Protein 6IU5 (pdb70)

Solvent-accessible surface area: 31204 Å² total; per-residue (Å²): 49,107,37,44,153,75,83,56,45,54,39,14,52,131,84,0,68,59,20,13,120,165,63,42,98,65,0,9,57,32,0,16,103,6,1,47,139,18,25,4,93,84,149,26,34,27,52,0,18,69,4,1,85,138,99,76,144,18,10,9,37,0,0,2,74,6,46,33,62,55,135,189,24,119,60,119,58,54,89,39,43,40,97,12,54,57,81,0,82,91,9,12,123,162,43,42,101,57,0,10,60,30,0,23,119,5,0,49,153,16,24,4,83,80,142,24,24,28,51,0,20,75,7,1,88,160,90,90,121,19,9,8,17,0,0,1,15,6,52,43,65,41,109,132,93,200,28,115,57,117,56,58,88,47,44,51,51,12,47,69,66,0,48,42,15,16,38,98,49,26,101,54,0,8,58,28,1,19,91,11,1,42,161,29,32,4,91,78,145,23,41,23,60,0,14,80,9,1,85,164,92,80,109,15,7,6,20,0,1,1,26,18,49,42,64,39,161,127,141,37,98,45,48,156,74,64,39,38,47,97,8,31,117,89,0,59,71,16,18,140,151,49,45,101,68,0,4,57,34,0,19,62,6,1,47,163,16,27,4,85,84,138,28,35,19,63,0,12,75,10,3,90,153,110,81,115,13,11,1,37,0,0,2,50,10,50,33,54,64,100,187,38,108,35,49,120,61,84,53,29,56,73,17,49,159,72,0,78,81,11,14,136,150,45,41,98,62,0,8,56,28,1,18,87,4,0,49,138,17,22,5,90,80,147,31,31,28,49,0,20,74,6,0,86,145,93,77,116,16,9,3,22,0,0,1,41,2,47,32,65,57,111,115,46,199,35,110,46,44,128,52,98,44,31,53,89,18,31,89,98,0,11,50,25,11,63,172,55,42,98,61,0,8,58,30,1,20,93,6,0,46,138,19,29,5,91,96,133,22,28,25,54,0,20,85,9,1,83,158,93,40,95,16,10,12,24,0,0,1,66,5,48,36,58,53,115,129,67,198,39,109,31,61,124,56,72,49,26,57,60,11,56,161,81,0,65,46,9,9,130,152,48,40,105,58,0,8,40,25,1,21,114,6,2,48,164,16,21,5,85,85,145,22,36,29,59,0,26,76,6,1,92,143,99,78,115,14,11,2,23,0,0,1,15,4,45,32,49,58,102,144,102,39,105,46,42,104,66,93,40,29,51,86,23,40,133,75,0,80,87,12,12,144,145,53,51,101,60,0,7,61,30,0,22,93,4,0,49,123,19,28,5,77,82,154,33,34,23,59,1,15,84,6,1,92,161,79,99,115,15,10,8,53,2,0,2,66,5,48,34,56,55,100,83,114

InterPro domains:
  IPR008217 Ccc1 family [PF01988] (34-244)
  IPR008217 Ccc1 family [PTHR31851] (24-247)

B-factor: mean 58.45, std 16.31, range [24.39, 129.18]

GO terms:
  GO:0005774 vacuolar membrane (C, IDA)
  GO:0042803 protein homodimerization activity (F, IDA)
  GO:0006879 intracellular iron ion homeostasis (P, IDA)

Foldseek 3Di:
DDDDPVNVLVVVLVVLLVCCVPPVVVLLVLQVVLVVVVVQDCVRCVVVSVVCNVPVVVSSVCCCCRVVVHDD/DDDDPQDPLRVLLVVLLVCCVPPVVVLLVQVVVLVVVVVDDCVRCVVVSVVLNVPSVSVSQCCCCRVVNDHDDD/DDDPDDDPLSVVLVVLLCCCVVVVVVLLVLQVVLVVVVVQDCVRCVVVSVVLNVVVVSSSQCCCCRVVNHHDD/DDDDLVNVLVVVLVVLLVCCVPVVVVLLVLQVVLVVVVVQDCVRCVVVSVVLNVPSVSSSVCCVCSVVNRDD/DDDDLQNVLVVVLVVLLVCCVVPVVVLLVQQVVLVVVVVADCVRCVVVSVVCNVVVVSSSQCCCCSVVVRDNDD/DDDDPQVVLVVVLVVLLVCCVPPVVVLLVLQVVLVVVVVQDCVRCVVVSVVCNVVVVSSSQCCVCRVVNDDHDD/DDDDLQNVLVVVLVVLLVCCVVPVVVLLVLQVVLVVVVVQDCVRCVVVSVVCNVPVVVSSQCCVCSPVVRDND/DDDDPLVVLVVVLVVLLVCCVPVVVVLLVLQVVLVVVPVQDCVRCVVVSVVLNVPSVSSSVCCSCRVVNHDND

Radius of gyration: 33.68 Å; Cα contacts (8 Å, |Δi|>4): 543; chains: 8; bounding box: 94×73×70 Å

Secondary structure (DSSP, 8-state):
----HHHHHHHHHHHHHHHHHHSHHHHHHHHHHHHHTTT--HHHHHHHHHHHHTSHHHHHHHIIIIIT----/----SPPHHHHHHHHHHHHHHH-HHHHHHHHHHHHHTTT--HHHHHHHHHHHHT-HHHHHHHHHHHHH------/----SPPHHHHHHHHHHHHHHH-HHHHHHHHHHHHHTTT--HHHHHHHHHHHHT-HHHHHHHHHHHHH-----/----HHHHHHHHHHHHHHHHHH-HHHHHHHHHHHHHTTT--HHHHHHHHHHHHT-HHHHHHHHHHHTT----/----HHHHHHHHHHHHHHHHHH-HHHHHHHHHHHHHTTT--HHHHHHHHHHHHT-HHHHHHHHHHHTT--PPP-/----HHHHHHHHHHHHHHHHHH-HHHHHHHHHHHHHTTT--HHHHHHHHHHHHHSHHHHHHHIIIIIT------/----HHHHHHHHHHHHHHHHHH-HHHHHHHHHHHHHHTT--HHHHHHHHHHHHT-HHHHHHHHHHHTT-----/----HHHHHHHHHHHHHHHHHH-HHHHHHHHHHHHHTTT--HHHHHHHHHHHTT-HHHHHHHHHHHTT-----

Organism: Eucalyptus grandis (NCBI:txid71139)

Nearest PDB structures (foldseek):
  6iu9-assembly4_H  TM=1.004E+00  e=4.974E-10  Eucalyptus grandis
  6iu5-assembly3_F  TM=9.892E-01  e=1.796E-09  Eucalyptus grandis
  6iu9-assembly4_I  TM=9.810E-01  e=6.482E-09  Eucalyptus grandis
  6iu6-assembly1_B  TM=9.227E-01  e=8.186E-09  Eucalyptus grandis
  6iu4-assembly1_A  TM=8.837E-01  e=6.901E-07  Eucalyptus grandis

Sequence (585 aa):
GSHSEADNYARELKREQEEIIRVPDTEAAEVAEILARYGIEPHEYGPVVNALRKKPQAWLDFMMKFELGLEKGSHSEADNYARELKREQEEIIRVPDTEAAEVAEILARYGIEPHEYGPVVNALRKKPQAWLDFMMKFELGLEKPDGSHSEADNYARELKREQEEIIRVPDTEAAEVAEILARYGIEPHEYGPVVNALRKKPQAWLDFMMKFELGLEKPGSHSEADNYARELKREQEEIIRVPDTEAAEVAEILARYGIEPHEYGPVVNALRKKPQAWLDFMMKFELGLEKGSHSEADNYARELKREQEEIIRVPDTEAAEVAEILARYGIEPHEYGPVVNALRKKPQAWLDFMMKFELGLEKPDGSHSEADNYARELKREQEEIIRVPDTEAAEVAEILARYGIEPHEYGPVVNALRKKPQAWLDFMMKFELGLEKPDGSHSEADNYARELKREQEEIIRVPDTEAAEVAEILARYGIEPHEYGPVVNALRKKPQAWLDFMMKFELGLEKPGSHSEADNYARELKREQEEIIRVPDTEAAEVAEILARYGIEPHEYGPVVNALRKKPQAWLDFMMKFELGLEKP

Structure (mmCIF, N/CA/C/O backbone):
data_6IU5
#
_entry.id   6IU5
#
_cell.length_a   84.942
_cell.length_b   84.942
_cell.length_c   98.190
_cell.angle_alpha   90.00
_cell.angle_beta   90.00
_cell.angle_gamma   120.00
#
_symmetry.space_group_name_H-M   'P 31'
#
loop_
_entity.id
_entity.type
_entity.pdbx_description
1 polymer VIT1
2 non-polymer 'ZINC ION'
3 non-polymer 'CHLORIDE ION'
4 water water
#
loop_
_atom_site.group_PDB
_atom_site.id
_atom_site.type_symbol
_atom_site.label_atom_id
_atom_site.label_alt_id
_atom_site.label_comp_id
_atom_site.label_asym_id
_atom_site.label_entity_id
_atom_site.label_seq_id
_atom_site.pdbx_PDB_ins_code
_atom_site.Cartn_x
_atom_site.Cartn_y
_atom_site.Cartn_z
_atom_site.occupancy
_atom_site.B_iso_or_equiv
_atom_site.auth_seq_id
_atom_site.auth_comp_id
_atom_site.auth_asym_id
_atom_site.auth_atom_id
_atom_site.pdbx_PDB_model_num
ATOM 1 N N . GLY A 1 1 ? 41.672 -13.179 -23.018 1.00 68.49 87 GLY A N 1
ATOM 2 C CA . GLY A 1 1 ? 41.031 -13.676 -21.766 1.00 73.34 87 GLY A CA 1
ATOM 3 C C . GLY A 1 1 ? 41.741 -13.138 -20.540 1.00 78.94 87 GLY A C 1
ATOM 4 O O . GLY A 1 1 ? 42.443 -12.094 -20.693 1.00 64.41 87 GLY A O 1
ATOM 5 N N . SER A 1 2 ? 41.615 -13.842 -19.402 1.00 77.40 88 SER A N 1
ATOM 6 C CA . SER A 1 2 ? 42.008 -13.349 -18.053 1.00 76.42 88 SER A CA 1
ATOM 7 C C . SER A 1 2 ? 43.523 -13.431 -17.825 1.00 70.48 88 SER A C 1
ATOM 8 O O . SER A 1 2 ? 44.224 -14.158 -18.557 1.00 70.59 88 SER A O 1
ATOM 11 N N . HIS A 1 3 ? 43.996 -12.636 -16.868 1.00 69.74 89 HIS A N 1
ATOM 12 C CA . HIS A 1 3 ? 45.367 -12.665 -16.305 1.00 75.75 89 HIS A CA 1
ATOM 13 C C . HIS A 1 3 ? 45.228 -12.564 -14.786 1.00 75.49 89 HIS A C 1
ATOM 14 O O . HIS A 1 3 ? 45.264 -11.446 -14.243 1.00 72.54 89 HIS A O 1
ATOM 21 N N . SER A 1 4 ? 45.040 -13.707 -14.134 1.00 89.66 90 SER A N 1
ATOM 22 C CA . SER A 1 4 ? 44.937 -13.810 -12.659 1.00 90.45 90 SER A CA 1
ATOM 23 C C . SER A 1 4 ? 46.267 -13.391 -12.010 1.00 94.33 90 SER A C 1
ATOM 24 O O . SER A 1 4 ? 47.376 -13.763 -12.524 1.00 80.82 90 SER A O 1
ATOM 27 N N . GLU A 1 5 ? 46.167 -12.641 -10.911 1.00 93.53 91 GLU A N 1
ATOM 28 C CA . GLU A 1 5 ? 47.323 -12.340 -10.032 1.00 87.39 91 GLU A CA 1
ATOM 29 C C . GLU A 1 5 ? 47.882 -13.678 -9.522 1.00 78.01 91 GLU A C 1
ATOM 30 O O . GLU A 1 5 ? 49.110 -13.788 -9.389 1.00 70.05 91 GLU A O 1
ATOM 36 N N . ALA A 1 6 ? 47.003 -14.650 -9.261 1.00 75.31 92 ALA A N 1
ATOM 37 C CA . ALA A 1 6 ? 47.339 -16.063 -8.966 1.00 75.54 92 ALA A CA 1
ATOM 38 C C . ALA A 1 6 ? 48.185 -16.656 -10.102 1.00 69.62 92 ALA A C 1
ATOM 39 O O . ALA A 1 6 ? 49.228 -17.242 -9.795 1.00 76.15 92 ALA A O 1
ATOM 41 N N . ASP A 1 7 ? 47.765 -16.488 -11.359 1.00 76.42 93 ASP A N 1
ATOM 42 C CA . ASP A 1 7 ? 48.374 -17.155 -12.547 1.00 82.05 93 ASP A CA 1
ATOM 43 C C . ASP A 1 7 ? 49.794 -16.651 -12.814 1.00 69.56 93 ASP A C 1
ATOM 44 O O . ASP A 1 7 ? 50.643 -17.510 -13.139 1.00 66.09 93 ASP A O 1
ATOM 49 N N . ASN A 1 8 ? 50.005 -15.326 -12.760 1.00 65.80 94 ASN A N 1
ATOM 50 C CA . ASN A 1 8 ? 51.322 -14.654 -12.971 1.00 72.11 94 ASN A CA 1
ATOM 51 C C . ASN A 1 8 ? 52.343 -15.224 -11.977 1.00 65.60 94 ASN A C 1
ATOM 52 O O . ASN A 1 8 ? 53.447 -15.585 -12.418 1.00 55.79 94 ASN A O 1
ATOM 57 N N . TYR A 1 9 ? 51.955 -15.333 -10.698 1.00 66.69 95 TYR A N 1
ATOM 58 C CA . TYR A 1 9 ? 52.797 -15.860 -9.588 1.00 65.71 95 TYR A CA 1
ATOM 59 C C . TYR A 1 9 ? 53.043 -17.352 -9.800 1.00 55.73 95 TYR A C 1
ATOM 60 O O . TYR A 1 9 ? 54.177 -17.748 -9.600 1.00 60.15 95 TYR A O 1
ATOM 69 N N . ALA A 1 10 ? 52.039 -18.136 -10.193 1.00 51.22 96 ALA A N 1
ATOM 70 C CA . ALA A 1 10 ? 52.225 -19.576 -10.483 1.00 56.60 96 ALA A CA 1
ATOM 71 C C . ALA A 1 10 ? 53.150 -19.755 -11.700 1.00 55.15 96 ALA A C 1
ATOM 72 O O . ALA A 1 10 ? 53.936 -20.724 -11.695 1.00 55.43 96 ALA A O 1
ATOM 74 N N . ARG A 1 11 ? 53.059 -18.874 -12.707 1.00 52.16 97 ARG A N 1
ATOM 75 C CA . ARG A 1 11 ? 53.950 -18.877 -13.903 1.00 52.15 97 ARG A CA 1
ATOM 76 C C . ARG A 1 11 ? 55.392 -18.638 -13.438 1.00 53.88 97 ARG A C 1
ATOM 77 O O . ARG A 1 11 ? 56.278 -19.393 -13.844 1.00 55.83 97 ARG A O 1
ATOM 79 N N . GLU A 1 12 ? 55.596 -17.629 -12.592 1.00 54.14 98 GLU A N 1
ATOM 80 C CA . GLU A 1 12 ? 56.925 -17.192 -12.092 1.00 58.59 98 GLU A CA 1
ATOM 81 C C . GLU A 1 12 ? 57.447 -18.242 -11.095 1.00 56.23 98 GLU A C 1
ATOM 82 O O . GLU A 1 12 ? 58.651 -18.592 -11.194 1.00 47.12 98 GLU A O 1
ATOM 88 N N . LEU A 1 13 ? 56.556 -18.781 -10.240 1.00 49.68 99 LEU A N 1
ATOM 89 C CA . LEU A 1 13 ? 56.853 -19.873 -9.269 1.00 49.75 99 LEU A CA 1
ATOM 90 C C . LEU A 1 13 ? 57.374 -21.101 -10.013 1.00 53.38 99 LEU A C 1
ATOM 91 O O . LEU A 1 13 ? 58.432 -21.643 -9.598 1.00 48.60 99 LEU A O 1
ATOM 96 N N . LYS A 1 14 ? 56.669 -21.506 -11.070 1.00 54.91 100 LYS A N 1
ATOM 97 C CA . LYS A 1 14 ? 57.009 -22.719 -11.863 1.00 60.82 100 LYS A CA 1
ATOM 98 C C . LYS A 1 14 ? 58.420 -22.546 -12.436 1.00 52.38 100 LYS A C 1
ATOM 99 O O . LYS A 1 14 ? 59.261 -23.427 -12.202 1.00 49.44 100 LYS A O 1
ATOM 105 N N . ARG A 1 15 ? 58.659 -21.448 -13.154 1.00 48.75 101 ARG A N 1
ATOM 106 C CA . ARG A 1 15 ? 59.955 -21.191 -13.829 1.00 51.68 101 ARG A CA 1
ATOM 107 C C . ARG A 1 15 ? 61.092 -21.288 -12.807 1.00 47.35 101 ARG A C 1
ATOM 108 O O . ARG A 1 15 ? 62.073 -22.006 -13.073 1.00 43.78 101 ARG A O 1
ATOM 116 N N . GLU A 1 16 ? 60.949 -20.595 -11.674 1.00 49.66 102 GLU A N 1
ATOM 117 C CA . GLU A 1 16 ? 61.976 -20.585 -10.591 1.00 53.42 102 GLU A CA 1
ATOM 118 C C . GLU A 1 16 ? 62.169 -21.993 -10.004 1.00 50.18 102 GLU A C 1
ATOM 119 O O . GLU A 1 16 ? 63.339 -22.342 -9.781 1.00 49.27 102 GLU A O 1
ATOM 125 N N . GLN A 1 17 ? 61.094 -22.757 -9.756 1.00 46.42 103 GLN A N 1
ATOM 126 C CA . GLN A 1 17 ? 61.190 -24.139 -9.197 1.00 53.19 103 GLN A CA 1
ATOM 127 C C . GLN A 1 17 ? 62.029 -25.018 -10.143 1.00 49.00 103 GLN A C 1
ATOM 128 O O . GLN A 1 17 ? 62.861 -25.848 -9.647 1.00 42.44 103 GLN A O 1
ATOM 134 N N . GLU A 1 18 ? 61.793 -24.872 -11.452 1.00 45.05 104 GLU A N 1
ATOM 135 C CA . GLU A 1 18 ? 62.427 -25.720 -12.499 1.00 54.89 104 GLU A CA 1
ATOM 136 C C . GLU A 1 18 ? 63.927 -25.390 -12.573 1.00 46.08 104 GLU A C 1
ATOM 137 O O . GLU A 1 18 ? 64.729 -26.320 -12.760 1.00 47.38 104 GLU A O 1
ATOM 143 N N . GLU A 1 19 ? 64.301 -24.125 -12.399 1.00 50.70 105 GLU A N 1
ATOM 144 C CA . GLU A 1 19 ? 65.725 -23.710 -12.281 1.00 47.65 105 GLU A CA 1
ATOM 145 C C . GLU A 1 19 ? 66.374 -24.351 -11.049 1.00 42.18 105 GLU A C 1
ATOM 146 O O . GLU A 1 19 ? 67.529 -24.809 -11.185 1.00 42.65 105 GLU A O 1
ATOM 152 N N . ILE A 1 20 ? 65.686 -24.393 -9.903 1.00 39.94 106 ILE A N 1
ATOM 153 C CA . ILE A 1 20 ? 66.228 -24.992 -8.638 1.00 40.97 106 ILE A CA 1
ATOM 154 C C . ILE A 1 20 ? 66.493 -26.472 -8.866 1.00 45.58 106 ILE A C 1
ATOM 155 O O . ILE A 1 20 ? 67.577 -26.934 -8.442 1.00 42.34 106 ILE A O 1
ATOM 160 N N . ILE A 1 21 ? 65.580 -27.146 -9.581 1.00 47.24 107 ILE A N 1
ATOM 161 C CA . ILE A 1 21 ? 65.711 -28.592 -9.944 1.00 46.76 107 ILE A CA 1
ATOM 162 C C . ILE A 1 21 ? 66.808 -28.816 -10.997 1.00 43.05 107 ILE A C 1
ATOM 163 O O . ILE A 1 21 ? 67.551 -29.794 -10.829 1.00 42.14 107 ILE A O 1
ATOM 168 N N . ARG A 1 22 ? 66.896 -27.985 -12.039 1.00 39.12 108 ARG A N 1
ATOM 169 C CA . ARG A 1 22 ? 67.795 -28.248 -13.200 1.00 49.77 108 ARG A CA 1
ATOM 170 C C . ARG A 1 22 ? 69.200 -27.699 -12.946 1.00 46.98 108 ARG A C 1
ATOM 171 O O . ARG A 1 22 ? 70.154 -28.383 -13.351 1.00 50.61 108 ARG A O 1
ATOM 179 N N . VAL A 1 23 ? 69.323 -26.521 -12.325 1.00 53.16 109 VAL A N 1
ATOM 180 C CA . VAL A 1 23 ? 70.632 -25.834 -12.076 1.00 49.70 109 VAL A CA 1
ATOM 181 C C . VAL A 1 23 ? 70.740 -25.409 -10.607 1.00 41.23 109 VAL A C 1
ATOM 182 O O . VAL A 1 23 ? 71.007 -24.251 -10.310 1.00 46.27 109 VAL A O 1
ATOM 186 N N . PRO A 1 24 ? 70.600 -26.314 -9.617 1.00 39.60 110 PRO A N 1
ATOM 187 C CA . PRO A 1 24 ? 70.572 -25.897 -8.216 1.00 38.33 110 PRO A CA 1
ATOM 188 C C . PRO A 1 24 ? 71.807 -25.098 -7.767 1.00 42.12 110 PRO A C 1
ATOM 189 O O . PRO A 1 24 ? 71.657 -24.154 -6.997 1.00 47.51 110 PRO A O 1
ATOM 193 N N . ASP A 1 25 ? 73.015 -25.488 -8.187 1.00 44.06 111 ASP A N 1
ATOM 194 C CA . ASP A 1 25 ? 74.253 -24.811 -7.700 1.00 42.24 111 ASP A CA 1
ATOM 195 C C . ASP A 1 25 ? 74.278 -23.381 -8.231 1.00 43.39 111 ASP A C 1
ATOM 196 O O . ASP A 1 25 ? 74.792 -22.499 -7.524 1.00 43.05 111 ASP A O 1
ATOM 201 N N . THR A 1 26 ? 73.759 -23.163 -9.439 1.00 44.95 112 THR A N 1
ATOM 202 C CA . THR A 1 26 ? 73.601 -21.812 -10.034 1.00 47.84 112 THR A CA 1
ATOM 203 C C . THR A 1 26 ? 72.636 -20.974 -9.173 1.00 53.45 112 THR A C 1
ATOM 204 O O . THR A 1 26 ? 72.871 -19.738 -9.024 1.00 54.51 112 THR A O 1
ATOM 208 N N . GLU A 1 27 ? 71.563 -21.593 -8.672 1.00 48.36 113 GLU A N 1
ATOM 209 C CA . GLU A 1 27 ? 70.550 -20.895 -7.850 1.00 49.00 113 GLU A CA 1
ATOM 210 C C . GLU A 1 27 ? 71.220 -20.562 -6.512 1.00 44.87 113 GLU A C 1
ATOM 211 O O . GLU A 1 27 ? 70.948 -19.475 -5.975 1.00 46.65 113 GLU A O 1
ATOM 217 N N . ALA A 1 28 ? 72.075 -21.440 -5.996 1.00 46.72 114 ALA A N 1
ATOM 218 C CA . ALA A 1 28 ? 72.776 -21.221 -4.698 1.00 45.50 114 ALA A CA 1
ATOM 219 C C . ALA A 1 28 ? 73.699 -20.016 -4.841 1.00 41.46 114 ALA A C 1
ATOM 220 O O . ALA A 1 28 ? 73.766 -19.230 -3.918 1.00 41.86 114 ALA A O 1
ATOM 222 N N . ALA A 1 29 ? 74.341 -19.880 -6.002 1.00 47.55 115 ALA A N 1
ATOM 223 C CA . ALA A 1 29 ? 75.241 -18.754 -6.352 1.00 47.39 115 ALA A CA 1
ATOM 224 C C . ALA A 1 29 ? 74.447 -17.455 -6.433 1.00 45.52 115 ALA A C 1
ATOM 225 O O . ALA A 1 29 ? 75.019 -16.395 -6.179 1.00 46.00 115 ALA A O 1
ATOM 227 N N . GLU A 1 30 ? 73.174 -17.528 -6.801 1.00 49.97 116 GLU A N 1
ATOM 228 C CA . GLU A 1 30 ? 72.303 -16.334 -6.832 1.00 45.30 116 GLU A CA 1
ATOM 229 C C . GLU A 1 30 ? 72.099 -15.827 -5.400 1.00 41.96 116 GLU A C 1
ATOM 230 O O . GLU A 1 30 ? 72.171 -14.609 -5.207 1.00 38.15 116 GLU A O 1
ATOM 236 N N . VAL A 1 31 ? 71.925 -16.729 -4.429 1.00 41.29 117 VAL A N 1
ATOM 237 C CA . VAL A 1 31 ? 71.775 -16.337 -2.992 1.00 40.62 117 VAL A CA 1
ATOM 238 C C . VAL A 1 31 ? 73.092 -15.692 -2.533 1.00 42.71 117 VAL A C 1
ATOM 239 O O . VAL A 1 31 ? 73.071 -14.546 -2.024 1.00 48.22 117 VAL A O 1
ATOM 243 N N . ALA A 1 32 ? 74.212 -16.367 -2.756 1.00 42.64 118 ALA A N 1
ATOM 244 C CA . ALA A 1 32 ? 75.536 -15.929 -2.269 1.00 46.69 118 ALA A CA 1
ATOM 245 C C . ALA A 1 32 ? 75.788 -14.497 -2.751 1.00 47.18 118 ALA A C 1
ATOM 246 O O . ALA A 1 32 ? 76.245 -13.673 -1.941 1.00 48.55 118 ALA A O 1
ATOM 248 N N . GLU A 1 33 ? 75.455 -14.214 -4.012 1.00 50.82 119 GLU A N 1
ATOM 249 C CA . GLU A 1 33 ? 75.744 -12.932 -4.704 1.00 53.62 119 GLU A CA 1
ATOM 250 C C . GLU A 1 33 ? 74.838 -11.829 -4.147 1.00 53.80 119 GLU A C 1
ATOM 251 O O . GLU A 1 33 ? 75.271 -10.649 -4.107 1.00 51.17 119 GLU A O 1
ATOM 257 N N . ILE A 1 34 ? 73.611 -12.180 -3.772 1.00 45.84 120 ILE A N 1
ATOM 258 C CA . ILE A 1 34 ? 72.680 -11.204 -3.162 1.00 47.51 120 ILE A CA 1
ATOM 259 C C . ILE A 1 34 ? 73.240 -10.814 -1.790 1.00 45.87 120 ILE A C 1
ATOM 260 O O . ILE A 1 34 ? 73.336 -9.620 -1.498 1.00 50.68 120 ILE A O 1
ATOM 265 N N . LEU A 1 35 ? 73.641 -11.791 -0.997 1.00 45.09 121 LEU A N 1
ATOM 266 C CA . LEU A 1 35 ? 74.158 -11.536 0.363 1.00 44.03 121 LEU A CA 1
ATOM 267 C C . LEU A 1 35 ? 75.518 -10.818 0.279 1.00 52.19 121 LEU A C 1
ATOM 268 O O . LEU A 1 35 ? 75.715 -9.858 1.044 1.00 57.86 121 LEU A O 1
ATOM 273 N N . ALA A 1 36 ? 76.397 -11.207 -0.652 1.00 47.82 122 ALA A N 1
ATOM 274 C CA . ALA A 1 36 ? 77.722 -10.574 -0.849 1.00 52.77 122 ALA A CA 1
ATOM 275 C C . ALA A 1 36 ? 77.561 -9.105 -1.226 1.00 48.98 122 ALA A C 1
ATOM 276 O O . ALA A 1 36 ? 78.448 -8.346 -0.898 1.00 62.20 122 ALA A O 1
ATOM 278 N N . ARG A 1 37 ? 76.475 -8.715 -1.878 1.00 52.04 123 ARG A N 1
ATOM 279 C CA . ARG A 1 37 ? 76.180 -7.288 -2.151 1.00 55.69 123 ARG A CA 1
ATOM 280 C C . ARG A 1 37 ? 76.327 -6.455 -0.872 1.00 58.12 123 ARG A C 1
ATOM 281 O O . ARG A 1 37 ? 76.646 -5.275 -0.999 1.00 61.32 123 ARG A O 1
ATOM 289 N N . TYR A 1 38 ? 76.046 -7.023 0.301 1.00 58.80 124 TYR A N 1
ATOM 290 C CA . TYR A 1 38 ? 76.044 -6.299 1.605 1.00 54.83 124 TYR A CA 1
ATOM 291 C C . TYR A 1 38 ? 77.314 -6.588 2.405 1.00 53.12 124 TYR A C 1
ATOM 292 O O . TYR A 1 38 ? 77.275 -6.438 3.611 1.00 57.52 124 TYR A O 1
ATOM 301 N N . GLY A 1 39 ? 78.408 -6.942 1.735 1.00 57.31 125 GLY A N 1
ATOM 302 C CA . GLY A 1 39 ? 79.743 -7.064 2.346 1.00 54.52 125 GLY A CA 1
ATOM 303 C C . GLY A 1 39 ? 79.765 -8.186 3.353 1.00 54.75 125 GLY A C 1
ATOM 304 O O . GLY A 1 39 ? 80.609 -8.198 4.265 1.00 62.19 125 GLY A O 1
ATOM 305 N N . ILE A 1 40 ? 78.847 -9.116 3.206 1.00 52.01 126 ILE A N 1
ATOM 306 C CA . ILE A 1 40 ? 78.898 -10.378 3.984 1.00 48.36 126 ILE A CA 1
ATOM 307 C C . ILE A 1 40 ? 79.847 -11.301 3.226 1.00 51.28 126 ILE A C 1
ATOM 308 O O . ILE A 1 40 ? 79.667 -11.452 2.010 1.00 50.97 126 ILE A O 1
ATOM 313 N N . GLU A 1 41 ? 80.818 -11.863 3.934 1.00 54.86 127 GLU A N 1
ATOM 314 C CA . GLU A 1 41 ? 81.877 -12.721 3.363 1.00 56.18 127 GLU A CA 1
ATOM 315 C C . GLU A 1 41 ? 81.383 -14.163 3.326 1.00 61.35 127 GLU A C 1
ATOM 316 O O . GLU A 1 41 ? 80.519 -14.571 4.125 1.00 50.63 127 GLU A O 1
ATOM 322 N N . PRO A 1 42 ? 81.958 -14.974 2.408 1.00 60.33 128 PRO A N 1
ATOM 323 C CA . PRO A 1 42 ? 81.569 -16.368 2.226 1.00 53.02 128 PRO A CA 1
ATOM 324 C C . PRO A 1 42 ? 81.485 -17.168 3.522 1.00 52.96 128 PRO A C 1
ATOM 325 O O . PRO A 1 42 ? 80.570 -17.976 3.598 1.00 46.18 128 PRO A O 1
ATOM 329 N N . HIS A 1 43 ? 82.414 -16.959 4.467 1.00 54.78 129 HIS A N 1
ATOM 330 C CA . HIS A 1 43 ? 82.472 -17.756 5.721 1.00 53.27 129 HIS A CA 1
ATOM 331 C C . HIS A 1 43 ? 81.238 -17.385 6.550 1.00 50.36 129 HIS A C 1
ATOM 332 O O . HIS A 1 43 ? 80.743 -18.258 7.291 1.00 51.43 129 HIS A O 1
ATOM 339 N N . GLU A 1 44 ? 80.720 -16.169 6.361 1.00 51.49 130 GLU A N 1
ATOM 340 C CA . GLU A 1 44 ? 79.544 -15.625 7.095 1.00 51.45 130 GLU A CA 1
ATOM 341 C C . GLU A 1 44 ? 78.236 -16.041 6.402 1.00 52.77 130 GLU A C 1
ATOM 342 O O . GLU A 1 44 ? 77.346 -16.531 7.118 1.00 57.09 130 GLU A O 1
ATOM 348 N N . TYR A 1 45 ? 78.121 -15.907 5.072 1.00 50.54 131 TYR A N 1
ATOM 349 C CA . TYR A 1 45 ? 76.879 -16.225 4.303 1.00 49.02 131 TYR A CA 1
ATOM 350 C C . TYR A 1 45 ? 76.762 -17.728 4.026 1.00 53.78 131 TYR A C 1
ATOM 351 O O . TYR A 1 45 ? 75.614 -18.227 3.929 1.00 47.85 131 TYR A O 1
ATOM 360 N N . GLY A 1 46 ? 77.886 -18.445 3.957 1.00 47.50 132 GLY A N 1
ATOM 361 C CA . GLY A 1 46 ? 77.913 -19.893 3.681 1.00 46.19 132 GLY A CA 1
ATOM 362 C C . GLY A 1 46 ? 76.799 -20.689 4.362 1.00 41.45 132 GLY A C 1
ATOM 363 O O . GLY A 1 46 ? 76.037 -21.413 3.702 1.00 42.80 132 GLY A O 1
ATOM 364 N N . PRO A 1 47 ? 76.729 -20.693 5.711 1.00 39.96 133 PRO A N 1
ATOM 365 C CA . PRO A 1 47 ? 75.740 -21.521 6.412 1.00 41.55 133 PRO A CA 1
ATOM 366 C C . PRO A 1 47 ? 74.275 -21.172 6.066 1.00 46.02 133 PRO A C 1
ATOM 367 O O . PRO A 1 47 ? 73.423 -22.046 6.147 1.00 45.83 133 PRO A O 1
ATOM 371 N N . VAL A 1 48 ? 73.997 -19.902 5.724 1.00 40.93 134 VAL A N 1
ATOM 372 C CA . VAL A 1 48 ? 72.641 -19.458 5.308 1.00 39.98 134 VAL A CA 1
ATOM 373 C C . VAL A 1 48 ? 72.374 -20.116 3.954 1.00 42.38 134 VAL A C 1
ATOM 374 O O . VAL A 1 48 ? 71.284 -20.680 3.769 1.00 51.45 134 VAL A O 1
ATOM 378 N N . VAL A 1 49 ? 73.319 -20.023 3.022 1.00 42.53 135 VAL A N 1
ATOM 379 C CA . VAL A 1 49 ? 73.139 -20.645 1.687 1.00 42.06 135 VAL A CA 1
ATOM 380 C C . VAL A 1 49 ? 72.918 -22.144 1.914 1.00 45.13 135 VAL A C 1
ATOM 381 O O . VAL A 1 49 ? 71.973 -22.705 1.320 1.00 42.63 135 VAL A O 1
ATOM 385 N N . ASN A 1 50 ? 73.658 -22.758 2.826 1.00 46.30 136 ASN A N 1
ATOM 386 C CA . ASN A 1 50 ? 73.521 -24.216 3.052 1.00 48.91 136 ASN A CA 1
ATOM 387 C C . ASN A 1 50 ? 72.178 -24.514 3.736 1.00 51.61 136 ASN A C 1
ATOM 388 O O . ASN A 1 50 ? 71.524 -25.533 3.383 1.00 50.80 136 ASN A O 1
ATOM 393 N N . ALA A 1 51 ? 71.763 -23.677 4.685 1.00 49.24 137 ALA A N 1
ATOM 394 C CA . ALA A 1 51 ? 70.455 -23.808 5.368 1.00 44.53 137 ALA A CA 1
ATOM 395 C C . ALA A 1 51 ? 69.320 -23.786 4.339 1.00 44.87 137 ALA A C 1
ATOM 396 O O . ALA A 1 51 ? 68.414 -24.643 4.446 1.00 45.55 137 ALA A O 1
ATOM 398 N N . LEU A 1 52 ? 69.376 -22.905 3.339 1.00 41.26 138 LEU A N 1
ATOM 399 C CA . LEU A 1 52 ? 68.290 -22.826 2.324 1.00 46.26 138 LEU A CA 1
ATOM 400 C C . LEU A 1 52 ? 68.249 -24.099 1.447 1.00 52.25 138 LEU A C 1
ATOM 401 O O . LEU A 1 52 ? 67.121 -24.619 1.182 1.00 49.82 138 LEU A O 1
ATOM 406 N N . ARG A 1 53 ? 69.406 -24.544 0.947 1.00 44.37 139 ARG A N 1
ATOM 407 C CA . ARG A 1 53 ? 69.524 -25.725 0.054 1.00 46.48 139 ARG A CA 1
ATOM 408 C C . ARG A 1 53 ? 68.852 -26.921 0.717 1.00 43.13 139 ARG A C 1
ATOM 409 O O . ARG A 1 53 ? 68.352 -27.770 0.003 1.00 46.87 139 ARG A O 1
ATOM 417 N N . LYS A 1 54 ? 68.901 -27.002 2.042 1.00 45.86 140 LYS A N 1
ATOM 418 C CA . LYS A 1 54 ? 68.358 -28.157 2.792 1.00 43.65 140 LYS A CA 1
ATOM 419 C C . LYS A 1 54 ? 66.839 -28.032 2.942 1.00 44.84 140 LYS A C 1
ATOM 420 O O . LYS A 1 54 ? 66.254 -29.007 3.403 1.00 48.55 140 LYS A O 1
ATOM 426 N N . LYS A 1 55 ? 66.235 -26.890 2.601 1.00 40.11 141 LYS A N 1
ATOM 427 C CA . LYS A 1 55 ? 64.765 -26.671 2.730 1.00 45.73 141 LYS A CA 1
ATOM 428 C C . LYS A 1 55 ? 64.255 -26.127 1.410 1.00 48.22 141 LYS A C 1
ATOM 429 O O . LYS A 1 55 ? 64.012 -24.934 1.286 1.00 53.51 141 LYS A O 1
ATOM 435 N N . PRO A 1 56 ? 64.146 -26.981 0.372 1.00 50.41 142 PRO A N 1
ATOM 436 C CA . PRO A 1 56 ? 63.861 -26.523 -0.986 1.00 50.04 142 PRO A CA 1
ATOM 437 C C . PRO A 1 56 ? 62.652 -25.575 -1.152 1.00 51.79 142 PRO A C 1
ATOM 438 O O . PRO A 1 56 ? 62.742 -24.696 -1.984 1.00 48.24 142 PRO A O 1
ATOM 442 N N . GLN A 1 57 ? 61.573 -25.741 -0.379 1.00 49.16 143 GLN A N 1
ATOM 443 C CA . GLN A 1 57 ? 60.385 -24.858 -0.482 1.00 53.99 143 GLN A CA 1
ATOM 444 C C . GLN A 1 57 ? 60.744 -23.468 0.074 1.00 49.04 143 GLN A C 1
ATOM 445 O O . GLN A 1 57 ? 60.405 -22.471 -0.581 1.00 44.98 143 GLN A O 1
ATOM 451 N N . ALA A 1 58 ? 61.466 -23.391 1.193 1.00 46.73 144 ALA A N 1
ATOM 452 C CA . ALA A 1 58 ? 61.922 -22.114 1.791 1.00 44.75 144 ALA A CA 1
ATOM 453 C C . ALA A 1 58 ? 62.882 -21.447 0.802 1.00 43.72 144 ALA A C 1
ATOM 454 O O . ALA A 1 58 ? 62.759 -20.230 0.565 1.00 54.25 144 ALA A O 1
ATOM 456 N N . TRP A 1 59 ? 63.776 -22.228 0.208 1.00 36.83 145 TRP A N 1
ATOM 457 C CA . TRP A 1 59 ? 64.765 -21.748 -0.778 1.00 39.08 145 TRP A CA 1
ATOM 458 C C . TRP A 1 59 ? 63.997 -21.139 -1.953 1.00 39.29 145 TRP A C 1
ATOM 459 O O . TRP A 1 59 ? 64.370 -20.041 -2.407 1.00 40.28 145 TRP A O 1
ATOM 470 N N . LEU A 1 60 ? 62.960 -21.824 -2.422 1.00 36.52 146 LEU A N 1
ATOM 471 C CA . LEU A 1 60 ? 62.104 -21.313 -3.528 1.00 43.21 146 LEU A CA 1
ATOM 472 C C . LEU A 1 60 ? 61.417 -20.003 -3.080 1.00 42.04 146 LEU A C 1
ATOM 473 O O . LEU A 1 60 ? 61.425 -19.054 -3.892 1.00 36.59 146 LEU A O 1
ATOM 478 N N . ASP A 1 61 ? 60.928 -19.931 -1.836 1.00 38.90 147 ASP A N 1
ATOM 479 C CA . ASP A 1 61 ? 60.262 -18.724 -1.275 1.00 43.89 147 ASP A CA 1
ATOM 480 C C . ASP A 1 61 ? 61.290 -17.591 -1.247 1.00 46.69 147 ASP A C 1
ATOM 481 O O . ASP A 1 61 ? 60.980 -16.457 -1.696 1.00 41.75 147 ASP A O 1
ATOM 486 N N . PHE A 1 62 ? 62.483 -17.901 -0.763 1.00 41.21 148 PHE A N 1
ATOM 487 C CA . PHE A 1 62 ? 63.558 -16.900 -0.622 1.00 39.32 148 PHE A CA 1
ATOM 488 C C . PHE A 1 62 ? 63.858 -16.317 -2.009 1.00 41.46 148 PHE A C 1
ATOM 489 O O . PHE A 1 62 ? 63.986 -15.090 -2.122 1.00 43.13 148 PHE A O 1
ATOM 497 N N . MET A 1 63 ? 63.955 -17.137 -3.053 1.00 43.42 149 MET A N 1
ATOM 498 C CA . MET A 1 63 ? 64.282 -16.611 -4.409 1.00 46.85 149 MET A CA 1
ATOM 499 C C . MET A 1 63 ? 63.114 -15.710 -4.848 1.00 47.38 149 MET A C 1
ATOM 500 O O . MET A 1 63 ? 63.367 -14.618 -5.390 1.00 47.95 149 MET A O 1
ATOM 505 N N . MET A 1 64 ? 61.880 -16.212 -4.726 1.00 47.85 150 MET A N 1
ATOM 506 C CA . MET A 1 64 ? 60.649 -15.493 -5.158 1.00 51.92 150 MET A CA 1
ATOM 507 C C . MET A 1 64 ? 60.682 -14.102 -4.509 1.00 45.40 150 MET A C 1
ATOM 508 O O . MET A 1 64 ? 60.548 -13.145 -5.247 1.00 44.95 150 MET A O 1
ATOM 513 N N . LYS A 1 65 ? 60.924 -13.996 -3.198 1.00 46.71 151 LYS A N 1
ATOM 514 C CA . LYS A 1 65 ? 60.906 -12.690 -2.489 1.00 52.77 151 LYS A CA 1
ATOM 515 C C . LYS A 1 65 ? 62.157 -11.862 -2.841 1.00 52.74 151 LYS A C 1
ATOM 516 O O . LYS A 1 65 ? 61.986 -10.749 -3.375 1.00 48.26 151 LYS A O 1
ATOM 522 N N . PHE A 1 66 ? 63.360 -12.400 -2.621 1.00 44.55 152 PHE A N 1
ATOM 523 C CA . PHE A 1 66 ? 64.622 -11.626 -2.590 1.00 45.00 152 PHE A CA 1
ATOM 524 C C . PHE A 1 66 ? 65.337 -11.611 -3.942 1.00 46.33 152 PHE A C 1
ATOM 525 O O . PHE A 1 66 ? 66.093 -10.647 -4.188 1.00 45.85 152 PHE A O 1
ATOM 533 N N . GLU A 1 67 ? 65.133 -12.595 -4.816 1.00 49.01 153 GLU A N 1
ATOM 534 C CA . GLU A 1 67 ? 65.702 -12.495 -6.186 1.00 44.98 153 GLU A CA 1
ATOM 535 C C . GLU A 1 67 ? 64.658 -11.854 -7.116 1.00 46.34 153 GLU A C 1
ATOM 536 O O . GLU A 1 67 ? 65.047 -11.011 -7.935 1.00 44.00 153 GLU A O 1
ATOM 542 N N . LEU A 1 68 ? 63.374 -12.201 -7.009 1.00 45.79 154 LEU A N 1
ATOM 543 C CA . LEU A 1 68 ? 62.379 -11.810 -8.045 1.00 52.84 154 LEU A CA 1
ATOM 544 C C . LEU A 1 68 ? 61.427 -10.713 -7.530 1.00 56.59 154 LEU A C 1
ATOM 545 O O . LEU A 1 68 ? 60.617 -10.219 -8.325 1.00 57.16 154 LEU A O 1
ATOM 550 N N . GLY A 1 69 ? 61.501 -10.338 -6.255 1.00 58.79 155 GLY A N 1
ATOM 551 C CA . GLY A 1 69 ? 60.666 -9.271 -5.662 1.00 58.03 155 GLY A CA 1
ATOM 552 C C . GLY A 1 69 ? 59.188 -9.628 -5.563 1.00 62.86 155 GLY A C 1
ATOM 553 O O . GLY A 1 69 ? 58.375 -8.697 -5.654 1.00 60.30 155 GLY A O 1
ATOM 554 N N . LEU A 1 70 ? 58.820 -10.898 -5.364 1.00 57.86 156 LEU A N 1
ATOM 555 C CA . LEU A 1 70 ? 57.400 -11.342 -5.479 1.00 60.68 156 LEU A CA 1
ATOM 556 C C . LEU A 1 70 ? 56.864 -11.800 -4.129 1.00 64.15 156 LEU A C 1
ATOM 557 O O . LEU A 1 70 ? 57.652 -12.330 -3.338 1.00 64.14 156 LEU A O 1
ATOM 562 N N . GLU A 1 71 ? 55.551 -11.658 -3.913 1.00 69.90 157 GLU A N 1
ATOM 563 C CA . GLU A 1 71 ? 54.884 -12.116 -2.663 1.00 83.02 157 GLU A CA 1
ATOM 564 C C . GLU A 1 71 ? 53.640 -12.959 -2.989 1.00 83.43 157 GLU A C 1
ATOM 565 O O . GLU A 1 71 ? 53.105 -12.855 -4.107 1.00 80.97 157 GLU A O 1
ATOM 571 N N . LYS A 1 72 ? 53.180 -13.729 -1.999 1.00 90.07 158 LYS A N 1
ATOM 572 C CA . LYS A 1 72 ? 52.154 -14.807 -2.097 1.00 90.53 158 LYS A CA 1
ATOM 573 C C . LYS A 1 72 ? 50.749 -14.200 -2.145 1.00 86.03 158 LYS A C 1
ATOM 574 O O . LYS A 1 72 ? 50.415 -13.612 -3.160 1.00 76.81 158 LYS A O 1
ATOM 580 N N . GLY B 1 1 ? 48.805 18.143 -8.441 1.00 74.43 87 GLY B N 1
ATOM 581 C CA . GLY B 1 1 ? 49.436 18.429 -9.748 1.00 67.85 87 GLY B CA 1
ATOM 582 C C . GLY B 1 1 ? 50.443 17.363 -10.102 1.00 64.51 87 GLY B C 1
ATOM 583 O O . GLY B 1 1 ? 50.145 16.158 -9.889 1.00 56.09 87 GLY B O 1
ATOM 584 N N . SER B 1 2 ? 51.574 17.784 -10.666 1.00 80.71 88 SER B N 1
ATOM 585 C CA . SER B 1 2 ? 52.754 16.911 -10.885 1.00 87.73 88 SER B CA 1
ATOM 586 C C . SER B 1 2 ? 53.463 16.763 -9.539 1.00 89.78 88 SER B C 1
ATOM 587 O O . SER B 1 2 ? 53.426 17.714 -8.726 1.00 91.78 88 SER B O 1
ATOM 590 N N . HIS B 1 3 ? 54.050 15.596 -9.302 1.00 75.45 89 HIS B N 1
ATOM 591 C CA . HIS B 1 3 ? 54.554 15.185 -7.973 1.00 77.84 89 HIS B CA 1
ATOM 592 C C . HIS B 1 3 ? 56.084 15.349 -7.941 1.00 77.97 89 HIS B C 1
ATOM 593 O O . HIS B 1 3 ? 56.742 14.917 -8.908 1.00 79.13 89 HIS B O 1
ATOM 600 N N . SER B 1 4 ? 56.636 15.964 -6.890 1.00 90.09 90 SER B N 1
ATOM 601 C CA . SER B 1 4 ? 58.110 16.071 -6.667 1.00 96.84 90 SER B CA 1
ATOM 602 C C . SER B 1 4 ? 58.531 15.704 -5.224 1.00 100.30 90 SER B C 1
ATOM 603 O O . SER B 1 4 ? 59.759 15.722 -4.965 1.00 98.82 90 SER B O 1
ATOM 606 N N . GLU B 1 5 ? 57.595 15.366 -4.316 1.00 105.55 91 GLU B N 1
ATOM 607 C CA . GLU B 1 5 ? 57.888 15.144 -2.864 1.00 100.12 91 GLU B CA 1
ATOM 608 C C . GLU B 1 5 ? 58.802 13.915 -2.720 1.00 90.96 91 GLU B C 1
ATOM 609 O O . GLU B 1 5 ? 58.711 12.997 -3.561 1.00 100.11 91 GLU B O 1
ATOM 615 N N . ALA B 1 6 ? 59.700 13.933 -1.731 1.00 92.13 92 ALA B N 1
ATOM 616 C CA . ALA B 1 6 ? 60.621 12.818 -1.413 1.00 88.77 92 ALA B CA 1
ATOM 617 C C . ALA B 1 6 ? 59.788 11.528 -1.378 1.00 77.85 92 ALA B C 1
ATOM 618 O O . ALA B 1 6 ? 58.801 11.463 -0.620 1.00 75.64 92 ALA B O 1
ATOM 620 N N . ASP B 1 7 ? 60.119 10.562 -2.227 1.00 70.34 93 ASP B N 1
ATOM 621 C CA . ASP B 1 7 ? 59.280 9.349 -2.425 1.00 76.86 93 ASP B CA 1
ATOM 622 C C . ASP B 1 7 ? 59.408 8.442 -1.195 1.00 78.28 93 ASP B C 1
ATOM 623 O O . ASP B 1 7 ? 60.234 8.744 -0.283 1.00 69.83 93 ASP B O 1
ATOM 628 N N . ASN B 1 8 ? 58.602 7.377 -1.183 1.00 76.22 94 ASN B N 1
ATOM 629 C CA . ASN B 1 8 ? 58.588 6.317 -0.139 1.00 75.90 94 ASN B CA 1
ATOM 630 C C . ASN B 1 8 ? 60.029 5.872 0.154 1.00 75.18 94 ASN B C 1
ATOM 631 O O . ASN B 1 8 ? 60.353 5.664 1.346 1.00 70.70 94 ASN B O 1
ATOM 636 N N . TYR B 1 9 ? 60.867 5.767 -0.885 1.00 70.76 95 TYR B N 1
ATOM 637 C CA . TYR B 1 9 ? 62.284 5.346 -0.761 1.00 66.96 95 TYR B CA 1
ATOM 638 C C . TYR B 1 9 ? 63.054 6.350 0.101 1.00 71.06 95 TYR B C 1
ATOM 639 O O . TYR B 1 9 ? 63.738 5.940 1.066 1.00 70.53 95 TYR B O 1
ATOM 648 N N . ALA B 1 10 ? 62.982 7.630 -0.263 1.00 74.94 96 ALA B N 1
ATOM 649 C CA . ALA B 1 10 ? 63.717 8.709 0.432 1.00 69.30 96 ALA B CA 1
ATOM 650 C C . ALA B 1 10 ? 63.296 8.726 1.899 1.00 63.88 96 ALA B C 1
ATOM 651 O O . ALA B 1 10 ? 64.191 8.799 2.752 1.00 69.26 96 ALA B O 1
ATOM 653 N N . ARG B 1 11 ? 61.991 8.642 2.171 1.00 62.97 97 ARG B N 1
ATOM 654 C CA . ARG B 1 11 ? 61.435 8.794 3.539 1.00 70.67 97 ARG B CA 1
ATOM 655 C C . ARG B 1 11 ? 61.845 7.580 4.377 1.00 74.52 97 ARG B C 1
ATOM 656 O O . ARG B 1 11 ? 62.378 7.784 5.487 1.00 81.99 97 ARG B O 1
ATOM 664 N N . GLU B 1 12 ? 61.642 6.368 3.852 1.00 73.30 98 GLU B N 1
ATOM 665 C CA . GLU B 1 12 ? 61.977 5.104 4.564 1.00 63.51 98 GLU B CA 1
ATOM 666 C C . GLU B 1 12 ? 63.491 5.031 4.782 1.00 57.27 98 GLU B C 1
ATOM 667 O O . GLU B 1 12 ? 63.875 4.524 5.840 1.00 62.01 98 GLU B O 1
ATOM 673 N N . LEU B 1 13 ? 64.303 5.552 3.854 1.00 54.42 99 LEU B N 1
ATOM 674 C CA . LEU B 1 13 ? 65.792 5.562 3.969 1.00 61.19 99 LEU B CA 1
ATOM 675 C C . LEU B 1 13 ? 66.206 6.429 5.165 1.00 66.99 99 LEU B C 1
ATOM 676 O O . LEU B 1 13 ? 67.117 6.002 5.918 1.00 68.67 99 LEU B O 1
ATOM 681 N N . LYS B 1 14 ? 65.557 7.592 5.321 1.00 63.56 100 LYS B N 1
ATOM 682 C CA . LYS B 1 14 ? 65.747 8.497 6.483 1.00 59.70 100 LYS B CA 1
ATOM 683 C C . LYS B 1 14 ? 65.360 7.726 7.739 1.00 55.98 100 LYS B C 1
ATOM 684 O O . LYS B 1 14 ? 66.215 7.582 8.629 1.00 57.72 100 LYS B O 1
ATOM 686 N N . ARG B 1 15 ? 64.118 7.241 7.800 1.00 59.37 101 ARG B N 1
ATOM 687 C CA . ARG B 1 15 ? 63.579 6.538 8.997 1.00 63.12 101 ARG B CA 1
ATOM 688 C C . ARG B 1 15 ? 64.489 5.366 9.375 1.00 63.44 101 ARG B C 1
ATOM 689 O O . ARG B 1 15 ? 64.760 5.181 10.577 1.00 61.69 101 ARG B O 1
ATOM 697 N N . GLU B 1 16 ? 64.932 4.591 8.386 1.00 58.15 102 GLU B N 1
ATOM 698 C CA . GLU B 1 16 ? 65.634 3.308 8.635 1.00 62.14 102 GLU B CA 1
ATOM 699 C C . GLU B 1 16 ? 67.035 3.588 9.212 1.00 63.32 102 GLU B C 1
ATOM 700 O O . GLU B 1 16 ? 67.456 2.849 10.145 1.00 61.78 102 GLU B O 1
ATOM 706 N N . GLN B 1 17 ? 67.732 4.631 8.759 1.00 62.43 103 GLN B N 1
ATOM 707 C CA . GLN B 1 17 ? 69.067 4.952 9.339 1.00 67.31 103 GLN B CA 1
ATOM 708 C C . GLN B 1 17 ? 68.942 5.319 10.833 1.00 65.17 103 GLN B C 1
ATOM 709 O O . GLN B 1 17 ? 69.837 4.914 11.631 1.00 66.59 103 GLN B O 1
ATOM 715 N N . GLU B 1 18 ? 67.880 6.035 11.212 1.00 64.58 104 GLU B N 1
ATOM 716 C CA . GLU B 1 18 ? 67.707 6.598 12.586 1.00 70.22 104 GLU B CA 1
ATOM 717 C C . GLU B 1 18 ? 67.488 5.435 13.538 1.00 67.45 104 GLU B C 1
ATOM 718 O O . GLU B 1 18 ? 68.127 5.419 14.612 1.00 67.84 104 GLU B O 1
ATOM 724 N N . GLU B 1 19 ? 66.627 4.500 13.128 1.00 63.47 105 GLU B N 1
ATOM 725 C CA . GLU B 1 19 ? 66.408 3.217 13.835 1.00 57.87 105 GLU B CA 1
ATOM 726 C C . GLU B 1 19 ? 67.768 2.555 14.047 1.00 55.79 105 GLU B C 1
ATOM 727 O O . GLU B 1 19 ? 68.087 2.236 15.187 1.00 60.22 105 GLU B O 1
ATOM 733 N N . ILE B 1 20 ? 68.544 2.391 12.981 1.00 55.70 106 ILE B N 1
ATOM 734 C CA . ILE B 1 20 ? 69.842 1.656 13.025 1.00 61.30 106 ILE B CA 1
ATOM 735 C C . ILE B 1 20 ? 70.746 2.284 14.097 1.00 63.90 106 ILE B C 1
ATOM 736 O O . ILE B 1 20 ? 71.391 1.529 14.831 1.00 63.80 106 ILE B O 1
ATOM 741 N N . ILE B 1 21 ? 70.773 3.616 14.180 1.00 68.64 107 ILE B N 1
ATOM 742 C CA . ILE B 1 21 ? 71.586 4.390 15.166 1.00 65.64 107 ILE B CA 1
ATOM 743 C C . ILE B 1 21 ? 70.970 4.242 16.561 1.00 60.66 107 ILE B C 1
ATOM 744 O O . ILE B 1 21 ? 71.700 3.903 17.484 1.00 62.41 107 ILE B O 1
ATOM 749 N N . ARG B 1 22 ? 69.665 4.471 16.695 1.00 62.53 108 ARG B N 1
ATOM 750 C CA . ARG B 1 22 ? 68.969 4.588 18.003 1.00 63.48 108 ARG B CA 1
ATOM 751 C C . ARG B 1 22 ? 68.618 3.212 18.598 1.00 59.54 108 ARG B C 1
ATOM 752 O O . ARG B 1 22 ? 68.732 3.081 19.811 1.00 67.80 108 ARG B O 1
ATOM 760 N N . VAL B 1 23 ? 68.145 2.237 17.824 1.00 57.82 109 VAL B N 1
ATOM 761 C CA . VAL B 1 23 ? 67.760 0.897 18.370 1.00 50.28 109 VAL B CA 1
ATOM 762 C C . VAL B 1 23 ? 68.334 -0.198 17.473 1.00 55.70 109 VAL B C 1
ATOM 763 O O . VAL B 1 23 ? 67.607 -1.066 16.982 1.00 56.41 109 VAL B O 1
ATOM 767 N N . PRO B 1 24 ? 69.682 -0.239 17.332 1.00 53.14 110 PRO B N 1
ATOM 768 C CA . PRO B 1 24 ? 70.366 -1.261 16.539 1.00 57.06 110 PRO B CA 1
ATOM 769 C C . PRO B 1 24 ? 69.981 -2.695 16.938 1.00 55.06 110 PRO B C 1
ATOM 770 O O . PRO B 1 24 ? 69.818 -3.506 16.063 1.00 61.95 110 PRO B O 1
ATOM 774 N N . ASP B 1 25 ? 69.832 -2.968 18.235 1.00 53.02 111 ASP B N 1
ATOM 775 C CA . ASP B 1 25 ? 69.466 -4.311 18.746 1.00 52.10 111 ASP B CA 1
ATOM 776 C C . ASP B 1 25 ? 68.113 -4.696 18.153 1.00 56.48 111 ASP B C 1
ATOM 777 O O . ASP B 1 25 ? 67.924 -5.879 17.799 1.00 53.28 111 ASP B O 1
ATOM 782 N N . THR B 1 26 ? 67.206 -3.728 18.028 1.00 57.48 112 THR B N 1
ATOM 783 C CA . THR B 1 26 ? 65.834 -3.976 17.505 1.00 56.72 112 THR B CA 1
ATOM 784 C C . THR B 1 26 ? 65.928 -4.270 16.004 1.00 51.28 112 THR B C 1
ATOM 785 O O . THR B 1 26 ? 65.209 -5.177 15.534 1.00 55.17 112 THR B O 1
ATOM 789 N N . GLU B 1 27 ? 66.798 -3.567 15.286 1.00 45.54 113 GLU B N 1
ATOM 790 C CA . GLU B 1 27 ? 66.973 -3.798 13.833 1.00 51.44 113 GLU B CA 1
ATOM 791 C C . GLU B 1 27 ? 67.672 -5.158 13.613 1.00 48.71 113 GLU B C 1
ATOM 792 O O . GLU B 1 27 ? 67.249 -5.883 12.682 1.00 45.49 113 GLU B O 1
ATOM 798 N N . ALA B 1 28 ? 68.609 -5.555 14.483 1.00 44.58 114 ALA B N 1
ATOM 799 C CA . ALA B 1 28 ? 69.260 -6.892 14.426 1.00 46.07 114 ALA B CA 1
ATOM 800 C C . ALA B 1 28 ? 68.170 -7.966 14.558 1.00 49.07 114 ALA B C 1
ATOM 801 O O . ALA B 1 28 ? 68.197 -8.932 13.782 1.00 51.51 114 ALA B O 1
ATOM 803 N N . ALA B 1 29 ? 67.243 -7.785 15.511 1.00 49.82 115 ALA B N 1
ATOM 804 C CA . ALA B 1 29 ? 66.122 -8.710 15.806 1.00 43.80 115 ALA B CA 1
ATOM 805 C C . ALA B 1 29 ? 65.209 -8.824 14.587 1.00 43.65 115 ALA B C 1
ATOM 806 O O . ALA B 1 29 ? 64.635 -9.912 14.393 1.00 44.09 115 ALA B O 1
ATOM 808 N N . GLU B 1 30 ? 65.094 -7.757 13.789 1.00 44.06 116 GLU B N 1
ATOM 809 C CA . GLU B 1 30 ? 64.264 -7.755 12.556 1.00 46.38 116 GLU B CA 1
ATOM 810 C C . GLU B 1 30 ? 64.875 -8.699 11.509 1.00 45.52 116 GLU B C 1
ATOM 811 O O . GLU B 1 30 ? 64.118 -9.426 10.794 1.00 45.78 116 GLU B O 1
ATOM 817 N N . VAL B 1 31 ? 66.192 -8.663 11.370 1.00 46.37 117 VAL B N 1
ATOM 818 C CA . VAL B 1 31 ? 66.911 -9.551 10.416 1.00 47.11 117 VAL B CA 1
ATOM 819 C C . VAL B 1 31 ? 66.697 -10.988 10.851 1.00 45.07 117 VAL B C 1
ATOM 820 O O . VAL B 1 31 ? 66.367 -11.845 9.981 1.00 46.10 117 VAL B O 1
ATOM 824 N N . ALA B 1 32 ? 66.839 -11.244 12.153 1.00 39.82 118 ALA B N 1
ATOM 825 C CA . ALA B 1 32 ? 66.647 -12.622 12.657 1.00 42.16 118 ALA B CA 1
ATOM 826 C C . ALA B 1 32 ? 65.243 -13.103 12.284 1.00 42.41 118 ALA B C 1
ATOM 827 O O . ALA B 1 32 ? 65.112 -14.262 11.816 1.00 46.91 118 ALA B O 1
ATOM 829 N N . GLU B 1 33 ? 64.233 -12.250 12.471 1.00 43.51 119 GLU B N 1
ATOM 830 C CA . GLU B 1 33 ? 62.817 -12.607 12.213 1.00 49.54 119 GLU B CA 1
ATOM 831 C C . GLU B 1 33 ? 62.661 -12.902 10.712 1.00 48.50 119 GLU B C 1
ATOM 832 O O . GLU B 1 33 ? 62.023 -13.907 10.353 1.00 46.34 119 GLU B O 1
ATOM 838 N N . ILE B 1 34 ? 63.215 -12.040 9.859 1.00 40.52 120 ILE B N 1
ATOM 839 C CA . ILE B 1 34 ? 63.115 -12.213 8.384 1.00 46.90 120 ILE B CA 1
ATOM 840 C C . ILE B 1 34 ? 63.752 -13.562 7.978 1.00 46.80 120 ILE B C 1
ATOM 841 O O . ILE B 1 34 ? 63.058 -14.366 7.372 1.00 50.51 120 ILE B O 1
ATOM 846 N N . LEU B 1 35 ? 65.000 -13.830 8.349 1.00 41.13 121 LEU B N 1
ATOM 847 C CA . LEU B 1 35 ? 65.723 -15.051 7.912 1.00 41.61 121 LEU B CA 1
ATOM 848 C C . LEU B 1 35 ? 65.104 -16.287 8.566 1.00 39.56 121 LEU B C 1
ATOM 849 O O . LEU B 1 35 ? 65.023 -17.288 7.895 1.00 45.08 121 LEU B O 1
ATOM 854 N N . ALA B 1 36 ? 64.583 -16.190 9.784 1.00 42.12 122 ALA B N 1
ATOM 855 C CA . ALA B 1 36 ? 63.884 -17.294 10.477 1.00 41.77 122 ALA B CA 1
ATOM 856 C C . ALA B 1 36 ? 62.619 -17.731 9.718 1.00 41.42 122 ALA B C 1
ATOM 857 O O . ALA B 1 36 ? 62.220 -18.895 9.859 1.00 43.88 122 ALA B O 1
ATOM 859 N N . ARG B 1 37 ? 61.960 -16.846 8.981 1.00 42.60 123 ARG B N 1
ATOM 860 C CA . ARG B 1 37 ? 60.786 -17.229 8.159 1.00 45.33 123 ARG B CA 1
ATOM 861 C C . ARG B 1 37 ? 61.206 -18.306 7.156 1.00 46.91 123 ARG B C 1
ATOM 862 O O . ARG B 1 37 ? 60.314 -19.107 6.802 1.00 42.50 123 ARG B O 1
ATOM 870 N N . TYR B 1 38 ? 62.466 -18.288 6.680 1.00 46.08 124 TYR B N 1
ATOM 871 C CA . TYR B 1 38 ? 63.002 -19.234 5.661 1.00 46.81 124 TYR B CA 1
ATOM 872 C C . TYR B 1 38 ? 63.728 -20.401 6.334 1.00 52.66 124 TYR B C 1
ATOM 873 O O . TYR B 1 38 ? 64.615 -20.981 5.693 1.00 48.41 124 TYR B O 1
ATOM 882 N N . GLY B 1 39 ? 63.350 -20.714 7.577 1.00 46.09 125 GLY B N 1
ATOM 883 C CA . GLY B 1 39 ? 63.808 -21.895 8.316 1.00 44.06 125 GLY B CA 1
ATOM 884 C C . GLY B 1 39 ? 65.241 -21.763 8.781 1.00 47.23 125 GLY B C 1
ATOM 885 O O . GLY B 1 39 ? 65.746 -22.746 9.367 1.00 48.25 125 GLY B O 1
ATOM 886 N N . ILE B 1 40 ? 65.873 -20.597 8.622 1.00 46.27 126 ILE B N 1
ATOM 887 C CA . ILE B 1 40 ? 67.285 -20.419 9.086 1.00 41.52 126 ILE B CA 1
ATOM 888 C C . ILE B 1 40 ? 67.321 -20.278 10.600 1.00 42.54 126 ILE B C 1
ATOM 889 O O . ILE B 1 40 ? 66.441 -19.602 11.165 1.00 51.97 126 ILE B O 1
ATOM 894 N N . GLU B 1 41 ? 68.340 -20.880 11.209 1.00 46.34 127 GLU B N 1
ATOM 895 C CA . GLU B 1 41 ? 68.562 -20.958 12.679 1.00 44.90 127 GLU B CA 1
ATOM 896 C C . GLU B 1 41 ? 69.518 -19.865 13.098 1.00 42.33 127 GLU B C 1
ATOM 897 O O . GLU B 1 41 ? 70.307 -19.402 12.285 1.00 48.62 127 GLU B O 1
ATOM 903 N N . PRO B 1 42 ? 69.453 -19.430 14.378 1.00 42.78 128 PRO B N 1
ATOM 904 C CA . PRO B 1 42 ? 70.351 -18.407 14.910 1.00 44.20 128 PRO B CA 1
ATOM 905 C C . PRO B 1 42 ? 71.842 -18.660 14.687 1.00 41.75 128 PRO B C 1
ATOM 906 O O . PRO B 1 42 ? 72.505 -17.732 14.345 1.00 46.66 128 PRO B O 1
ATOM 910 N N . HIS B 1 43 ? 72.338 -19.877 14.915 1.00 50.94 129 HIS B N 1
ATOM 911 C CA . HIS B 1 43 ? 73.782 -20.216 14.702 1.00 51.70 129 HIS B CA 1
ATOM 912 C C . HIS B 1 43 ? 74.140 -20.011 13.220 1.00 42.26 129 HIS B C 1
ATOM 913 O O . HIS B 1 43 ? 75.274 -19.686 12.943 1.00 53.79 129 HIS B O 1
ATOM 920 N N . GLU B 1 44 ? 73.179 -20.135 12.315 1.00 40.15 130 GLU B N 1
ATOM 921 C CA . GLU B 1 44 ? 73.372 -19.906 10.864 1.00 41.03 130 GLU B CA 1
ATOM 922 C C . GLU B 1 44 ? 73.320 -18.410 10.534 1.00 44.45 130 GLU B C 1
ATOM 923 O O . GLU B 1 44 ? 74.266 -17.939 9.896 1.00 52.55 130 GLU B O 1
ATOM 929 N N . TYR B 1 45 ? 72.300 -17.646 10.950 1.00 48.32 131 TYR B N 1
ATOM 930 C CA . TYR B 1 45 ? 72.217 -16.204 10.571 1.00 47.05 131 TYR B CA 1
ATOM 931 C C . TYR B 1 45 ? 72.980 -15.281 11.535 1.00 46.84 131 TYR B C 1
ATOM 932 O O . TYR B 1 45 ? 73.296 -14.138 11.128 1.00 46.20 131 TYR B O 1
ATOM 941 N N . GLY B 1 46 ? 73.300 -15.727 12.746 1.00 47.63 132 GLY B N 1
ATOM 942 C CA . GLY B 1 46 ? 74.063 -14.911 13.717 1.00 52.23 132 GLY B CA 1
ATOM 943 C C . GLY B 1 46 ? 75.267 -14.196 13.094 1.00 57.59 132 GLY B C 1
ATOM 944 O O . GLY B 1 46 ? 75.452 -12.989 13.281 1.00 60.24 132 GLY B O 1
ATOM 945 N N . PRO B 1 47 ? 76.198 -14.935 12.447 1.00 59.76 133 PRO B N 1
ATOM 946 C CA . PRO B 1 47 ? 77.334 -14.315 11.760 1.00 60.41 133 PRO B CA 1
ATOM 947 C C . PRO B 1 47 ? 76.964 -13.249 10.711 1.00 59.65 133 PRO B C 1
ATOM 948 O O . PRO B 1 47 ? 77.693 -12.279 10.600 1.00 64.50 133 PRO B O 1
ATOM 952 N N . VAL B 1 48 ? 75.869 -13.441 9.964 1.00 58.23 134 VAL B N 1
ATOM 953 C CA . VAL B 1 48 ? 75.350 -12.447 8.973 1.00 56.19 134 VAL B CA 1
ATOM 954 C C . VAL B 1 48 ? 74.954 -11.156 9.699 1.00 49.37 134 VAL B C 1
ATOM 955 O O . VAL B 1 48 ? 75.325 -10.088 9.233 1.00 50.17 134 VAL B O 1
ATOM 959 N N . VAL B 1 49 ? 74.179 -11.253 10.775 1.00 55.62 135 VAL B N 1
ATOM 960 C CA . VAL B 1 49 ? 73.787 -10.079 11.613 1.00 58.27 135 VAL B CA 1
ATOM 961 C C . VAL B 1 49 ? 75.060 -9.359 12.036 1.00 55.74 135 VAL B C 1
ATOM 962 O O . VAL B 1 49 ? 75.172 -8.146 11.765 1.00 61.32 135 VAL B O 1
ATOM 966 N N . ASN B 1 50 ? 75.966 -10.108 12.667 1.00 60.32 136 ASN B N 1
ATOM 967 C CA . ASN B 1 50 ? 77.232 -9.592 13.241 1.00 62.49 136 ASN B CA 1
ATOM 968 C C . ASN B 1 50 ? 77.959 -8.800 12.139 1.00 63.64 136 ASN B C 1
ATOM 969 O O . ASN B 1 50 ? 78.450 -7.700 12.449 1.00 70.83 136 ASN B O 1
ATOM 974 N N . ALA B 1 51 ? 78.003 -9.284 10.890 1.00 63.87 137 ALA B N 1
ATOM 975 C CA . ALA B 1 51 ? 78.715 -8.605 9.780 1.00 56.68 137 ALA B CA 1
ATOM 976 C C . ALA B 1 51 ? 77.964 -7.336 9.364 1.00 58.35 137 ALA B C 1
ATOM 977 O O . ALA B 1 51 ? 78.632 -6.309 9.147 1.00 51.61 137 ALA B O 1
ATOM 979 N N . LEU B 1 52 ? 76.631 -7.401 9.249 1.00 55.93 138 LEU B N 1
ATOM 980 C CA . LEU B 1 52 ? 75.776 -6.219 8.937 1.00 57.20 138 LEU B CA 1
ATOM 981 C C . LEU B 1 52 ? 76.013 -5.123 9.987 1.00 52.05 138 LEU B C 1
ATOM 982 O O . LEU B 1 52 ? 76.160 -3.958 9.574 1.00 47.37 138 LEU B O 1
ATOM 987 N N . ARG B 1 53 ? 76.099 -5.459 11.278 1.00 51.53 139 ARG B N 1
ATOM 988 C CA . ARG B 1 53 ? 76.265 -4.423 12.343 1.00 57.33 139 ARG B CA 1
ATOM 989 C C . ARG B 1 53 ? 77.571 -3.638 12.113 1.00 65.13 139 ARG B C 1
ATOM 990 O O . ARG B 1 53 ? 77.560 -2.383 12.253 1.00 63.25 139 ARG B O 1
ATOM 998 N N . LYS B 1 54 ? 78.654 -4.327 11.738 1.00 61.46 140 LYS B N 1
ATOM 999 C CA . LYS B 1 54 ? 79.986 -3.695 11.574 1.00 64.80 140 LYS B CA 1
ATOM 1000 C C . LYS B 1 54 ? 80.009 -2.798 10.328 1.00 69.96 140 LYS B C 1
ATOM 1001 O O . LYS B 1 54 ? 81.060 -2.160 10.112 1.00 65.98 140 LYS B O 1
ATOM 1007 N N . LYS B 1 55 ? 78.940 -2.768 9.511 1.00 66.51 141 LYS B N 1
ATOM 1008 C CA . LYS B 1 55 ? 78.927 -2.031 8.211 1.00 62.66 141 LYS B CA 1
ATOM 1009 C C . LYS B 1 55 ? 77.619 -1.261 8.074 1.00 67.28 141 LYS B C 1
ATOM 1010 O O . LYS B 1 55 ? 76.719 -1.670 7.342 1.00 66.46 141 LYS B O 1
ATOM 1016 N N . PRO B 1 56 ? 77.504 -0.096 8.758 1.00 76.31 142 PRO B N 1
ATOM 1017 C CA . PRO B 1 56 ? 76.246 0.648 8.842 1.00 69.62 142 PRO B CA 1
ATOM 1018 C C . PRO B 1 56 ? 75.575 0.922 7.494 1.00 62.85 142 PRO B C 1
ATOM 1019 O O . PRO B 1 56 ? 74.368 0.780 7.427 1.00 55.92 142 PRO B O 1
ATOM 1023 N N . GLN B 1 57 ? 76.358 1.296 6.477 1.00 61.12 143 GLN B N 1
ATOM 1024 C CA . GLN B 1 57 ? 75.832 1.616 5.123 1.00 69.85 143 GLN B CA 1
ATOM 1025 C C . GLN B 1 57 ? 75.257 0.341 4.472 1.00 63.10 143 GLN B C 1
ATOM 1026 O O . GLN B 1 57 ? 74.144 0.424 3.931 1.00 67.31 143 GLN B O 1
ATOM 1032 N N . ALA B 1 58 ? 75.955 -0.795 4.538 1.00 58.38 144 ALA B N 1
ATOM 1033 C CA . ALA B 1 58 ? 75.451 -2.109 4.054 1.00 59.63 144 ALA B CA 1
ATOM 1034 C C . ALA B 1 58 ? 74.145 -2.472 4.780 1.00 58.20 144 ALA B C 1
ATOM 1035 O O . ALA B 1 58 ? 73.154 -2.844 4.094 1.00 49.27 144 ALA B O 1
ATOM 1037 N N . TRP B 1 59 ? 74.144 -2.334 6.108 1.00 48.13 145 TRP B N 1
ATOM 1038 C CA . TRP B 1 59 ? 72.992 -2.662 6.986 1.00 47.58 145 TRP B CA 1
ATOM 1039 C C . TRP B 1 59 ? 71.738 -1.871 6.577 1.00 51.42 145 TRP B C 1
ATOM 1040 O O . TRP B 1 59 ? 70.622 -2.450 6.476 1.00 46.52 145 TRP B O 1
ATOM 1051 N N . LEU B 1 60 ? 71.898 -0.585 6.318 1.00 54.32 146 LEU B N 1
ATOM 1052 C CA . LEU B 1 60 ? 70.782 0.278 5.882 1.00 51.57 146 LEU B CA 1
ATOM 1053 C C . LEU B 1 60 ? 70.201 -0.288 4.596 1.00 48.11 146 LEU B C 1
ATOM 1054 O O . LEU B 1 60 ? 68.967 -0.379 4.520 1.00 50.78 146 LEU B O 1
ATOM 1059 N N . ASP B 1 61 ? 71.042 -0.628 3.613 1.00 51.37 147 ASP B N 1
ATOM 1060 C CA . ASP B 1 61 ? 70.557 -1.104 2.292 1.00 52.39 147 ASP B CA 1
ATOM 1061 C C . ASP B 1 61 ? 69.929 -2.502 2.456 1.00 55.28 147 ASP B C 1
ATOM 1062 O O . ASP B 1 61 ? 68.917 -2.755 1.776 1.00 51.23 147 ASP B O 1
ATOM 1067 N N . PHE B 1 62 ? 70.507 -3.369 3.306 1.00 45.34 148 PHE B N 1
ATOM 1068 C CA . PHE B 1 62 ? 69.934 -4.690 3.665 1.00 46.88 148 PHE B CA 1
ATOM 1069 C C . PHE B 1 62 ? 68.495 -4.490 4.148 1.00 47.57 148 PHE B C 1
ATOM 1070 O O . PHE B 1 62 ? 67.594 -5.135 3.578 1.00 49.82 148 PHE B O 1
ATOM 1078 N N . MET B 1 63 ? 68.271 -3.611 5.138 1.00 48.71 149 MET B N 1
ATOM 1079 C CA . MET B 1 63 ? 66.923 -3.429 5.744 1.00 46.37 149 MET B CA 1
ATOM 1080 C C . MET B 1 63 ? 66.019 -2.877 4.652 1.00 44.75 149 MET B C 1
ATOM 1081 O O . MET B 1 63 ? 64.876 -3.326 4.543 1.00 52.53 149 MET B O 1
ATOM 1086 N N . MET B 1 64 ? 66.497 -1.946 3.845 1.00 45.78 150 MET B N 1
ATOM 1087 C CA . MET B 1 64 ? 65.627 -1.387 2.786 1.00 49.59 150 MET B CA 1
ATOM 1088 C C . MET B 1 64 ? 65.126 -2.560 1.936 1.00 55.43 150 MET B C 1
ATOM 1089 O O . MET B 1 64 ? 63.889 -2.644 1.725 1.00 58.52 150 MET B O 1
ATOM 1094 N N . LYS B 1 65 ? 66.015 -3.476 1.551 1.00 54.81 151 LYS B N 1
ATOM 1095 C CA . LYS B 1 65 ? 65.653 -4.636 0.695 1.00 58.65 151 LYS B CA 1
ATOM 1096 C C . LYS B 1 65 ? 64.845 -5.693 1.457 1.00 51.30 151 LYS B C 1
ATOM 1097 O O . LYS B 1 65 ? 63.737 -5.985 1.050 1.00 53.37 151 LYS B O 1
ATOM 1103 N N . PHE B 1 66 ? 65.402 -6.296 2.496 1.00 54.34 152 PHE B N 1
ATOM 1104 C CA . PHE B 1 66 ? 64.836 -7.514 3.120 1.00 57.13 152 PHE B CA 1
ATOM 1105 C C . PHE B 1 66 ? 63.631 -7.206 4.015 1.00 61.84 152 PHE B C 1
ATOM 1106 O O . PHE B 1 66 ? 62.793 -8.108 4.158 1.00 61.97 152 PHE B O 1
ATOM 1114 N N . GLU B 1 67 ? 63.563 -6.015 4.624 1.00 59.51 153 GLU B N 1
ATOM 1115 C CA . GLU B 1 67 ? 62.452 -5.626 5.532 1.00 53.14 153 GLU B CA 1
ATOM 1116 C C . GLU B 1 67 ? 61.355 -4.949 4.708 1.00 54.69 153 GLU B C 1
ATOM 1117 O O . GLU B 1 67 ? 60.190 -5.358 4.849 1.00 53.22 153 GLU B O 1
ATOM 1123 N N . LEU B 1 68 ? 61.711 -3.975 3.865 1.00 55.83 154 LEU B N 1
ATOM 1124 C CA . LEU B 1 68 ? 60.755 -2.978 3.304 1.00 59.88 154 LEU B CA 1
ATOM 1125 C C . LEU B 1 68 ? 60.533 -3.213 1.803 1.00 64.99 154 LEU B C 1
ATOM 1126 O O . LEU B 1 68 ? 59.733 -2.460 1.232 1.00 69.56 154 LEU B O 1
ATOM 1131 N N . GLY B 1 69 ? 61.218 -4.182 1.178 1.00 61.88 155 GLY B N 1
ATOM 1132 C CA . GLY B 1 69 ? 61.007 -4.569 -0.235 1.00 62.01 155 GLY B CA 1
ATOM 1133 C C . GLY B 1 69 ? 61.421 -3.506 -1.244 1.00 69.21 155 GLY B C 1
ATOM 1134 O O . GLY B 1 69 ? 60.757 -3.441 -2.294 1.00 80.27 155 GLY B O 1
ATOM 1135 N N . LEU B 1 70 ? 62.500 -2.742 -0.986 1.00 69.28 156 LEU B N 1
ATOM 1136 C CA . LEU B 1 70 ? 62.944 -1.597 -1.838 1.00 66.53 156 LEU B CA 1
ATOM 1137 C C . LEU B 1 70 ? 64.406 -1.756 -2.278 1.00 74.31 156 LEU B C 1
ATOM 1138 O O . LEU B 1 70 ? 65.287 -1.885 -1.419 1.00 80.74 156 LEU B O 1
ATOM 1143 N N . GLU B 1 71 ? 64.667 -1.692 -3.585 1.00 81.42 157 GLU B N 1
ATOM 1144 C CA . GLU B 1 71 ? 66.038 -1.731 -4.169 1.00 82.51 157 GLU B CA 1
ATOM 1145 C C . GLU B 1 71 ? 66.692 -0.345 -4.084 1.00 84.73 157 GLU B C 1
ATOM 1146 O O . GLU B 1 71 ? 65.939 0.676 -4.155 1.00 74.10 157 GLU B O 1
ATOM 1152 N N . LYS B 1 72 ? 68.030 -0.312 -3.986 1.00 77.70 158 LYS B N 1
ATOM 1153 C CA . LYS B 1 72 ? 68.838 0.934 -4.080 1.00 86.88 158 LYS B C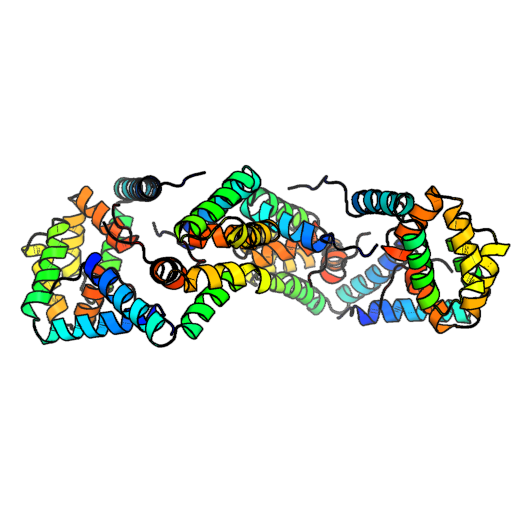A 1
ATOM 1154 C C . LYS B 1 72 ? 68.973 1.264 -5.565 1.00 98.06 158 LYS B C 1
ATOM 1155 O O . LYS B 1 72 ?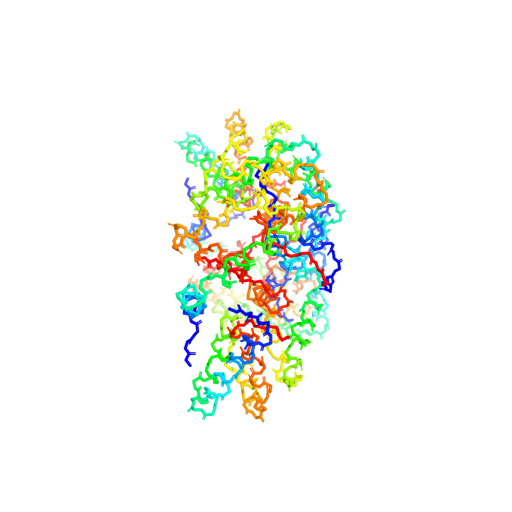 69.417 0.411 -6.327 1.00 105.98 158 LYS B O 1
ATOM 1161 N N . PRO B 1 73 ? 68.532 2.457 -6.037 1.00 107.62 159 PRO B N 1
ATOM 1162 C CA . PRO B 1 73 ? 68.555 2.787 -7.473 1.00 117.25 159 PRO B CA 1
ATOM 1163 C C . PRO B 1 73 ? 69.902 2.695 -8.224 1.00 107.71 159 PRO B C 1
ATOM 1164 O O . PRO B 1 73 ? 70.908 2.376 -7.603 1.00 90.42 159 PRO B O 1
ATOM 1168 N N . ASP B 1 74 ? 69.860 2.950 -9.544 1.00 113.07 160 ASP B N 1
ATOM 1169 C CA . ASP B 1 74 ? 70.982 2.855 -10.526 1.00 117.20 160 ASP B CA 1
ATOM 1170 C C . ASP B 1 74 ? 71.259 1.378 -10.823 1.00 114.90 160 ASP B C 1
ATOM 1171 O O . ASP B 1 74 ? 72.406 0.950 -10.829 1.00 102.42 160 ASP B O 1
ATOM 1176 N N . GLY C 1 1 ? 62.043 -0.281 14.884 1.00 61.20 87 GLY C N 1
ATOM 1177 C CA . GLY C 1 1 ? 60.785 -0.876 15.382 1.00 57.48 87 GLY C CA 1
ATOM 1178 C C . GLY C 1 1 ? 59.788 -1.165 14.269 1.00 57.00 87 GLY C C 1
ATOM 1179 O O . GLY C 1 1 ? 60.148 -1.079 13.067 1.00 54.92 87 GLY C O 1
ATOM 1180 N N . SER C 1 2 ? 58.566 -1.515 14.666 1.00 63.24 88 SER C N 1
ATOM 1181 C CA . SER C 1 2 ? 57.393 -1.684 13.773 1.00 74.77 88 SER C CA 1
ATOM 1182 C C . SER C 1 2 ? 57.126 -0.348 13.087 1.00 81.34 88 SER C C 1
ATOM 1183 O O . SER C 1 2 ? 57.283 0.710 13.741 1.00 91.92 88 SER C O 1
ATOM 1186 N N . HIS C 1 3 ? 56.740 -0.399 11.818 1.00 79.96 89 HIS C N 1
ATOM 1187 C CA . HIS C 1 3 ? 56.420 0.804 11.008 1.00 71.34 89 HIS C CA 1
ATOM 1188 C C . HIS C 1 3 ? 54.932 1.096 11.170 1.00 76.05 89 HIS C C 1
ATOM 1189 O O . HIS C 1 3 ? 54.110 0.327 10.625 1.00 89.18 89 HIS C O 1
ATOM 1196 N N . SER C 1 4 ? 54.611 2.156 11.910 1.00 77.17 90 SER C N 1
ATOM 1197 C CA . SER C 1 4 ? 53.220 2.613 12.158 1.00 81.83 90 SER C CA 1
ATOM 1198 C C . SER C 1 4 ? 52.790 3.708 11.157 1.00 84.10 90 SER C C 1
ATOM 1199 O O . SER C 1 4 ? 51.565 3.928 11.060 1.00 85.43 90 SER C O 1
ATOM 1202 N N . GLU C 1 5 ? 53.717 4.355 10.425 1.00 77.19 91 GLU C N 1
ATOM 1203 C CA . GLU C 1 5 ? 53.404 5.541 9.569 1.00 80.98 91 GLU C CA 1
ATOM 1204 C C . GLU C 1 5 ? 52.436 5.162 8.437 1.00 87.52 91 GLU C C 1
ATOM 1205 O O . GLU C 1 5 ? 52.371 3.966 8.046 1.00 77.57 91 GLU C O 1
ATOM 1211 N N . ALA C 1 6 ? 51.696 6.167 7.951 1.00 90.13 92 ALA C N 1
ATOM 1212 C CA . ALA C 1 6 ? 50.841 6.091 6.746 1.00 85.57 92 ALA C CA 1
ATOM 1213 C C . ALA C 1 6 ? 51.706 5.586 5.590 1.00 82.24 92 ALA C C 1
ATOM 1214 O O . ALA C 1 6 ? 52.774 6.228 5.319 1.00 74.34 92 ALA C O 1
ATOM 1216 N N . ASP C 1 7 ? 51.290 4.474 4.966 1.00 76.26 93 ASP C N 1
ATOM 1217 C CA . ASP C 1 7 ? 52.001 3.892 3.796 1.00 80.74 93 ASP C CA 1
ATOM 1218 C C . ASP C 1 7 ? 51.865 4.865 2.614 1.00 82.43 93 ASP C C 1
ATOM 1219 O O . ASP C 1 7 ? 51.069 5.824 2.698 1.00 84.89 93 ASP C O 1
ATOM 1224 N N . ASN C 1 8 ? 52.625 4.619 1.550 1.00 83.73 94 ASN C N 1
ATOM 1225 C CA . ASN C 1 8 ? 52.568 5.388 0.281 1.00 79.54 94 ASN C CA 1
ATOM 1226 C C . ASN C 1 8 ? 51.112 5.494 -0.219 1.00 75.83 94 ASN C C 1
ATOM 1227 O O . ASN C 1 8 ? 50.744 6.607 -0.671 1.00 64.52 94 ASN C O 1
ATOM 1232 N N . TYR C 1 9 ? 50.308 4.416 -0.140 1.00 62.26 95 TYR C N 1
ATOM 1233 C CA . TYR C 1 9 ? 48.910 4.405 -0.656 1.00 67.12 95 TYR C CA 1
ATOM 1234 C C . TYR C 1 9 ? 48.062 5.437 0.110 1.00 75.14 95 TYR C C 1
ATOM 1235 O O . TYR C 1 9 ? 47.473 6.323 -0.553 1.00 78.04 95 TYR C O 1
ATOM 1244 N N . ALA C 1 10 ? 47.989 5.339 1.445 1.00 70.77 96 ALA C N 1
ATOM 1245 C CA . ALA C 1 10 ? 47.118 6.191 2.286 1.00 64.59 96 ALA C CA 1
ATOM 1246 C C . ALA C 1 10 ? 47.601 7.646 2.198 1.00 67.80 96 ALA C C 1
ATOM 1247 O O . ALA C 1 10 ? 46.743 8.542 2.241 1.00 68.45 96 ALA C O 1
ATOM 1249 N N . ARG C 1 11 ? 48.912 7.871 2.069 1.00 65.09 97 ARG C N 1
ATOM 1250 C CA . ARG C 1 11 ? 49.513 9.213 1.825 1.00 67.01 97 ARG C CA 1
ATOM 1251 C C . ARG C 1 11 ? 48.946 9.791 0.518 1.00 65.84 97 ARG C C 1
ATOM 1252 O O . ARG C 1 11 ? 48.420 10.922 0.529 1.00 69.68 97 ARG C O 1
ATOM 1260 N N . GLU C 1 12 ? 49.061 9.051 -0.586 1.00 63.18 98 GLU C N 1
ATOM 1261 C CA . GLU C 1 12 ? 48.701 9.558 -1.931 1.00 58.69 98 GLU C CA 1
ATOM 1262 C C . GLU C 1 12 ? 47.180 9.657 -2.048 1.00 57.92 98 GLU C C 1
ATOM 1263 O O . GLU C 1 12 ? 46.738 10.551 -2.779 1.00 54.42 98 GLU C O 1
ATOM 1269 N N . LEU C 1 13 ? 46.406 8.820 -1.344 1.00 54.86 99 LEU C N 1
ATOM 1270 C CA . LEU C 1 13 ? 44.918 8.865 -1.434 1.00 56.54 99 LEU C CA 1
ATOM 1271 C C . LEU C 1 13 ? 44.455 10.218 -0.872 1.00 59.22 99 LEU C C 1
ATOM 1272 O O . LEU C 1 13 ? 43.677 10.901 -1.561 1.00 58.07 99 LEU C O 1
ATOM 1277 N N . LYS C 1 14 ? 44.951 10.617 0.301 1.00 60.94 100 LYS C N 1
ATOM 1278 C CA . LYS C 1 14 ? 44.753 11.978 0.882 1.00 62.78 100 LYS C CA 1
ATOM 1279 C C . LYS C 1 14 ? 45.260 13.002 -0.141 1.00 57.19 100 LYS C C 1
ATOM 1280 O O . LYS C 1 14 ? 44.509 13.961 -0.413 1.00 61.52 100 LYS C O 1
ATOM 1286 N N . ARG C 1 15 ? 46.460 12.835 -0.709 1.00 54.57 101 ARG C N 1
ATOM 1287 C CA . ARG C 1 15 ? 46.971 13.882 -1.632 1.00 58.69 101 ARG C CA 1
ATOM 1288 C C . ARG C 1 15 ? 46.033 13.996 -2.867 1.00 52.40 101 ARG C C 1
ATOM 1289 O O . ARG C 1 15 ? 45.672 15.124 -3.242 1.00 49.05 101 ARG C O 1
ATOM 1297 N N . GLU C 1 16 ? 45.638 12.895 -3.495 1.00 48.01 102 GLU C N 1
ATOM 1298 C CA . GLU C 1 16 ? 44.782 12.937 -4.726 1.00 57.00 102 GLU C CA 1
ATOM 1299 C C . GLU C 1 16 ? 43.394 13.521 -4.397 1.00 52.80 102 GLU C C 1
ATOM 1300 O O . GLU C 1 16 ? 42.878 14.311 -5.223 1.00 44.32 102 GLU C O 1
ATOM 1306 N N . GLN C 1 17 ? 42.810 13.132 -3.255 1.00 49.40 103 GLN C N 1
ATOM 1307 C CA . GLN C 1 17 ? 41.503 13.661 -2.778 1.00 58.91 103 GLN C CA 1
ATOM 1308 C C . GLN C 1 17 ? 41.599 15.184 -2.657 1.00 52.66 103 GLN C C 1
ATOM 1309 O O . GLN C 1 17 ? 40.668 15.843 -3.090 1.00 47.65 103 GLN C O 1
ATOM 1315 N N . GLU C 1 18 ? 42.689 15.695 -2.087 1.00 54.64 104 GLU C N 1
ATOM 1316 C CA . GLU C 1 18 ? 42.944 17.146 -1.848 1.00 63.26 104 GLU C CA 1
ATOM 1317 C C . GLU C 1 18 ? 42.981 17.870 -3.200 1.00 55.87 104 GLU C C 1
ATOM 1318 O O . GLU C 1 18 ? 42.273 18.926 -3.380 1.00 49.48 104 GLU C O 1
ATOM 1324 N N . GLU C 1 19 ? 43.783 17.340 -4.118 1.00 51.91 105 GLU C N 1
ATOM 1325 C CA . GLU C 1 19 ? 44.027 17.965 -5.440 1.00 53.91 105 GLU C CA 1
ATOM 1326 C C . GLU C 1 19 ? 42.739 17.971 -6.268 1.00 50.27 105 GLU C C 1
ATOM 1327 O O . GLU C 1 19 ? 42.468 19.001 -6.938 1.00 45.81 105 GLU C O 1
ATOM 1333 N N . ILE C 1 20 ? 41.977 16.873 -6.231 1.00 49.49 106 ILE C N 1
ATOM 1334 C CA . ILE C 1 20 ? 40.650 16.761 -6.919 1.00 46.98 106 ILE C CA 1
ATOM 1335 C C . ILE C 1 20 ? 39.728 17.902 -6.439 1.00 42.37 106 ILE C C 1
ATOM 1336 O O . ILE C 1 20 ? 39.024 18.472 -7.266 1.00 49.81 106 ILE C O 1
ATOM 1341 N N . ILE C 1 21 ? 39.719 18.224 -5.146 1.00 41.86 107 ILE C N 1
ATOM 1342 C CA . ILE C 1 21 ? 38.913 19.347 -4.567 1.00 43.18 107 ILE C CA 1
ATOM 1343 C C . ILE C 1 21 ? 39.559 20.701 -4.929 1.00 44.92 107 ILE C C 1
ATOM 1344 O O . ILE C 1 21 ? 38.811 21.565 -5.484 1.00 43.83 107 ILE C O 1
ATOM 1349 N N . ARG C 1 22 ? 40.885 20.854 -4.714 1.00 49.92 108 ARG C N 1
ATOM 1350 C CA . ARG C 1 22 ? 41.630 22.152 -4.768 1.00 45.51 108 ARG C CA 1
ATOM 1351 C C . ARG C 1 22 ? 41.871 22.601 -6.207 1.00 42.64 108 ARG C C 1
ATOM 1352 O O . ARG C 1 22 ? 41.643 23.785 -6.501 1.00 49.94 108 ARG C O 1
ATOM 1360 N N . VAL C 1 23 ? 42.416 21.721 -7.041 1.00 44.51 109 VAL C N 1
ATOM 1361 C CA . VAL C 1 23 ? 42.916 22.051 -8.422 1.00 40.29 109 VAL C CA 1
ATOM 1362 C C . VAL C 1 23 ? 42.273 21.051 -9.373 1.00 41.42 109 VAL C C 1
ATOM 1363 O O . VAL C 1 23 ? 42.942 20.245 -10.025 1.00 42.40 109 VAL C O 1
ATOM 1367 N N . PRO C 1 24 ? 40.925 21.015 -9.437 1.00 44.38 110 PRO C N 1
ATOM 1368 C CA . PRO C 1 24 ? 40.234 19.985 -10.212 1.00 47.94 110 PRO C CA 1
ATOM 1369 C C . PRO C 1 24 ? 40.667 20.044 -11.690 1.00 46.93 110 PRO C C 1
ATOM 1370 O O . PRO C 1 24 ? 40.718 19.013 -12.330 1.00 47.36 110 PRO C O 1
ATOM 1374 N N . ASP C 1 25 ? 41.006 21.231 -12.188 1.00 50.60 111 ASP C N 1
ATOM 1375 C CA . ASP C 1 25 ? 41.367 21.454 -13.618 1.00 54.07 111 ASP C CA 1
ATOM 1376 C C . ASP C 1 25 ? 42.698 20.760 -13.905 1.00 51.19 111 ASP C C 1
ATOM 1377 O O . ASP C 1 25 ? 42.829 20.217 -14.991 1.00 50.01 111 ASP C O 1
ATOM 1382 N N . THR C 1 26 ? 43.645 20.795 -12.969 1.00 48.49 112 THR C N 1
ATOM 1383 C CA . THR C 1 26 ? 44.968 20.126 -13.099 1.00 50.62 112 THR C CA 1
ATOM 1384 C C . THR C 1 26 ? 44.800 18.587 -13.133 1.00 47.39 112 THR C C 1
ATOM 1385 O O . THR C 1 26 ? 45.466 17.891 -13.925 1.00 45.41 112 THR C O 1
ATOM 1389 N N . GLU C 1 27 ? 43.969 18.067 -12.244 1.00 46.19 113 GLU C N 1
ATOM 1390 C CA . GLU C 1 27 ? 43.691 16.622 -12.124 1.00 51.62 113 GLU C CA 1
ATOM 1391 C C . GLU C 1 27 ? 43.031 16.140 -13.421 1.00 52.92 113 GLU C C 1
ATOM 1392 O O . GLU C 1 27 ? 43.296 14.992 -13.846 1.00 44.00 113 GLU C O 1
ATOM 1398 N N . ALA C 1 28 ? 42.196 16.985 -14.023 1.00 45.68 114 ALA C N 1
ATOM 1399 C CA . ALA C 1 28 ? 41.450 16.655 -15.249 1.00 44.33 114 ALA C CA 1
ATOM 1400 C C . ALA C 1 28 ? 42.440 16.619 -16.417 1.00 41.57 114 ALA C C 1
ATOM 1401 O O . ALA C 1 28 ? 42.395 15.670 -17.205 1.00 46.26 114 ALA C O 1
ATOM 1403 N N . ALA C 1 29 ? 43.341 17.593 -16.472 1.00 39.70 115 ALA C N 1
ATOM 1404 C CA . ALA C 1 29 ? 44.427 17.685 -17.473 1.00 38.35 115 ALA C CA 1
ATOM 1405 C C . ALA C 1 29 ? 45.287 16.425 -17.411 1.00 42.22 115 ALA C C 1
ATOM 1406 O O . ALA C 1 29 ? 45.745 15.961 -18.465 1.00 40.64 115 ALA C O 1
ATOM 1408 N N . GLU C 1 30 ? 45.506 15.889 -16.211 1.00 47.53 116 GLU C N 1
ATOM 1409 C CA . GLU C 1 30 ? 46.352 14.681 -16.025 1.00 45.76 116 GLU C CA 1
ATOM 1410 C C . GLU C 1 30 ? 45.644 13.484 -16.689 1.00 43.15 116 GLU C C 1
ATOM 1411 O O . GLU C 1 30 ? 46.331 12.647 -17.270 1.00 44.29 116 GLU C O 1
ATOM 1417 N N . VAL C 1 31 ? 44.315 13.403 -16.584 1.00 46.54 117 VAL C N 1
ATOM 1418 C CA . VAL C 1 31 ? 43.505 12.290 -17.161 1.00 45.39 117 VAL C CA 1
ATOM 1419 C C . VAL C 1 31 ? 43.605 12.404 -18.688 1.00 43.99 117 VAL C C 1
ATOM 1420 O O . VAL C 1 31 ? 43.925 11.374 -19.337 1.00 42.91 117 VAL C O 1
ATOM 1424 N N . ALA C 1 32 ? 43.414 13.620 -19.217 1.00 42.86 118 ALA C N 1
ATOM 1425 C CA . ALA C 1 32 ? 43.543 13.957 -20.655 1.00 43.74 118 ALA C CA 1
ATOM 1426 C C . ALA C 1 32 ? 44.937 13.566 -21.165 1.00 49.06 118 ALA C C 1
ATOM 1427 O O . ALA C 1 32 ? 45.016 12.920 -22.221 1.00 54.37 118 ALA C O 1
ATOM 1429 N N . GLU C 1 33 ? 46.000 13.938 -20.456 1.00 46.87 119 GLU C N 1
ATOM 1430 C CA . GLU C 1 33 ? 47.387 13.718 -20.927 1.00 50.51 119 GLU C CA 1
ATOM 1431 C C . GLU C 1 33 ? 47.675 12.217 -20.912 1.00 50.97 119 GLU C C 1
ATOM 1432 O O . GLU C 1 33 ? 48.443 11.740 -21.767 1.00 48.93 119 GLU C O 1
ATOM 1438 N N . ILE C 1 34 ? 47.103 11.479 -19.968 1.00 46.81 120 ILE C N 1
ATOM 1439 C CA . ILE C 1 34 ? 47.386 10.023 -19.896 1.00 46.51 120 ILE C CA 1
ATOM 1440 C C . ILE C 1 34 ? 46.716 9.316 -21.081 1.00 47.78 120 ILE C C 1
ATOM 1441 O O . ILE C 1 34 ? 47.355 8.430 -21.667 1.00 49.76 120 ILE C O 1
ATOM 1446 N N . LEU C 1 35 ? 45.487 9.687 -21.433 1.00 41.20 121 LEU C N 1
ATOM 1447 C CA . LEU C 1 35 ? 44.771 9.056 -22.563 1.00 44.45 121 LEU C CA 1
ATOM 1448 C C . LEU C 1 35 ? 45.428 9.473 -23.879 1.00 46.30 121 LEU C C 1
ATOM 1449 O O . LEU C 1 35 ? 45.612 8.599 -24.730 1.00 46.20 121 LEU C O 1
ATOM 1454 N N . ALA C 1 36 ? 45.865 10.725 -24.007 1.00 50.20 122 ALA C N 1
ATOM 1455 C CA . ALA C 1 36 ? 46.503 11.238 -25.243 1.00 54.30 122 ALA C CA 1
ATOM 1456 C C . ALA C 1 36 ? 47.787 10.454 -25.535 1.00 53.47 122 ALA C C 1
ATOM 1457 O O . ALA C 1 36 ? 48.108 10.305 -26.709 1.00 54.04 122 ALA C O 1
ATOM 1459 N N . ARG C 1 37 ? 48.467 9.917 -24.524 1.00 55.83 123 ARG C N 1
ATOM 1460 C CA . ARG C 1 37 ? 49.664 9.054 -24.733 1.00 68.91 123 ARG C CA 1
ATOM 1461 C C . ARG C 1 37 ? 49.350 7.865 -25.659 1.00 70.22 123 ARG C C 1
ATOM 1462 O O . ARG C 1 37 ? 50.306 7.343 -26.259 1.00 70.24 123 ARG C O 1
ATOM 1470 N N . TYR C 1 38 ? 48.091 7.427 -25.754 1.00 65.54 124 TYR C N 1
ATOM 1471 C CA . TYR C 1 38 ? 47.697 6.179 -26.463 1.00 60.81 124 TYR C CA 1
ATOM 1472 C C . TYR C 1 38 ? 46.938 6.515 -27.740 1.00 65.96 124 TYR C C 1
ATOM 1473 O O . TYR C 1 38 ? 45.980 5.812 -28.067 1.00 75.92 124 TYR C O 1
ATOM 1482 N N . GLY C 1 39 ? 47.369 7.566 -28.436 1.00 62.25 125 GLY C N 1
ATOM 1483 C CA . GLY C 1 39 ? 46.852 7.935 -29.760 1.00 58.71 125 GLY C CA 1
ATOM 1484 C C . GLY C 1 39 ? 45.388 8.324 -29.719 1.00 59.97 125 GLY C C 1
ATOM 1485 O O . GLY C 1 39 ? 44.884 8.731 -30.788 1.00 65.61 125 GLY C O 1
ATOM 1486 N N . ILE C 1 40 ? 44.732 8.269 -28.549 1.00 52.52 126 ILE C N 1
ATOM 1487 C CA . ILE C 1 40 ? 43.319 8.740 -28.403 1.00 51.83 126 ILE C CA 1
ATOM 1488 C C . ILE C 1 40 ? 43.322 10.244 -28.607 1.00 52.12 126 ILE C C 1
ATOM 1489 O O . ILE C 1 40 ? 44.210 10.905 -28.067 1.00 60.63 126 ILE C O 1
ATOM 1494 N N . GLU C 1 41 ? 42.363 10.754 -29.358 1.00 58.61 127 GLU C N 1
ATOM 1495 C CA . GLU C 1 41 ? 42.350 12.177 -29.753 1.00 60.32 127 GLU C CA 1
ATOM 1496 C C . GLU C 1 41 ? 41.418 12.932 -28.818 1.00 56.55 127 GLU C C 1
ATOM 1497 O O . GLU C 1 41 ? 40.486 12.373 -28.241 1.00 49.37 127 GLU C O 1
ATOM 1503 N N . PRO C 1 42 ? 41.714 14.234 -28.627 1.00 58.08 128 PRO C N 1
ATOM 1504 C CA . PRO C 1 42 ? 40.854 15.168 -27.917 1.00 53.97 128 PRO C CA 1
ATOM 1505 C C . PRO C 1 42 ? 39.356 14.914 -27.973 1.00 52.06 128 PRO C C 1
ATOM 1506 O O . PRO C 1 42 ? 38.747 14.933 -26.945 1.00 62.50 128 PRO C O 1
ATOM 1510 N N . HIS C 1 43 ? 38.783 14.741 -29.153 1.00 62.17 129 HIS C N 1
ATOM 1511 C CA . HIS C 1 43 ? 37.305 14.601 -29.279 1.00 60.04 129 HIS C CA 1
ATOM 1512 C C . HIS C 1 43 ? 36.888 13.237 -28.701 1.00 53.67 129 HIS C C 1
ATOM 1513 O O . HIS C 1 43 ? 35.746 13.135 -28.244 1.00 45.27 129 HIS C O 1
ATOM 1520 N N . GLU C 1 44 ? 37.792 12.248 -28.645 1.00 51.10 130 GLU C N 1
ATOM 1521 C CA . GLU C 1 44 ? 37.520 10.909 -28.024 1.00 49.56 130 GLU C CA 1
ATOM 1522 C C . GLU C 1 44 ? 37.768 10.941 -26.501 1.00 52.35 130 GLU C C 1
ATOM 1523 O O . GLU C 1 44 ? 36.862 10.527 -25.729 1.00 50.01 130 GLU C O 1
ATOM 1529 N N . TYR C 1 45 ? 38.885 11.506 -26.027 1.00 54.30 131 TYR C N 1
ATOM 1530 C CA . TYR C 1 45 ? 39.145 11.577 -24.561 1.00 47.71 131 TYR C CA 1
ATOM 1531 C C . TYR C 1 45 ? 38.255 12.624 -23.879 1.00 46.79 131 TYR C C 1
ATOM 1532 O O . TYR C 1 45 ? 37.826 12.370 -22.740 1.00 45.38 131 TYR C O 1
ATOM 1541 N N . GLY C 1 46 ? 37.943 13.740 -24.534 1.00 47.59 132 GLY C N 1
ATOM 1542 C CA . GLY C 1 46 ? 37.129 14.822 -23.948 1.00 42.10 132 GLY C CA 1
ATOM 1543 C C . GLY C 1 46 ? 35.960 14.315 -23.096 1.00 45.97 132 GLY C C 1
ATOM 1544 O O . GLY C 1 46 ? 35.840 14.661 -21.907 1.00 46.12 132 GLY C O 1
ATOM 1545 N N . PRO C 1 47 ? 34.972 13.590 -23.679 1.00 46.68 133 PRO C N 1
ATOM 1546 C CA . PRO C 1 47 ? 33.782 13.201 -22.907 1.00 48.41 133 PRO C CA 1
ATOM 1547 C C . PRO C 1 47 ? 34.111 12.242 -21.741 1.00 50.72 133 PRO C C 1
ATOM 1548 O O . PRO C 1 47 ? 33.394 12.197 -20.761 1.00 45.53 133 PRO C O 1
ATOM 1552 N N . VAL C 1 48 ? 35.208 11.492 -21.839 1.00 46.51 134 VAL C N 1
ATOM 1553 C CA . VAL C 1 48 ? 35.635 10.593 -20.727 1.00 53.74 134 VAL C CA 1
ATOM 1554 C C . VAL C 1 48 ? 36.173 11.423 -19.562 1.00 47.21 134 VAL C C 1
ATOM 1555 O O . VAL C 1 48 ? 35.792 11.128 -18.411 1.00 45.51 134 VAL C O 1
ATOM 1559 N N . VAL C 1 49 ? 37.008 12.424 -19.849 1.00 47.51 135 VAL C N 1
ATOM 1560 C CA . VAL C 1 49 ? 37.562 13.336 -18.802 1.00 48.86 135 VAL C CA 1
ATOM 1561 C C . VAL C 1 49 ? 36.380 13.982 -18.063 1.00 45.02 135 VAL C C 1
ATOM 1562 O O . VAL C 1 49 ? 36.347 13.889 -16.827 1.00 47.64 135 VAL C O 1
ATOM 1566 N N . ASN C 1 50 ? 35.410 14.530 -18.797 1.00 53.41 136 ASN C N 1
ATOM 1567 C CA . ASN C 1 50 ? 34.215 15.232 -18.241 1.00 50.61 136 ASN C CA 1
ATOM 1568 C C . ASN C 1 50 ? 33.388 14.285 -17.375 1.00 45.98 136 ASN C C 1
ATOM 1569 O O . ASN C 1 50 ? 32.912 14.728 -16.325 1.00 48.03 136 ASN C O 1
ATOM 1574 N N . ALA C 1 51 ? 33.204 13.046 -17.811 1.00 42.62 137 ALA C N 1
ATOM 1575 C CA . ALA C 1 51 ? 32.409 12.044 -17.075 1.00 49.53 137 ALA C CA 1
ATOM 1576 C C . ALA C 1 51 ? 33.114 11.715 -15.750 1.00 51.48 137 ALA C C 1
ATOM 1577 O O . ALA C 1 51 ? 32.408 11.619 -14.708 1.00 48.04 137 ALA C O 1
ATOM 1579 N N . LEU C 1 52 ? 34.444 11.548 -15.769 1.00 50.55 138 LEU C N 1
ATOM 1580 C CA . LEU C 1 52 ? 35.228 11.338 -14.512 1.00 53.79 138 LEU C CA 1
ATOM 1581 C C . LEU C 1 52 ? 35.039 12.518 -13.547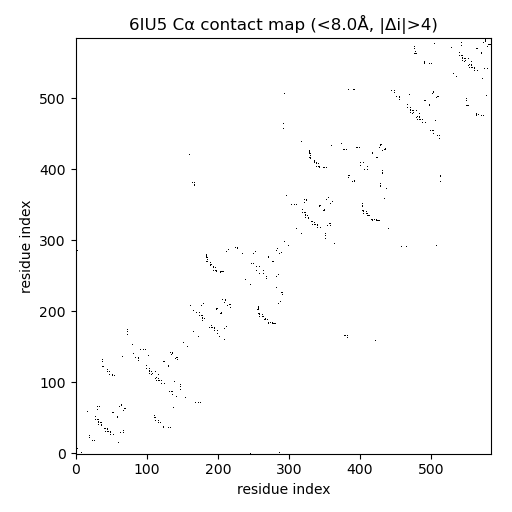 1.00 50.77 138 LEU C C 1
ATOM 1582 O O . LEU C 1 52 ? 34.933 12.257 -12.337 1.00 62.98 138 LEU C O 1
ATOM 1587 N N . ARG C 1 53 ? 35.063 13.764 -14.028 1.00 56.16 139 ARG C N 1
ATOM 1588 C CA . ARG C 1 53 ? 34.944 14.979 -13.169 1.00 55.11 139 ARG C CA 1
ATOM 1589 C C . ARG C 1 53 ? 33.669 14.912 -12.314 1.00 50.60 139 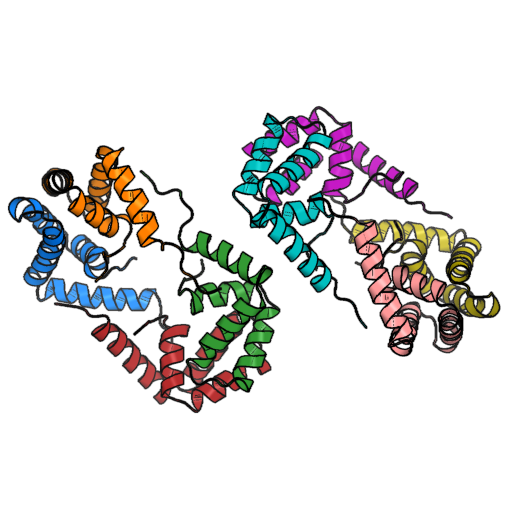ARG C C 1
ATOM 1590 O O . ARG C 1 53 ? 33.671 15.515 -11.239 1.00 54.27 139 ARG C O 1
ATOM 1598 N N . LYS C 1 54 ? 32.621 14.212 -12.757 1.00 56.03 140 LYS C N 1
ATOM 1599 C CA . LYS C 1 54 ? 31.296 14.188 -12.079 1.00 61.19 140 LYS C CA 1
ATOM 1600 C C . LYS C 1 54 ? 31.161 13.022 -11.075 1.00 65.11 140 LYS C C 1
ATOM 1601 O O . LYS C 1 54 ? 30.179 13.016 -10.321 1.00 62.22 140 LYS C O 1
ATOM 1607 N N . LYS C 1 55 ? 32.095 12.070 -11.056 1.00 59.93 141 LYS C N 1
ATOM 1608 C CA . LYS C 1 55 ? 32.083 10.903 -10.137 1.00 58.24 141 LYS C CA 1
ATOM 1609 C C . LYS C 1 55 ? 33.416 10.905 -9.393 1.00 59.26 141 LYS C C 1
ATOM 1610 O O . LYS C 1 55 ? 34.328 10.154 -9.729 1.00 50.54 141 LYS C O 1
ATOM 1616 N N . PRO C 1 56 ? 33.562 11.805 -8.388 1.00 63.13 142 PRO C N 1
ATOM 1617 C CA . PRO C 1 56 ? 34.836 12.024 -7.702 1.00 64.31 142 PRO C CA 1
ATOM 1618 C C . PRO C 1 56 ? 35.534 10.757 -7.195 1.00 60.03 142 PRO C C 1
ATOM 1619 O O . PRO C 1 56 ? 36.757 10.706 -7.313 1.00 51.72 142 PRO C O 1
ATOM 1623 N N . GLN C 1 57 ? 34.763 9.772 -6.714 1.00 56.46 143 GLN C N 1
ATOM 1624 C CA . GLN C 1 57 ? 35.302 8.479 -6.196 1.00 58.56 143 GLN C CA 1
ATOM 1625 C C . GLN C 1 57 ? 35.976 7.722 -7.347 1.00 56.09 143 GLN C C 1
ATOM 1626 O O . GLN C 1 57 ? 37.101 7.211 -7.150 1.00 53.38 143 GLN C O 1
ATOM 1632 N N . ALA C 1 58 ? 35.309 7.632 -8.503 1.00 54.11 144 ALA C N 1
ATOM 1633 C CA . ALA C 1 58 ? 35.854 6.970 -9.707 1.00 49.45 144 ALA C CA 1
ATOM 1634 C C . ALA C 1 58 ? 37.097 7.745 -10.124 1.00 46.75 144 ALA C C 1
ATOM 1635 O O . ALA C 1 58 ? 38.134 7.112 -10.421 1.00 49.00 144 ALA C O 1
ATOM 1637 N N . TRP C 1 59 ? 37.001 9.071 -10.084 1.00 42.94 145 TRP C N 1
ATOM 1638 C CA . TRP C 1 59 ? 38.073 10.004 -10.510 1.00 43.55 145 TRP C CA 1
ATOM 1639 C C . TRP C 1 59 ? 39.310 9.721 -9.681 1.00 44.08 145 TRP C C 1
ATOM 1640 O O . TRP C 1 59 ? 40.399 9.551 -10.276 1.00 42.20 145 TRP C O 1
ATOM 1651 N N . LEU C 1 60 ? 39.110 9.628 -8.359 1.00 52.03 146 LEU C N 1
ATOM 1652 C CA . LEU C 1 60 ? 40.171 9.368 -7.349 1.00 47.45 146 LEU C CA 1
ATOM 1653 C C . LEU C 1 60 ? 40.903 8.079 -7.716 1.00 43.43 146 LEU C C 1
ATOM 1654 O O . LEU C 1 60 ? 42.141 8.108 -7.739 1.00 44.46 146 LEU C O 1
ATOM 1659 N N . ASP C 1 61 ? 40.148 6.995 -7.932 1.00 44.10 147 ASP C N 1
ATOM 1660 C CA . ASP C 1 61 ? 40.666 5.606 -8.051 1.00 46.93 147 ASP C CA 1
ATOM 1661 C C . ASP C 1 61 ? 41.400 5.496 -9.379 1.00 49.12 147 ASP C C 1
ATOM 1662 O O . ASP C 1 61 ? 42.464 4.833 -9.423 1.00 54.80 147 ASP C O 1
ATOM 1667 N N . PHE C 1 62 ? 40.838 6.119 -10.417 1.00 54.56 148 PHE C N 1
ATOM 1668 C CA . PHE C 1 62 ? 41.428 6.194 -11.775 1.00 50.81 148 PHE C CA 1
ATOM 1669 C C . PHE C 1 62 ? 42.853 6.729 -11.673 1.00 45.41 148 PHE C C 1
ATOM 1670 O O . PHE C 1 62 ? 43.791 6.170 -12.227 1.00 51.73 148 PHE C O 1
ATOM 1678 N N . MET C 1 63 ? 43.023 7.822 -10.961 1.00 51.41 149 MET C N 1
ATOM 1679 C CA . MET C 1 63 ? 44.351 8.465 -10.850 1.00 52.32 149 MET C CA 1
ATOM 1680 C C . MET C 1 63 ? 45.288 7.671 -9.949 1.00 53.86 149 MET C C 1
ATOM 1681 O O . MET C 1 63 ? 46.483 7.662 -10.209 1.00 47.18 149 MET C O 1
ATOM 1686 N N . MET C 1 64 ? 44.765 7.091 -8.880 1.00 59.49 150 MET C N 1
ATOM 1687 C CA . MET C 1 64 ? 45.573 6.190 -8.038 1.00 63.38 150 MET C CA 1
ATOM 1688 C C . MET C 1 64 ? 46.174 5.118 -8.967 1.00 66.46 150 MET C C 1
ATOM 1689 O O . MET C 1 64 ? 47.417 5.031 -9.015 1.00 71.37 150 MET C O 1
ATOM 1694 N N . LYS C 1 65 ? 45.350 4.438 -9.779 1.00 66.73 151 LYS C N 1
ATOM 1695 C CA . LYS C 1 65 ? 45.790 3.340 -10.690 1.00 66.76 151 LYS C CA 1
ATOM 1696 C C . LYS C 1 65 ? 46.699 3.887 -11.807 1.00 66.00 151 LYS C C 1
ATOM 1697 O O . LYS C 1 65 ? 47.835 3.409 -11.927 1.00 60.57 151 LYS C O 1
ATOM 1699 N N . PHE C 1 66 ? 46.245 4.876 -12.578 1.00 59.63 152 PHE C N 1
ATOM 1700 C CA . PHE C 1 66 ? 46.774 5.166 -13.936 1.00 57.22 152 PHE C CA 1
ATOM 1701 C C . PHE C 1 66 ? 47.721 6.371 -13.972 1.00 63.75 152 PHE C C 1
ATOM 1702 O O . PHE C 1 66 ? 48.498 6.453 -14.943 1.00 61.38 152 PHE C O 1
ATOM 1710 N N . GLU C 1 67 ? 47.695 7.264 -12.971 1.00 63.48 153 GLU C N 1
ATOM 1711 C CA . GLU C 1 67 ? 48.724 8.331 -12.807 1.00 56.65 153 GLU C CA 1
ATOM 1712 C C . GLU C 1 67 ? 49.878 7.824 -11.940 1.00 56.18 153 GLU C C 1
ATOM 1713 O O . GLU C 1 67 ? 51.038 8.078 -12.321 1.00 51.90 153 GLU C O 1
ATOM 1719 N N . LEU C 1 68 ? 49.557 7.186 -10.804 1.00 56.68 154 LEU C N 1
ATOM 1720 C CA . LEU C 1 68 ? 50.512 6.848 -9.713 1.00 66.41 154 LEU C CA 1
ATOM 1721 C C . LEU C 1 68 ? 50.875 5.359 -9.726 1.00 71.58 154 LEU C C 1
ATOM 1722 O O . LEU C 1 68 ? 51.806 4.996 -8.978 1.00 66.85 154 LEU C O 1
ATOM 1727 N N . GLY C 1 69 ? 50.165 4.536 -10.501 1.00 62.04 155 GLY C N 1
ATOM 1728 C CA . GLY C 1 69 ? 50.460 3.098 -10.630 1.00 73.26 155 GLY C CA 1
ATOM 1729 C C . GLY C 1 69 ? 50.246 2.320 -9.337 1.00 74.48 155 GLY C C 1
ATOM 1730 O O . GLY C 1 69 ? 51.032 1.368 -9.103 1.00 69.18 155 GLY C O 1
ATOM 1731 N N . LEU C 1 70 ? 49.210 2.661 -8.555 1.00 66.54 156 LEU C N 1
ATOM 1732 C CA . LEU C 1 70 ? 48.959 2.064 -7.214 1.00 68.11 156 LEU C CA 1
ATOM 1733 C C . LEU C 1 70 ? 47.633 1.290 -7.222 1.00 77.58 156 LEU C C 1
ATOM 1734 O O . LEU C 1 70 ? 46.612 1.831 -7.703 1.00 63.21 156 LEU C O 1
ATOM 1739 N N . GLU C 1 71 ? 47.639 0.058 -6.703 1.00 95.80 157 GLU C N 1
ATOM 1740 C CA . GLU C 1 71 ? 46.436 -0.813 -6.702 1.00 102.62 157 GLU C CA 1
ATOM 1741 C C . GLU C 1 71 ? 45.629 -0.533 -5.431 1.00 100.76 157 GLU C C 1
ATOM 1742 O O . GLU C 1 71 ? 46.204 -0.549 -4.319 1.00 81.07 157 GLU C O 1
ATOM 1748 N N . LYS C 1 72 ? 44.346 -0.236 -5.650 1.00 104.40 158 LYS C N 1
ATOM 1749 C CA . LYS C 1 72 ? 43.275 -0.010 -4.641 1.00 105.83 158 LYS C CA 1
ATOM 1750 C C . LYS C 1 72 ? 43.031 -1.272 -3.800 1.00 113.16 158 LYS C C 1
ATOM 1751 O O . LYS C 1 72 ? 42.833 -2.353 -4.352 1.00 113.66 158 LYS C O 1
ATOM 1757 N N . PRO C 1 73 ? 43.060 -1.204 -2.443 1.00 114.59 159 PRO C N 1
ATOM 1758 C CA . PRO C 1 73 ? 42.385 -2.205 -1.604 1.00 113.11 159 PRO C CA 1
ATOM 1759 C C . PRO C 1 73 ? 40.852 -2.205 -1.758 1.00 107.76 159 PRO C C 1
ATOM 1760 O O . PRO C 1 73 ? 40.238 -2.986 -2.493 1.00 95.00 159 PRO C O 1
ATOM 1764 N N . GLY D 1 1 ? 68.982 -19.429 -13.804 1.00 66.74 87 GLY D N 1
ATOM 1765 C CA . GLY D 1 1 ? 69.572 -18.274 -14.553 1.00 65.79 87 GLY D CA 1
ATOM 1766 C C . GLY D 1 1 ? 68.896 -16.940 -14.235 1.00 66.94 87 GLY D C 1
ATOM 1767 O O . GLY D 1 1 ? 68.226 -16.824 -13.159 1.00 61.06 87 GLY D O 1
ATOM 1768 N N . SER D 1 2 ? 69.074 -15.958 -15.130 1.00 64.03 88 SER D N 1
ATOM 1769 C CA . SER D 1 2 ? 68.755 -14.520 -14.918 1.00 70.82 88 SER D CA 1
ATOM 1770 C C . SER D 1 2 ? 67.383 -14.187 -15.506 1.00 68.67 88 SER D C 1
ATOM 1771 O O . SER D 1 2 ? 66.948 -14.870 -16.453 1.00 75.30 88 SER D O 1
ATOM 1774 N N . HIS D 1 3 ? 66.743 -13.171 -14.934 1.00 60.98 89 HIS D N 1
ATOM 1775 C CA . HIS D 1 3 ? 65.434 -12.602 -15.338 1.00 70.73 89 HIS D CA 1
ATOM 1776 C C . HIS D 1 3 ? 65.664 -11.131 -15.700 1.00 82.68 89 HIS D C 1
ATOM 1777 O O . HIS D 1 3 ? 66.542 -10.524 -15.078 1.00 81.13 89 HIS D O 1
ATOM 1784 N N . SER D 1 4 ? 64.912 -10.566 -16.647 1.00 93.40 90 SER D N 1
ATOM 1785 C CA . SER D 1 4 ? 64.962 -9.113 -16.970 1.00 94.80 90 SER D CA 1
ATOM 1786 C C . SER D 1 4 ? 63.548 -8.518 -16.924 1.00 99.19 90 SER D C 1
ATOM 1787 O O . SER D 1 4 ? 62.597 -9.292 -17.055 1.00 110.75 90 SER D O 1
ATOM 1790 N N . GLU D 1 5 ? 63.406 -7.200 -16.723 1.00 108.76 91 GLU D N 1
ATOM 1791 C CA . GLU D 1 5 ? 62.186 -6.471 -17.160 1.00 105.87 91 GLU D CA 1
ATOM 1792 C C . GLU D 1 5 ? 61.994 -6.747 -18.650 1.00 101.47 91 GLU D C 1
ATOM 1793 O O . GLU D 1 5 ? 60.838 -6.956 -19.044 1.00 96.91 91 GLU D O 1
ATOM 1799 N N . ALA D 1 6 ? 63.099 -6.768 -19.409 1.00 102.89 92 ALA D N 1
ATOM 1800 C CA . ALA D 1 6 ? 63.174 -7.070 -20.861 1.00 115.68 92 ALA D CA 1
ATOM 1801 C C . ALA D 1 6 ? 62.429 -8.377 -21.189 1.00 118.63 92 ALA D C 1
ATOM 1802 O O . ALA D 1 6 ? 61.529 -8.318 -22.054 1.00 112.17 92 ALA D O 1
ATOM 1804 N N . ASP D 1 7 ? 62.804 -9.501 -20.553 1.00 112.91 93 ASP D N 1
ATOM 1805 C CA . ASP D 1 7 ? 62.197 -10.849 -20.749 1.00 99.39 93 ASP D CA 1
ATOM 1806 C C . ASP D 1 7 ? 60.685 -10.798 -20.501 1.00 88.96 93 ASP D C 1
ATOM 1807 O O . ASP D 1 7 ? 59.920 -11.176 -21.414 1.00 94.00 93 ASP D O 1
ATOM 1812 N N . ASN D 1 8 ? 60.287 -10.347 -19.311 1.00 78.99 94 ASN D N 1
ATOM 1813 C CA . ASN D 1 8 ? 58.906 -10.482 -18.785 1.00 90.04 94 ASN D CA 1
ATOM 1814 C C . ASN D 1 8 ? 57.966 -9.498 -19.494 1.00 87.97 94 ASN D C 1
ATOM 1815 O O . ASN D 1 8 ? 56.771 -9.846 -19.662 1.00 93.16 94 ASN D O 1
ATOM 1820 N N . TYR D 1 9 ? 58.454 -8.330 -19.920 1.00 82.06 95 TYR D N 1
ATOM 1821 C CA . TYR D 1 9 ? 57.620 -7.377 -20.698 1.00 70.87 95 TYR D CA 1
ATOM 1822 C C . TYR D 1 9 ? 57.466 -7.925 -22.118 1.00 68.64 95 TYR D C 1
ATOM 1823 O O . TYR D 1 9 ? 56.312 -7.943 -22.619 1.00 60.05 95 TYR D O 1
ATOM 1832 N N . ALA D 1 10 ? 58.566 -8.373 -22.723 1.00 57.07 96 ALA D N 1
ATOM 1833 C CA . ALA D 1 10 ? 58.563 -9.067 -24.037 1.00 69.53 96 ALA D CA 1
ATOM 1834 C C . ALA D 1 10 ? 57.608 -10.281 -24.014 1.00 71.82 96 ALA D C 1
ATOM 1835 O O . ALA D 1 10 ? 56.938 -10.490 -25.045 1.00 61.86 96 ALA D O 1
ATOM 1837 N N . ARG D 1 11 ? 57.533 -11.050 -22.910 1.00 72.33 97 ARG D N 1
ATOM 1838 C CA . ARG D 1 11 ? 56.675 -12.271 -22.810 1.00 78.74 97 ARG D CA 1
ATOM 1839 C C . ARG D 1 11 ? 55.193 -11.849 -22.820 1.00 78.64 97 ARG D C 1
ATOM 1840 O O . ARG D 1 11 ? 54.434 -12.359 -23.674 1.00 80.58 97 ARG D O 1
ATOM 1848 N N . GLU D 1 12 ? 54.796 -10.930 -21.936 1.00 67.52 98 GLU D N 1
ATOM 1849 C CA . GLU D 1 12 ? 53.384 -10.486 -21.812 1.00 69.13 98 GLU D CA 1
ATOM 1850 C C . GLU D 1 12 ? 52.914 -9.798 -23.113 1.00 65.85 98 GLU D C 1
ATOM 1851 O O . GLU D 1 12 ? 51.741 -10.014 -23.454 1.00 65.19 98 GLU D O 1
ATOM 1857 N N . LEU D 1 13 ? 53.791 -9.063 -23.826 1.00 61.36 99 LEU D N 1
ATOM 1858 C CA . LEU D 1 13 ? 53.526 -8.333 -25.106 1.00 55.02 99 LEU D CA 1
ATOM 1859 C C . LEU D 1 13 ? 53.075 -9.340 -26.178 1.00 66.01 99 LEU D C 1
ATOM 1860 O O . LEU D 1 13 ? 52.101 -9.025 -26.919 1.00 65.04 99 LEU D O 1
ATOM 1865 N N . LYS D 1 14 ? 53.809 -10.457 -26.343 1.00 67.71 100 LYS D N 1
ATOM 1866 C CA . LYS D 1 14 ? 53.553 -11.430 -27.447 1.00 71.88 100 LYS D CA 1
ATOM 1867 C C . LYS D 1 14 ? 52.200 -12.082 -27.158 1.00 61.59 100 LYS D C 1
ATOM 1868 O O . LYS D 1 14 ? 51.334 -12.101 -28.067 1.00 58.82 100 LYS D O 1
ATOM 1874 N N . ARG D 1 15 ? 52.028 -12.528 -25.909 1.00 59.45 101 ARG D N 1
ATOM 1875 C CA . ARG D 1 15 ? 50.760 -13.086 -25.367 1.00 66.09 101 ARG D CA 1
ATOM 1876 C C . ARG D 1 15 ? 49.596 -12.113 -25.647 1.00 71.14 101 ARG D C 1
ATOM 1877 O O . ARG D 1 15 ? 48.500 -12.593 -25.994 1.00 76.84 101 ARG D O 1
ATOM 1885 N N . GLU D 1 16 ? 49.796 -10.798 -25.518 1.00 64.53 102 GLU D N 1
ATOM 1886 C CA . GLU D 1 16 ? 48.685 -9.814 -25.627 1.00 57.38 102 GLU D CA 1
ATOM 1887 C C . GLU D 1 16 ? 48.409 -9.547 -27.110 1.00 56.62 102 GLU D C 1
ATOM 1888 O O . GLU D 1 16 ? 47.219 -9.470 -27.493 1.00 61.20 102 GLU D O 1
ATOM 1894 N N . GLN D 1 17 ? 49.458 -9.430 -27.925 1.00 58.80 103 GLN D N 1
ATOM 1895 C CA . GLN D 1 17 ? 49.334 -9.220 -29.396 1.00 67.13 103 GLN D CA 1
ATOM 1896 C C . GLN D 1 17 ? 48.601 -10.410 -30.042 1.00 70.47 103 GLN D C 1
ATOM 1897 O O . GLN D 1 17 ? 47.678 -10.161 -30.862 1.00 69.81 103 GLN D O 1
ATOM 1903 N N . GLU D 1 18 ? 48.958 -11.651 -29.669 1.00 67.90 104 GLU D N 1
ATOM 1904 C CA . GLU D 1 18 ? 48.267 -12.861 -30.188 1.00 73.17 104 GLU D CA 1
ATOM 1905 C C . GLU D 1 18 ? 46.809 -12.883 -29.686 1.00 62.48 104 GLU D C 1
ATOM 1906 O O . GLU D 1 18 ? 45.960 -13.348 -30.437 1.00 66.25 104 GLU D O 1
ATOM 1912 N N . GLU D 1 19 ? 46.492 -12.365 -28.500 1.00 61.27 105 GLU D N 1
ATOM 1913 C CA . GLU D 1 19 ? 45.072 -12.258 -28.047 1.00 62.19 105 GLU D CA 1
ATOM 1914 C C . GLU D 1 19 ? 44.303 -11.257 -28.932 1.00 61.51 105 GLU D C 1
ATOM 1915 O O . GLU D 1 19 ? 43.104 -11.500 -29.163 1.00 62.79 105 GLU D O 1
ATOM 1921 N N . ILE D 1 20 ? 44.947 -10.200 -29.440 1.00 58.78 106 ILE D N 1
ATOM 1922 C CA . ILE D 1 20 ? 44.275 -9.134 -30.258 1.00 66.07 106 ILE D CA 1
ATOM 1923 C C . ILE D 1 20 ? 43.938 -9.677 -31.653 1.00 65.32 106 ILE D C 1
ATOM 1924 O O . ILE D 1 20 ? 42.854 -9.369 -32.185 1.00 59.49 106 ILE D O 1
ATOM 1929 N N . ILE D 1 21 ? 44.898 -10.366 -32.260 1.00 66.39 107 ILE D N 1
ATOM 1930 C CA . ILE D 1 21 ? 44.750 -11.062 -33.569 1.00 62.44 107 ILE D CA 1
ATOM 1931 C C . ILE D 1 21 ? 43.685 -12.160 -33.444 1.00 57.46 107 ILE D C 1
ATOM 1932 O O . ILE D 1 21 ? 42.807 -12.198 -34.315 1.00 59.88 107 ILE D O 1
ATOM 1937 N N . ARG D 1 22 ? 43.728 -12.966 -32.377 1.00 60.40 108 ARG D N 1
ATOM 1938 C CA . ARG D 1 22 ? 42.869 -14.166 -32.164 1.00 66.13 108 ARG D CA 1
ATOM 1939 C C . ARG D 1 22 ? 41.462 -13.794 -31.683 1.00 62.08 108 ARG D C 1
ATOM 1940 O O . ARG D 1 22 ? 40.509 -14.273 -32.309 1.00 71.72 108 ARG D O 1
ATOM 1948 N N . VAL D 1 23 ? 41.320 -13.047 -30.584 1.00 60.89 109 VAL D N 1
ATOM 1949 C CA . VAL D 1 23 ? 39.982 -12.702 -29.997 1.00 64.45 109 VAL D CA 1
ATOM 1950 C C . VAL D 1 23 ? 39.848 -11.184 -29.865 1.00 59.44 109 VAL D C 1
ATOM 1951 O O . VAL D 1 23 ? 39.631 -10.649 -28.777 1.00 51.79 109 VAL D O 1
ATOM 1955 N N . PRO D 1 24 ? 39.912 -10.453 -30.996 1.00 51.89 110 PRO D N 1
ATOM 1956 C CA . PRO D 1 24 ? 39.870 -8.994 -30.983 1.00 62.22 110 PRO D CA 1
ATOM 1957 C C . PRO D 1 24 ? 38.649 -8.435 -30.246 1.00 59.86 110 PRO D C 1
ATOM 1958 O O . PRO D 1 24 ? 38.804 -7.477 -29.523 1.00 55.11 110 PRO D O 1
ATOM 1962 N N . ASP D 1 25 ? 37.491 -9.065 -30.428 1.00 52.60 111 ASP D N 1
ATOM 1963 C CA . ASP D 1 25 ? 36.203 -8.614 -29.840 1.00 51.40 111 ASP D CA 1
ATOM 1964 C C . ASP D 1 25 ? 36.278 -8.685 -28.308 1.00 49.22 111 ASP D C 1
ATOM 1965 O O . ASP D 1 25 ? 35.802 -7.712 -27.646 1.00 46.67 111 ASP D O 1
ATOM 1970 N N . THR D 1 26 ? 36.881 -9.731 -27.742 1.00 48.33 112 THR D N 1
ATOM 1971 C CA . THR D 1 26 ? 36.927 -9.921 -26.257 1.00 55.25 112 THR D CA 1
ATOM 1972 C C . THR D 1 26 ? 37.982 -8.948 -25.670 1.00 55.82 112 THR D C 1
ATOM 1973 O O . THR D 1 26 ? 37.739 -8.417 -24.549 1.00 52.13 112 THR D O 1
ATOM 1977 N N . GLU D 1 27 ? 39.077 -8.683 -26.410 1.00 49.05 113 GLU D N 1
ATOM 1978 C CA . GLU D 1 27 ? 40.135 -7.698 -26.040 1.00 53.32 113 GLU D CA 1
ATOM 1979 C C . GLU D 1 27 ? 39.550 -6.275 -26.078 1.00 57.71 113 GLU D C 1
ATOM 1980 O O . GLU D 1 27 ? 39.869 -5.513 -25.157 1.00 57.57 113 GLU D O 1
ATOM 1986 N N . ALA D 1 28 ? 38.709 -5.945 -27.069 1.00 51.84 114 ALA D N 1
ATOM 1987 C CA . ALA D 1 28 ? 37.916 -4.692 -27.105 1.00 56.92 114 ALA D CA 1
ATOM 1988 C C . ALA D 1 28 ? 37.089 -4.579 -25.812 1.00 53.28 114 ALA D C 1
ATOM 1989 O O . ALA D 1 28 ? 37.083 -3.519 -25.196 1.00 54.70 114 ALA D O 1
ATOM 1991 N N . ALA D 1 29 ? 36.385 -5.637 -25.426 1.00 53.82 115 ALA D N 1
ATOM 1992 C CA . ALA D 1 29 ? 35.432 -5.612 -24.294 1.00 52.22 115 ALA D CA 1
ATOM 1993 C C . ALA D 1 29 ? 36.195 -5.377 -22.992 1.00 47.12 115 ALA D C 1
ATOM 1994 O O . ALA D 1 29 ? 35.636 -4.740 -22.100 1.00 45.64 115 ALA D O 1
ATOM 1996 N N . GLU D 1 30 ? 37.430 -5.862 -22.881 1.00 48.75 116 GLU D N 1
ATOM 1997 C CA . GLU D 1 30 ? 38.290 -5.598 -21.692 1.00 51.78 116 GLU D CA 1
ATOM 1998 C C . GLU D 1 30 ? 38.554 -4.087 -21.536 1.00 52.28 116 GLU D C 1
ATOM 1999 O O . GLU D 1 30 ? 38.631 -3.600 -20.395 1.00 50.51 116 GLU D O 1
ATOM 2005 N N . VAL D 1 31 ? 38.732 -3.358 -22.640 1.00 54.44 117 VAL D N 1
ATOM 2006 C CA . VAL D 1 31 ? 38.966 -1.887 -22.597 1.00 51.95 117 VAL D CA 1
ATOM 2007 C C . VAL D 1 31 ? 37.695 -1.253 -22.035 1.00 47.76 117 VAL D C 1
ATOM 2008 O O . VAL D 1 31 ? 37.810 -0.515 -21.054 1.00 48.02 117 VAL D O 1
ATOM 2012 N N . ALA D 1 32 ? 36.533 -1.595 -22.598 1.00 47.24 118 ALA D N 1
ATOM 2013 C CA . ALA D 1 32 ? 35.190 -1.151 -22.132 1.00 48.61 118 ALA D CA 1
ATOM 2014 C C . ALA D 1 32 ? 34.970 -1.456 -20.641 1.00 49.23 118 ALA D C 1
ATOM 2015 O O . ALA D 1 32 ? 34.491 -0.550 -19.932 1.00 54.57 118 ALA D O 1
ATOM 2017 N N . GLU D 1 33 ? 35.258 -2.679 -20.181 1.00 48.75 119 GLU D N 1
ATOM 2018 C CA . GLU D 1 33 ? 34.997 -3.111 -18.778 1.00 51.52 119 GLU D CA 1
ATOM 2019 C C . GLU D 1 33 ? 35.912 -2.305 -17.853 1.00 54.14 119 GLU D C 1
ATOM 2020 O O . GLU D 1 33 ? 35.448 -1.882 -16.770 1.00 53.49 119 GLU D O 1
ATOM 2022 N N . ILE D 1 34 ? 37.154 -2.057 -18.274 1.00 52.08 120 ILE D N 1
ATOM 2023 C CA . ILE D 1 34 ? 38.113 -1.248 -17.464 1.00 54.97 120 ILE D CA 1
ATOM 2024 C C . ILE D 1 34 ? 37.551 0.174 -17.299 1.00 50.78 120 ILE D C 1
ATOM 2025 O O . ILE D 1 34 ? 37.519 0.669 -16.163 1.00 43.79 120 ILE D O 1
ATOM 2030 N N . LEU D 1 35 ? 37.082 0.806 -18.376 1.00 47.54 121 LEU D N 1
ATOM 2031 C CA . LEU D 1 35 ? 36.573 2.195 -18.271 1.00 52.24 121 LEU D CA 1
ATOM 2032 C C . LEU D 1 35 ? 35.194 2.202 -17.585 1.00 48.80 121 LEU D C 1
ATOM 2033 O O . LEU D 1 35 ? 34.941 3.165 -16.849 1.00 46.59 121 LEU D O 1
ATOM 2038 N N . ALA D 1 36 ? 34.364 1.171 -17.797 1.00 47.22 122 ALA D N 1
ATOM 2039 C CA . ALA D 1 36 ? 33.030 1.001 -17.160 1.00 54.47 122 ALA D CA 1
ATOM 2040 C C . ALA D 1 36 ? 33.173 0.926 -15.631 1.00 49.87 122 ALA D C 1
ATOM 2041 O O . ALA D 1 36 ? 32.267 1.379 -14.943 1.00 49.36 122 ALA D O 1
ATOM 2043 N N . ARG D 1 37 ? 34.288 0.394 -15.136 1.00 50.34 123 ARG D N 1
ATOM 2044 C CA . ARG D 1 37 ? 34.595 0.249 -13.690 1.00 55.79 123 ARG D CA 1
ATOM 2045 C C . ARG D 1 37 ? 34.652 1.638 -13.030 1.00 56.13 123 ARG D C 1
ATOM 2046 O O . ARG D 1 37 ? 34.495 1.714 -11.811 1.00 53.65 123 ARG D O 1
ATOM 2054 N N . TYR D 1 38 ? 34.872 2.702 -13.803 1.00 54.40 124 TYR D N 1
ATOM 2055 C CA . TYR D 1 38 ? 35.066 4.081 -13.286 1.00 50.26 124 TYR D CA 1
ATOM 2056 C C . TYR D 1 38 ? 33.841 4.921 -13.623 1.00 49.77 124 TYR D C 1
ATOM 2057 O O . TYR D 1 38 ? 33.941 6.148 -13.653 1.00 55.04 124 TYR D O 1
ATOM 2066 N N . GLY D 1 39 ? 32.712 4.259 -13.878 1.00 53.61 125 GLY D N 1
ATOM 2067 C CA . GLY D 1 39 ? 31.398 4.906 -14.055 1.00 47.59 125 GLY D CA 1
ATOM 2068 C C . GLY D 1 39 ? 31.284 5.619 -15.390 1.00 49.31 125 GLY D C 1
ATOM 2069 O O . GLY D 1 39 ? 30.415 6.462 -15.531 1.00 49.25 125 GLY D O 1
ATOM 2070 N N . ILE D 1 40 ? 32.107 5.264 -16.368 1.00 52.73 126 ILE D N 1
ATOM 2071 C CA . ILE D 1 40 ? 31.998 5.850 -17.733 1.00 54.19 126 ILE D CA 1
ATOM 2072 C C . ILE D 1 40 ? 31.051 4.986 -18.562 1.00 53.42 126 ILE D C 1
ATOM 2073 O O . ILE D 1 40 ? 31.296 3.772 -18.665 1.00 48.02 126 ILE D O 1
ATOM 2078 N N . GLU D 1 41 ? 30.039 5.622 -19.140 1.00 52.85 127 GLU D N 1
ATOM 2079 C CA . GLU D 1 41 ? 28.945 4.974 -19.901 1.00 58.99 127 GLU D CA 1
ATOM 2080 C C . GLU D 1 41 ? 29.423 4.666 -21.314 1.00 58.69 127 GLU D C 1
ATOM 2081 O O . GLU D 1 41 ? 30.374 5.268 -21.813 1.00 57.77 127 GLU D O 1
ATOM 2087 N N . PRO D 1 42 ? 28.754 3.716 -22.001 1.00 62.42 128 PRO D N 1
ATOM 2088 C CA . PRO D 1 42 ? 29.012 3.419 -23.416 1.00 63.00 128 PRO D CA 1
ATOM 2089 C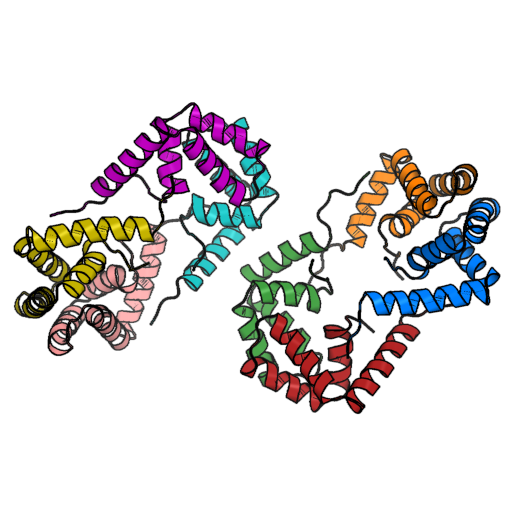 C . PRO D 1 42 ? 29.117 4.579 -24.429 1.00 54.06 128 PRO D C 1
ATOM 2090 O O . PRO D 1 42 ? 29.974 4.474 -25.285 1.00 53.05 128 PRO D O 1
ATOM 2094 N N . HIS D 1 43 ? 28.263 5.608 -24.381 1.00 56.88 129 HIS D N 1
ATOM 2095 C CA . HIS D 1 43 ? 28.339 6.774 -25.320 1.00 56.28 129 HIS D CA 1
ATOM 2096 C C . HIS D 1 43 ? 29.652 7.499 -25.062 1.00 53.77 129 HIS D C 1
ATOM 2097 O O . HIS D 1 43 ? 30.248 7.979 -26.040 1.00 59.24 129 HIS D O 1
ATOM 2104 N N . GLU D 1 44 ? 30.148 7.433 -23.821 1.00 54.77 130 GLU D N 1
ATOM 2105 C CA . GLU D 1 44 ? 31.446 8.054 -23.411 1.00 59.91 130 GLU D CA 1
ATOM 2106 C C . GLU D 1 44 ? 32.638 7.161 -23.803 1.00 56.93 130 GLU D C 1
ATOM 2107 O O . GLU D 1 44 ? 33.556 7.699 -24.454 1.00 51.76 130 GLU D O 1
ATOM 2113 N N . TYR D 1 45 ? 32.666 5.862 -23.472 1.00 54.00 131 TYR D N 1
ATOM 2114 C CA . TYR D 1 45 ? 33.872 5.028 -23.759 1.00 52.75 131 TYR D CA 1
ATOM 2115 C C . TYR D 1 45 ? 33.908 4.457 -25.180 1.00 53.36 131 TYR D C 1
ATOM 2116 O O . TYR D 1 45 ? 35.013 4.160 -25.635 1.00 52.94 131 TYR D O 1
ATOM 2125 N N . GLY D 1 46 ? 32.773 4.332 -25.873 1.00 50.97 132 GLY D N 1
ATOM 2126 C CA . GLY D 1 46 ? 32.713 3.698 -27.204 1.00 48.64 132 GLY D CA 1
ATOM 2127 C C . GLY D 1 46 ? 33.731 4.296 -28.172 1.00 49.22 132 GLY D C 1
ATOM 2128 O O . GLY D 1 46 ? 34.550 3.593 -28.773 1.00 49.60 132 GLY D O 1
ATOM 2129 N N . PRO D 1 47 ? 33.694 5.624 -28.395 1.00 55.79 133 PRO D N 1
ATOM 2130 C CA . PRO D 1 47 ? 34.623 6.239 -29.331 1.00 52.97 133 PRO D CA 1
ATOM 2131 C C . PRO D 1 47 ? 36.075 5.886 -28.999 1.00 49.52 133 PRO D C 1
ATOM 2132 O O . PRO D 1 47 ? 36.858 5.720 -29.949 1.00 49.81 133 PRO D O 1
ATOM 2136 N N . VAL D 1 48 ? 36.415 5.703 -27.721 1.00 46.66 134 VAL D N 1
ATOM 2137 C CA . VAL D 1 48 ? 37.851 5.472 -27.384 1.00 51.64 134 VAL D CA 1
ATOM 2138 C C . VAL D 1 48 ? 38.208 4.021 -27.708 1.00 49.50 134 VAL D C 1
ATOM 2139 O O . VAL D 1 48 ? 39.326 3.810 -28.255 1.00 55.76 134 VAL D O 1
ATOM 2143 N N . VAL D 1 49 ? 37.276 3.079 -27.510 1.00 56.26 135 VAL D N 1
ATOM 2144 C CA . VAL D 1 49 ? 37.463 1.632 -27.833 1.00 49.65 135 VAL D CA 1
ATOM 2145 C C . VAL D 1 49 ? 37.665 1.546 -29.351 1.00 54.29 135 VAL D C 1
ATOM 2146 O O . VAL D 1 49 ? 38.702 0.994 -29.813 1.00 50.27 135 VAL D O 1
ATOM 2150 N N . ASN D 1 50 ? 36.736 2.142 -30.099 1.00 55.74 136 ASN D N 1
ATOM 2151 C CA . ASN D 1 50 ? 36.771 2.187 -31.581 1.00 56.98 136 ASN D CA 1
ATOM 2152 C C . ASN D 1 50 ? 38.114 2.781 -32.032 1.00 59.23 136 ASN D C 1
ATOM 2153 O O . ASN D 1 50 ? 38.787 2.157 -32.884 1.00 56.09 136 ASN D O 1
ATOM 2158 N N . ALA D 1 51 ? 38.513 3.934 -31.482 1.00 56.84 137 ALA D N 1
ATOM 2159 C CA . ALA D 1 51 ? 39.772 4.615 -31.870 1.00 59.43 137 ALA D CA 1
ATOM 2160 C C . ALA D 1 51 ? 40.937 3.674 -31.590 1.00 54.48 137 ALA D C 1
ATOM 2161 O O . ALA D 1 51 ? 41.868 3.589 -32.444 1.00 56.02 137 ALA D O 1
ATOM 2163 N N . LEU D 1 52 ? 40.916 3.018 -30.430 1.00 52.80 138 LEU D N 1
ATOM 2164 C CA . LEU D 1 52 ? 42.013 2.090 -30.041 1.00 56.34 138 LEU D CA 1
ATOM 2165 C C . LEU D 1 52 ? 42.111 0.916 -31.029 1.00 56.40 138 LEU D C 1
ATOM 2166 O O . LEU D 1 52 ? 43.233 0.512 -31.365 1.00 55.76 138 LEU D O 1
ATOM 2171 N N . ARG D 1 53 ? 40.980 0.399 -31.504 1.00 61.11 139 ARG D N 1
ATOM 2172 C CA . ARG D 1 53 ? 40.960 -0.749 -32.442 1.00 65.33 139 ARG D CA 1
ATOM 2173 C C . ARG D 1 53 ? 41.596 -0.358 -33.780 1.00 69.64 139 ARG D C 1
ATOM 2174 O O . ARG D 1 53 ? 42.274 -1.222 -34.387 1.00 67.30 139 ARG D O 1
ATOM 2182 N N . LYS D 1 54 ? 41.389 0.884 -34.230 1.00 74.92 140 LYS D N 1
ATOM 2183 C CA . LYS D 1 54 ? 41.929 1.380 -35.528 1.00 70.76 140 LYS D CA 1
ATOM 2184 C C . LYS D 1 54 ? 43.454 1.525 -35.431 1.00 68.77 140 LYS D C 1
ATOM 2185 O O . LYS D 1 54 ? 44.077 1.656 -36.491 1.00 68.94 140 LYS D O 1
ATOM 2191 N N . LYS D 1 55 ? 44.019 1.482 -34.218 1.00 67.74 141 LYS D N 1
ATOM 2192 C CA . LYS D 1 55 ? 45.476 1.615 -33.942 1.00 66.80 141 LYS D CA 1
ATOM 2193 C C . LYS D 1 55 ? 45.971 0.405 -33.161 1.00 61.21 141 LYS D C 1
ATOM 2194 O O . LYS D 1 55 ? 46.014 0.440 -31.935 1.00 54.31 141 LYS D O 1
ATOM 2200 N N . PRO D 1 56 ? 46.337 -0.706 -33.834 1.00 62.08 142 PRO D N 1
ATOM 2201 C CA . PRO D 1 56 ? 46.868 -1.895 -33.158 1.00 61.19 142 PRO D CA 1
ATOM 2202 C C . PRO D 1 56 ? 47.987 -1.708 -32.121 1.00 58.37 142 PRO D C 1
ATOM 2203 O O . PRO D 1 56 ? 47.896 -2.317 -31.073 1.00 52.99 142 PRO D O 1
ATOM 2207 N N . GLN D 1 57 ? 49.029 -0.921 -32.421 1.00 71.09 143 GLN D N 1
ATOM 2208 C CA . GLN D 1 57 ? 50.170 -0.697 -31.476 1.00 62.01 143 GLN D CA 1
ATOM 2209 C C . GLN D 1 57 ? 49.649 0.032 -30.217 1.00 58.49 143 GLN D C 1
ATOM 2210 O O . GLN D 1 57 ? 50.001 -0.397 -29.115 1.00 57.23 143 GLN D O 1
ATOM 2216 N N . ALA D 1 58 ? 48.821 1.071 -30.363 1.00 53.00 144 ALA D N 1
ATOM 2217 C CA . ALA D 1 58 ? 48.218 1.827 -29.240 1.00 50.32 144 ALA D CA 1
ATOM 2218 C C . ALA D 1 58 ? 47.308 0.896 -28.441 1.00 53.84 144 ALA D C 1
ATOM 2219 O O . ALA D 1 58 ? 47.356 0.938 -27.177 1.00 56.47 144 ALA D O 1
ATOM 2221 N N . TRP D 1 59 ? 46.496 0.091 -29.135 1.00 52.12 145 TRP D N 1
ATOM 2222 C CA . TRP D 1 59 ? 45.581 -0.892 -28.487 1.00 54.49 145 TRP D CA 1
ATOM 2223 C C . TRP D 1 59 ? 46.394 -1.768 -27.543 1.00 46.95 145 TRP D C 1
ATOM 2224 O O . TRP D 1 59 ? 46.027 -1.877 -26.361 1.00 47.35 145 TRP D O 1
ATOM 2235 N N . LEU D 1 60 ? 47.462 -2.358 -28.085 1.00 50.26 146 LEU D N 1
ATOM 2236 C CA . LEU D 1 60 ? 48.410 -3.251 -27.379 1.00 49.22 146 LEU D CA 1
ATOM 2237 C C . LEU D 1 60 ? 49.018 -2.502 -26.186 1.00 47.00 146 LEU D C 1
ATOM 2238 O O . LEU D 1 60 ? 48.917 -3.024 -25.077 1.00 50.85 146 LEU D O 1
ATOM 2243 N N . ASP D 1 61 ? 49.627 -1.329 -26.384 1.00 51.67 147 ASP D N 1
ATOM 2244 C CA . ASP D 1 61 ? 50.257 -0.540 -25.277 1.00 49.59 147 ASP D CA 1
ATOM 2245 C C . ASP D 1 61 ? 49.208 -0.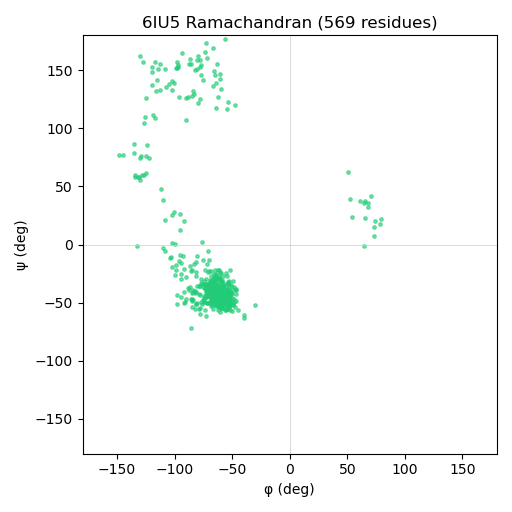221 -24.199 1.00 44.68 147 ASP D C 1
ATOM 2246 O O . ASP D 1 61 ? 49.519 -0.353 -23.001 1.00 48.42 147 ASP D O 1
ATOM 2251 N N . PHE D 1 62 ? 47.997 0.170 -24.594 1.00 49.27 148 PHE D N 1
ATOM 2252 C CA . PHE D 1 62 ? 46.904 0.524 -23.638 1.00 49.15 148 PHE D CA 1
ATOM 2253 C C . PHE D 1 62 ? 46.639 -0.663 -22.700 1.00 50.44 148 PHE D C 1
ATOM 2254 O O . PHE D 1 62 ? 46.608 -0.544 -21.450 1.00 48.58 148 PHE D O 1
ATOM 2262 N N . MET D 1 63 ? 46.475 -1.842 -23.282 1.00 50.01 149 MET D N 1
ATOM 2263 C CA . MET D 1 63 ? 46.159 -3.026 -22.459 1.00 52.26 149 MET D CA 1
ATOM 2264 C C . MET D 1 63 ? 47.360 -3.436 -21.614 1.00 48.02 149 MET D C 1
ATOM 2265 O O . MET D 1 63 ? 47.144 -3.835 -20.471 1.00 56.17 149 MET D O 1
ATOM 2270 N N . MET D 1 64 ? 48.576 -3.310 -22.124 1.00 49.31 150 MET D N 1
ATOM 2271 C CA . MET D 1 64 ? 49.777 -3.648 -21.330 1.00 54.60 150 MET D CA 1
ATOM 2272 C C . MET D 1 64 ? 49.742 -2.857 -20.014 1.00 62.96 150 MET D C 1
ATOM 2273 O O . MET D 1 64 ? 50.016 -3.459 -18.934 1.00 57.16 150 MET D O 1
ATOM 2278 N N . LYS D 1 65 ? 49.422 -1.561 -20.091 1.00 69.41 151 LYS D N 1
ATOM 2279 C CA . LYS D 1 65 ? 49.407 -0.675 -18.899 1.00 73.76 151 LYS D CA 1
ATOM 2280 C C . LYS D 1 65 ? 48.091 -0.823 -18.120 1.00 69.44 151 LYS D C 1
ATOM 2281 O O . LYS D 1 65 ? 48.162 -1.086 -16.926 1.00 77.08 151 LYS D O 1
ATOM 2287 N N . PHE D 1 66 ? 46.933 -0.631 -18.744 1.00 60.24 152 PHE D N 1
ATOM 2288 C CA . PHE D 1 66 ? 45.648 -0.486 -18.012 1.00 65.25 152 PHE D CA 1
ATOM 2289 C C . PHE D 1 66 ? 45.108 -1.849 -17.562 1.00 59.63 152 PHE D C 1
ATOM 2290 O O . PHE D 1 66 ? 44.464 -1.879 -16.503 1.00 57.09 152 PHE D O 1
ATOM 2298 N N . GLU D 1 67 ? 45.299 -2.913 -18.356 1.00 66.17 153 GLU D N 1
ATOM 2299 C CA . GLU D 1 67 ? 44.826 -4.290 -18.025 1.00 62.79 153 GLU D CA 1
ATOM 2300 C C . GLU D 1 67 ? 45.881 -4.970 -17.146 1.00 62.41 153 GLU D C 1
ATOM 2301 O O . GLU D 1 67 ? 45.517 -5.392 -16.033 1.00 65.04 153 GLU D O 1
ATOM 2307 N N . LEU D 1 68 ? 47.138 -5.003 -17.602 1.00 57.67 154 LEU D N 1
ATOM 2308 C CA . LEU D 1 68 ? 48.236 -5.764 -16.952 1.00 62.76 154 LEU D CA 1
ATOM 2309 C C . LEU D 1 68 ? 49.074 -4.876 -16.017 1.00 59.43 154 LEU D C 1
ATOM 2310 O O . LEU D 1 68 ? 49.854 -5.437 -15.243 1.00 61.92 154 LEU D O 1
ATOM 2315 N N . GLY D 1 69 ? 48.956 -3.551 -16.096 1.00 68.11 155 GLY D N 1
ATOM 2316 C CA . GLY D 1 69 ? 49.788 -2.609 -15.317 1.00 70.17 155 GLY D CA 1
ATOM 2317 C C . GLY D 1 69 ? 51.276 -2.907 -15.443 1.00 72.94 155 GLY D C 1
ATOM 2318 O O . GLY D 1 69 ? 51.896 -3.249 -14.426 1.00 82.11 155 GLY D O 1
ATOM 2319 N N . LEU D 1 70 ? 51.837 -2.810 -16.645 1.00 66.54 156 LEU D N 1
ATOM 2320 C CA . LEU D 1 70 ? 53.297 -2.958 -16.843 1.00 77.86 156 LEU D CA 1
ATOM 2321 C C . LEU D 1 70 ? 53.852 -1.663 -17.439 1.00 80.53 156 LEU D C 1
ATOM 2322 O O . LEU D 1 70 ? 53.086 -0.958 -18.125 1.00 67.65 156 LEU D O 1
ATOM 2327 N N . GLU D 1 71 ? 55.137 -1.388 -17.175 1.00 87.89 157 GLU D N 1
ATOM 2328 C CA . GLU D 1 71 ? 55.839 -0.130 -17.542 1.00 88.05 157 GLU D CA 1
ATOM 2329 C C . GLU D 1 71 ? 56.385 -0.231 -18.973 1.00 91.16 157 GLU D C 1
ATOM 2330 O O . GLU D 1 71 ? 55.807 0.450 -19.854 1.00 84.43 157 GLU D O 1
ATOM 2332 N N . LYS D 1 72 ? 57.441 -1.036 -19.189 1.00 92.32 158 LYS D N 1
ATOM 2333 C CA . LYS D 1 72 ? 58.381 -0.935 -20.345 1.00 87.45 158 LYS D CA 1
ATOM 2334 C C . LYS D 1 72 ? 59.685 -0.316 -19.837 1.00 77.83 158 LYS D C 1
ATOM 2335 O O . LYS D 1 72 ? 60.751 -0.801 -20.159 1.00 81.57 158 LYS D O 1
ATOM 2341 N N . GLY E 1 1 ? -4.198 27.589 12.397 1.00 74.56 87 GLY E N 1
ATOM 2342 C CA . GLY E 1 1 ? -3.575 28.801 13.031 1.00 77.79 87 GLY E CA 1
ATOM 2343 C C . GLY E 1 1 ? -2.101 28.969 12.673 1.00 77.17 87 GLY E C 1
ATOM 2344 O O . GLY E 1 1 ? -1.681 28.536 11.577 1.00 64.25 87 GLY E O 1
ATOM 2345 N N . SER E 1 2 ? -1.336 29.598 13.567 1.00 75.04 88 SER E N 1
ATOM 2346 C CA . SER E 1 2 ? 0.031 30.112 13.303 1.00 75.72 88 SER E CA 1
ATOM 2347 C C . SER E 1 2 ? 1.088 29.149 13.866 1.00 67.49 88 SER E C 1
ATOM 2348 O O . SER E 1 2 ? 0.894 28.653 14.971 1.00 68.60 88 SER E O 1
ATOM 2351 N N . HIS E 1 3 ? 2.162 28.925 13.111 1.00 68.02 89 HIS E N 1
ATOM 2352 C CA . HIS E 1 3 ? 3.345 28.097 13.467 1.00 75.53 89 HIS E CA 1
ATOM 2353 C C . HIS E 1 3 ? 4.598 28.976 13.460 1.00 71.90 89 HIS E C 1
ATOM 2354 O O . HIS E 1 3 ? 5.011 29.388 12.364 1.00 79.23 89 HIS E O 1
ATOM 2361 N N . SER E 1 4 ? 5.199 29.226 14.622 1.00 68.81 90 SER E N 1
ATOM 2362 C CA . SER E 1 4 ? 6.462 30.005 14.743 1.00 70.99 90 SER E CA 1
ATOM 2363 C C . SER E 1 4 ? 7.681 29.082 14.856 1.00 68.89 90 SER E C 1
ATOM 2364 O O . SER E 1 4 ? 7.551 27.908 15.293 1.00 69.93 90 SER E O 1
ATOM 2367 N N . GLU E 1 5 ? 8.836 29.631 14.491 1.00 71.92 91 GLU E N 1
ATOM 2368 C CA . GLU E 1 5 ? 10.159 28.995 14.668 1.00 72.51 91 GLU E CA 1
ATOM 2369 C C . GLU E 1 5 ? 10.336 28.729 16.162 1.00 66.67 91 GLU E C 1
ATOM 2370 O O . GLU E 1 5 ? 10.905 27.669 16.491 1.00 67.99 91 GLU E O 1
ATOM 2376 N N . ALA E 1 6 ? 9.859 29.647 17.014 1.00 58.06 92 ALA E N 1
ATOM 2377 C CA . ALA E 1 6 ? 9.953 29.551 18.493 1.00 62.00 92 ALA E CA 1
ATOM 2378 C C . ALA E 1 6 ? 9.145 28.341 18.970 1.00 59.87 92 ALA E C 1
ATOM 2379 O O . ALA E 1 6 ? 9.643 27.605 19.821 1.00 56.21 92 ALA E O 1
ATOM 2381 N N . ASP E 1 7 ? 7.937 28.163 18.440 1.00 66.90 93 ASP E N 1
ATOM 2382 C CA . ASP E 1 7 ? 7.045 27.038 18.812 1.00 64.33 93 ASP E CA 1
ATOM 2383 C C . ASP E 1 7 ? 7.649 25.729 18.316 1.00 53.43 93 ASP E C 1
ATOM 2384 O O . ASP E 1 7 ? 7.606 24.773 19.087 1.00 57.27 93 ASP E O 1
ATOM 2389 N N . ASN E 1 8 ? 8.166 25.669 17.089 1.00 55.72 94 ASN E N 1
ATOM 2390 C CA . ASN E 1 8 ? 8.713 24.405 16.521 1.00 55.06 94 ASN E CA 1
ATOM 2391 C C . ASN E 1 8 ? 9.899 23.969 17.396 1.00 55.20 94 ASN E C 1
ATOM 2392 O O . ASN E 1 8 ? 10.070 22.746 17.640 1.00 55.08 94 ASN E O 1
ATOM 2397 N N . TYR E 1 9 ? 10.690 24.939 17.861 1.00 50.05 95 TYR E N 1
ATOM 2398 C CA . TYR E 1 9 ? 11.902 24.711 18.682 1.00 55.80 95 TYR E CA 1
ATOM 2399 C C . TYR E 1 9 ? 11.480 24.192 20.059 1.00 47.45 95 TYR E C 1
ATOM 2400 O O . TYR E 1 9 ? 12.070 23.197 20.508 1.00 46.79 95 TYR E O 1
ATOM 2409 N N . ALA E 1 10 ? 10.522 24.861 20.704 1.00 47.10 96 ALA E N 1
ATOM 2410 C CA . ALA E 1 10 ? 9.989 24.475 22.036 1.00 53.95 96 ALA E CA 1
ATOM 2411 C C . ALA E 1 10 ? 9.422 23.044 21.982 1.00 49.79 96 ALA E C 1
ATOM 2412 O O . ALA E 1 10 ? 9.575 22.327 22.995 1.00 54.53 96 ALA E O 1
ATOM 2414 N N . ARG E 1 11 ? 8.829 22.616 20.863 1.00 52.41 97 ARG E N 1
ATOM 2415 C CA . ARG E 1 11 ? 8.211 21.266 20.755 1.00 59.37 97 ARG E CA 1
ATOM 2416 C C . ARG E 1 11 ? 9.302 20.190 20.655 1.00 57.11 97 ARG E C 1
ATOM 2417 O O . ARG E 1 11 ? 9.212 19.196 21.400 1.00 63.57 97 ARG E O 1
ATOM 2425 N N . GLU E 1 12 ? 10.276 20.364 19.760 1.00 57.94 98 GLU E N 1
ATOM 2426 C CA . GLU E 1 12 ? 11.429 19.435 19.611 1.00 52.77 98 GLU E CA 1
ATOM 2427 C C . GLU E 1 12 ? 12.210 19.388 20.927 1.00 47.31 98 GLU E C 1
ATOM 2428 O O . GLU E 1 12 ? 12.536 18.298 21.324 1.00 53.76 98 GLU E O 1
ATOM 2434 N N . LEU E 1 13 ? 12.485 20.544 21.546 1.00 40.82 99 LEU E N 1
ATOM 2435 C CA . LEU E 1 13 ? 13.159 20.683 22.871 1.00 47.08 99 LEU E CA 1
ATOM 2436 C C . LEU E 1 13 ? 12.406 19.783 23.865 1.00 53.65 99 LEU E C 1
ATOM 2437 O O . LEU E 1 13 ? 13.049 18.988 24.561 1.00 54.21 99 LEU E O 1
ATOM 2442 N N . LYS E 1 14 ? 11.084 19.919 23.930 1.00 50.26 100 LYS E N 1
ATOM 2443 C CA . LYS E 1 14 ? 10.250 19.212 24.922 1.00 55.69 100 LYS E CA 1
ATOM 2444 C C . LYS E 1 14 ? 10.451 17.712 24.704 1.00 50.49 100 LYS E C 1
ATOM 2445 O O . LYS E 1 14 ? 10.736 17.012 25.693 1.00 56.36 100 LYS E O 1
ATOM 2451 N N . ARG E 1 15 ? 10.314 17.256 23.463 1.00 47.52 101 ARG E N 1
ATOM 2452 C CA . ARG E 1 15 ? 10.451 15.827 23.093 1.00 54.77 101 ARG E CA 1
ATOM 2453 C C . ARG E 1 15 ? 11.855 15.333 23.462 1.00 54.85 101 ARG E C 1
ATOM 2454 O O . ARG E 1 15 ? 11.958 14.187 23.927 1.00 64.52 101 ARG E O 1
ATOM 2462 N N . GLU E 1 16 ? 12.900 16.138 23.238 1.00 49.03 102 GLU E N 1
ATOM 2463 C CA . GLU E 1 16 ? 14.302 15.696 23.466 1.00 52.38 102 GLU E CA 1
ATOM 2464 C C . GLU E 1 16 ? 14.546 15.577 24.972 1.00 51.40 102 GLU E C 1
ATOM 2465 O O . GLU E 1 16 ? 15.132 14.551 25.377 1.00 50.58 102 GLU E O 1
ATOM 2471 N N . GLN E 1 17 ? 14.192 16.621 25.740 1.00 49.75 103 GLN E N 1
ATOM 2472 C CA . GLN E 1 17 ? 14.362 16.654 27.212 1.00 59.39 103 GLN E CA 1
ATOM 2473 C C . GLN E 1 17 ? 13.687 15.418 27.812 1.00 58.35 103 GLN E C 1
ATOM 2474 O O . GLN E 1 17 ? 14.303 14.792 28.680 1.00 59.61 103 GLN E O 1
ATOM 2480 N N . GLU E 1 18 ? 12.504 15.065 27.298 1.00 59.85 104 GLU E N 1
ATOM 2481 C CA . GLU E 1 18 ? 11.712 13.881 27.734 1.00 71.08 104 GLU E CA 1
ATOM 2482 C C . GLU E 1 18 ? 12.543 12.612 27.492 1.00 66.23 104 GLU E C 1
ATOM 2483 O O . GLU E 1 18 ? 12.692 11.830 28.447 1.00 58.40 104 GLU E O 1
ATOM 2489 N N . GLU E 1 19 ? 13.095 12.440 26.286 1.00 61.72 105 GLU E N 1
ATOM 2490 C CA . GLU E 1 19 ? 13.950 11.270 25.925 1.00 57.43 105 GLU E CA 1
ATOM 2491 C C . GLU E 1 19 ? 15.176 11.197 26.843 1.00 50.14 105 GLU E C 1
ATOM 2492 O O . GLU E 1 19 ? 15.541 10.089 27.231 1.00 55.08 105 GLU E O 1
ATOM 2498 N N . ILE E 1 20 ? 15.813 12.314 27.171 1.00 45.53 106 ILE E N 1
ATOM 2499 C CA . ILE E 1 20 ? 16.995 12.296 28.069 1.00 46.29 106 ILE E CA 1
ATOM 2500 C C . ILE E 1 20 ? 16.566 11.826 29.469 1.00 56.01 106 ILE E C 1
ATOM 2501 O O . ILE E 1 20 ? 17.389 11.191 30.170 1.00 46.37 106 ILE E O 1
ATOM 2506 N N . ILE E 1 21 ? 15.338 12.133 29.894 1.00 58.04 107 ILE E N 1
ATOM 2507 C CA . ILE E 1 21 ? 14.821 11.694 31.224 1.00 58.47 107 ILE E CA 1
ATOM 2508 C C . ILE E 1 21 ? 14.372 10.216 31.161 1.00 51.54 107 ILE E C 1
ATOM 2509 O O . ILE E 1 21 ? 14.727 9.474 32.063 1.00 46.04 107 ILE E O 1
ATOM 2514 N N . ARG E 1 22 ? 13.687 9.783 30.105 1.00 50.21 108 ARG E N 1
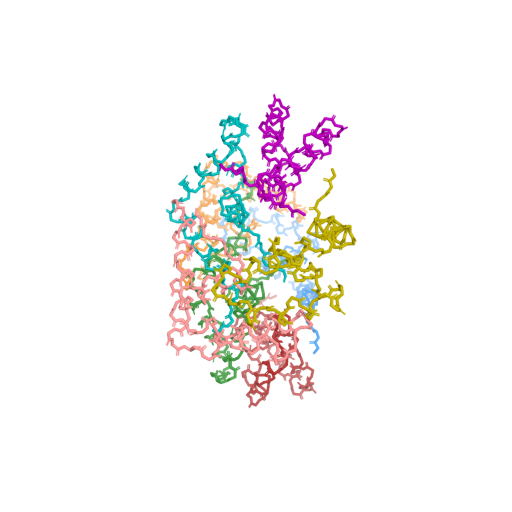ATOM 2515 C CA . ARG E 1 22 ? 13.153 8.404 29.974 1.00 55.45 108 ARG E CA 1
ATOM 2516 C C . ARG E 1 22 ? 14.215 7.409 29.475 1.00 54.61 108 ARG E C 1
ATOM 2517 O O . ARG E 1 22 ? 14.170 6.283 29.958 1.00 59.62 108 ARG E O 1
ATOM 2525 N N . VAL E 1 23 ? 15.084 7.750 28.521 1.00 50.77 109 VAL E N 1
ATOM 2526 C CA . VAL E 1 23 ? 16.082 6.792 27.931 1.00 47.37 109 VAL E CA 1
ATOM 2527 C C . VAL E 1 23 ? 17.461 7.435 27.837 1.00 43.71 109 VAL E C 1
ATOM 2528 O O . VAL E 1 23 ? 18.063 7.461 26.768 1.00 43.80 109 VAL E O 1
ATOM 2532 N N . PRO E 1 24 ? 18.046 7.897 28.967 1.00 44.70 110 PRO E N 1
ATOM 2533 C CA . PRO E 1 24 ? 19.327 8.587 28.950 1.00 41.50 110 PRO E CA 1
ATOM 2534 C C . PRO E 1 24 ? 20.422 7.795 28.219 1.00 46.45 110 PRO E C 1
ATOM 2535 O O . PRO E 1 24 ? 21.228 8.426 27.563 1.00 49.36 110 PRO E O 1
ATOM 2539 N N . ASP E 1 25 ? 20.415 6.463 28.285 1.00 46.40 111 ASP E N 1
ATOM 2540 C CA . ASP E 1 25 ? 21.513 5.634 27.708 1.00 44.92 111 ASP E CA 1
ATOM 2541 C C . ASP E 1 25 ? 21.356 5.559 26.181 1.00 45.03 111 ASP E C 1
ATOM 2542 O O . ASP E 1 25 ? 22.396 5.498 25.483 1.00 43.13 111 ASP E O 1
ATOM 2547 N N . THR E 1 26 ? 20.123 5.562 25.659 1.00 43.27 112 THR E N 1
ATOM 2548 C CA . THR E 1 26 ? 19.880 5.656 24.196 1.00 47.17 112 THR E CA 1
ATOM 2549 C C . THR E 1 26 ? 20.348 7.029 23.679 1.00 45.32 112 THR E C 1
ATOM 2550 O O . THR E 1 26 ? 21.008 7.077 22.652 1.00 46.22 112 THR E O 1
ATOM 2554 N N . GLU E 1 27 ? 20.081 8.103 24.415 1.00 44.35 113 GLU E N 1
ATOM 2555 C CA . GLU E 1 27 ? 20.512 9.464 24.010 1.00 45.59 113 GLU E CA 1
ATOM 2556 C C . GLU E 1 27 ? 22.043 9.559 24.096 1.00 47.35 113 GLU E C 1
ATOM 2557 O O . GLU E 1 27 ? 22.640 10.288 23.276 1.00 45.32 113 GLU E O 1
ATOM 2563 N N . ALA E 1 28 ? 22.680 8.838 25.020 1.00 41.34 114 ALA E N 1
ATOM 2564 C CA . ALA E 1 28 ? 24.147 8.870 25.161 1.00 39.33 114 ALA E CA 1
ATOM 2565 C C . ALA E 1 28 ? 24.697 8.132 23.966 1.00 39.88 114 ALA E C 1
ATOM 2566 O O . ALA E 1 28 ? 25.623 8.623 23.351 1.00 47.89 114 ALA E O 1
ATOM 2568 N N . ALA E 1 29 ? 24.057 7.026 23.607 1.00 47.62 115 ALA E N 1
ATOM 2569 C CA . ALA E 1 29 ? 24.458 6.201 22.453 1.00 49.10 115 ALA E CA 1
ATOM 2570 C C . ALA E 1 29 ? 24.408 7.057 21.190 1.00 46.94 115 ALA E C 1
ATOM 2571 O O . ALA E 1 29 ? 25.195 6.773 20.284 1.00 52.69 115 ALA E O 1
ATOM 2573 N N . GLU E 1 30 ? 23.488 8.020 21.112 1.00 49.27 116 GLU E N 1
ATOM 2574 C CA . GLU E 1 30 ? 23.279 8.847 19.894 1.00 46.13 116 GLU E CA 1
ATOM 2575 C C . GLU E 1 30 ? 24.479 9.789 19.743 1.00 40.31 116 GLU E C 1
ATOM 2576 O O . GLU E 1 30 ? 24.956 9.978 18.604 1.00 39.82 116 GLU E O 1
ATOM 2582 N N . VAL E 1 31 ? 24.930 10.369 20.852 1.00 40.33 117 VAL E N 1
ATOM 2583 C CA . VAL E 1 31 ? 26.146 11.233 20.878 1.00 41.53 117 VAL E CA 1
ATOM 2584 C C . VAL E 1 31 ? 27.323 10.400 20.372 1.00 45.82 117 VAL E C 1
ATOM 2585 O O . VAL E 1 31 ? 28.010 10.863 19.450 1.00 46.24 117 VAL E O 1
ATOM 2589 N N . ALA E 1 32 ? 27.514 9.204 20.937 1.00 48.48 118 ALA E N 1
ATOM 2590 C CA . ALA E 1 32 ? 28.603 8.265 20.572 1.00 47.44 118 ALA E CA 1
ATOM 2591 C C . ALA E 1 32 ? 28.529 7.977 19.066 1.00 42.41 118 ALA E C 1
ATOM 2592 O O . ALA E 1 32 ? 29.553 8.128 18.398 1.00 41.79 118 ALA E O 1
ATOM 2594 N N . GLU E 1 33 ? 27.353 7.617 18.549 1.00 44.59 119 GLU E N 1
ATOM 2595 C CA . GLU E 1 33 ? 27.162 7.231 17.125 1.00 49.83 119 GLU E CA 1
ATOM 2596 C C . GLU E 1 33 ? 27.525 8.429 16.218 1.00 43.45 119 GLU E C 1
ATOM 2597 O O . GLU E 1 33 ? 28.186 8.227 15.173 1.00 44.74 119 GLU E O 1
ATOM 2603 N N . ILE E 1 34 ? 27.077 9.636 16.564 1.00 37.13 120 ILE E N 1
ATOM 2604 C CA . ILE E 1 34 ? 27.396 10.846 15.768 1.00 35.73 120 ILE E CA 1
ATOM 2605 C C . ILE E 1 34 ? 28.919 10.961 15.696 1.00 34.58 120 ILE E C 1
ATOM 2606 O O . ILE E 1 34 ? 29.438 11.072 14.604 1.00 39.33 120 ILE E O 1
ATOM 2611 N N . LEU E 1 35 ? 29.613 10.898 16.819 1.00 38.08 121 LEU E N 1
ATOM 2612 C CA . LEU E 1 35 ? 31.075 11.167 16.847 1.00 36.09 121 LEU E CA 1
ATOM 2613 C C . LEU E 1 35 ? 31.806 10.018 16.161 1.00 35.93 121 LEU E C 1
ATOM 2614 O O . LEU E 1 35 ? 32.762 10.288 15.469 1.00 32.66 121 LEU E O 1
ATOM 2619 N N . ALA E 1 36 ? 31.318 8.786 16.273 1.00 44.35 122 ALA E N 1
ATOM 2620 C CA . ALA E 1 36 ? 31.962 7.617 15.637 1.00 41.19 122 ALA E CA 1
ATOM 2621 C C . ALA E 1 36 ? 31.895 7.764 14.114 1.00 39.74 122 ALA E C 1
ATOM 2622 O O . ALA E 1 36 ? 32.849 7.290 13.433 1.00 35.31 122 ALA E O 1
ATOM 2624 N N . ARG E 1 37 ? 30.880 8.449 13.575 1.00 38.41 123 ARG E N 1
ATOM 2625 C CA . ARG E 1 37 ? 30.811 8.719 12.104 1.00 42.33 123 ARG E CA 1
ATOM 2626 C C . ARG E 1 37 ? 32.053 9.473 11.631 1.00 42.05 123 ARG E C 1
ATOM 2627 O O . ARG E 1 37 ? 32.372 9.342 10.461 1.00 43.29 123 ARG E O 1
ATOM 2635 N N . TYR E 1 38 ? 32.713 10.258 12.486 1.00 43.13 124 TYR E N 1
ATOM 2636 C CA . TYR E 1 38 ? 33.918 11.036 12.100 1.00 40.57 124 TYR E CA 1
ATOM 2637 C C . TYR E 1 38 ? 35.219 10.369 12.542 1.00 42.20 124 TYR E C 1
ATOM 2638 O O . TYR E 1 38 ? 36.220 11.083 12.687 1.00 45.89 124 TYR E O 1
ATOM 2647 N N . GLY E 1 39 ? 35.232 9.045 12.658 1.00 42.16 125 GLY E N 1
ATOM 2648 C CA . GLY E 1 39 ? 36.463 8.267 12.899 1.00 45.55 125 GLY E CA 1
ATOM 2649 C C . GLY E 1 39 ? 36.996 8.409 14.317 1.00 42.42 125 GLY E C 1
ATOM 2650 O O . GLY E 1 39 ? 38.142 7.998 14.563 1.00 48.45 125 GLY E O 1
ATOM 2651 N N . ILE E 1 40 ? 36.202 8.926 15.243 1.00 37.91 126 ILE E N 1
ATOM 2652 C CA . ILE E 1 40 ? 36.623 9.047 16.674 1.00 39.16 126 ILE E CA 1
ATOM 2653 C C . ILE E 1 40 ? 36.330 7.721 17.401 1.00 41.93 126 ILE E C 1
ATOM 2654 O O . ILE E 1 40 ? 35.184 7.235 17.317 1.00 42.05 126 ILE E O 1
ATOM 2659 N N . GLU E 1 41 ? 37.348 7.172 18.078 1.00 41.72 127 GLU E N 1
ATOM 2660 C CA . GLU E 1 41 ? 37.304 5.878 18.811 1.00 41.92 127 GLU E CA 1
ATOM 2661 C C . GLU E 1 41 ? 36.596 6.083 20.148 1.00 38.28 127 GLU E C 1
ATOM 2662 O O . GLU E 1 41 ? 36.560 7.190 20.678 1.00 37.26 127 GLU E O 1
ATOM 2668 N N . PRO E 1 42 ? 35.960 5.036 20.713 1.00 39.74 128 PRO E N 1
ATOM 2669 C CA . PRO E 1 42 ? 35.200 5.171 21.950 1.00 39.68 128 PRO E CA 1
ATOM 2670 C C . PRO E 1 42 ? 36.009 5.713 23.128 1.00 42.15 128 PRO E C 1
ATOM 2671 O O . PRO E 1 42 ? 35.442 6.431 23.950 1.00 40.46 128 PRO E O 1
ATOM 2675 N N . HIS E 1 43 ? 37.289 5.383 23.228 1.00 37.53 129 HIS E N 1
ATOM 2676 C CA . HIS E 1 43 ? 38.112 5.870 24.366 1.00 41.24 129 HIS E CA 1
ATOM 2677 C C . HIS E 1 43 ? 38.329 7.373 24.191 1.00 39.39 129 HIS E C 1
ATOM 2678 O O . HIS E 1 43 ? 38.579 8.022 25.194 1.00 42.04 129 HIS E O 1
ATOM 2685 N N . GLU E 1 44 ? 38.216 7.890 22.958 1.00 42.41 130 GLU E N 1
ATOM 2686 C CA . GLU E 1 44 ? 38.395 9.336 22.625 1.00 38.88 130 GLU E CA 1
ATOM 2687 C C . GLU E 1 44 ? 37.106 10.111 22.877 1.00 35.75 130 GLU E C 1
ATOM 2688 O O . GLU E 1 44 ? 37.215 11.258 23.303 1.00 36.82 130 GLU E O 1
ATOM 2694 N N . TYR E 1 45 ? 35.936 9.542 22.571 1.00 35.65 131 TYR E N 1
ATOM 2695 C CA . TYR E 1 45 ? 34.660 10.288 22.682 1.00 37.19 131 TYR E CA 1
ATOM 2696 C C . TYR E 1 45 ? 34.038 10.068 24.055 1.00 39.46 131 TYR E C 1
ATOM 2697 O O . TYR E 1 45 ? 33.230 10.931 24.440 1.00 44.35 131 TYR E O 1
ATOM 2706 N N . GLY E 1 46 ? 34.417 8.989 24.752 1.00 40.11 132 GLY E N 1
ATOM 2707 C CA . GLY E 1 46 ? 33.862 8.585 26.059 1.00 35.59 132 GLY E CA 1
ATOM 2708 C C . GLY E 1 46 ? 33.839 9.753 27.030 1.00 34.88 132 GLY E C 1
ATOM 2709 O O . GLY E 1 46 ? 32.827 10.050 27.655 1.00 36.42 132 GLY E O 1
ATOM 2710 N N . PRO E 1 47 ? 34.970 10.445 27.199 1.00 36.72 133 PRO E N 1
ATOM 2711 C CA . PRO E 1 47 ? 35.021 11.616 28.074 1.00 36.14 133 PRO E CA 1
ATOM 2712 C C . PRO E 1 47 ? 34.061 12.748 27.676 1.00 40.34 133 PRO E C 1
ATOM 2713 O O . PRO E 1 47 ? 33.477 13.399 28.549 1.00 41.64 133 PRO E O 1
ATOM 2717 N N . VAL E 1 48 ? 33.885 12.960 26.375 1.00 38.10 134 VAL E N 1
ATOM 2718 C CA . VAL E 1 48 ? 32.904 13.950 25.870 1.00 36.37 134 VAL E CA 1
ATOM 2719 C C . VAL E 1 48 ? 31.492 13.521 26.253 1.00 37.42 134 VAL E C 1
ATOM 2720 O O . VAL E 1 48 ? 30.759 14.341 26.833 1.00 38.36 134 VAL E O 1
ATOM 2724 N N . VAL E 1 49 ? 31.122 12.286 25.940 1.00 38.25 135 VAL E N 1
ATOM 2725 C CA . VAL E 1 49 ? 29.779 11.719 26.293 1.00 40.04 135 VAL E CA 1
ATOM 2726 C C . VAL E 1 49 ? 29.547 11.851 27.805 1.00 42.78 135 VAL E C 1
ATOM 2727 O O . VAL E 1 49 ? 28.454 12.251 28.202 1.00 47.15 135 VAL E O 1
ATOM 2731 N N . ASN E 1 50 ? 30.554 11.549 28.623 1.00 44.30 136 ASN E N 1
ATOM 2732 C CA . ASN E 1 50 ? 30.460 11.597 30.106 1.00 44.93 136 ASN E CA 1
ATOM 2733 C C . ASN E 1 50 ? 30.190 13.037 30.535 1.00 39.48 136 ASN E C 1
ATOM 2734 O O . ASN E 1 50 ? 29.271 13.265 31.354 1.00 41.22 136 ASN E O 1
ATOM 2739 N N . ALA E 1 51 ? 30.990 13.972 30.036 1.00 38.99 137 ALA E N 1
ATOM 2740 C CA . ALA E 1 51 ? 30.898 15.395 30.416 1.00 40.44 137 ALA E CA 1
ATOM 2741 C C . ALA E 1 51 ? 29.477 15.884 30.141 1.00 41.33 137 ALA E C 1
ATOM 2742 O O . ALA E 1 51 ? 28.951 16.707 30.942 1.00 43.17 137 ALA E O 1
ATOM 2744 N N . LEU E 1 52 ? 28.880 15.430 29.034 1.00 43.33 138 LEU E N 1
ATOM 2745 C CA . LEU E 1 52 ? 27.529 15.877 28.614 1.00 43.18 138 LEU E CA 1
ATOM 2746 C C . LEU E 1 52 ? 26.527 15.306 29.611 1.00 47.73 138 LEU E C 1
ATOM 2747 O O . LEU E 1 52 ? 25.631 16.027 29.993 1.00 49.27 138 LEU E O 1
ATOM 2752 N N . ARG E 1 53 ? 26.698 14.061 30.038 1.00 45.65 139 ARG E N 1
ATOM 2753 C CA . ARG E 1 53 ? 25.722 13.400 30.944 1.00 46.62 139 ARG E CA 1
ATOM 2754 C C . ARG E 1 53 ? 25.711 14.132 32.296 1.00 46.35 139 ARG E C 1
ATOM 2755 O O . ARG E 1 53 ? 24.637 14.240 32.911 1.00 49.33 139 ARG E O 1
ATOM 2763 N N . LYS E 1 54 ? 26.851 14.651 32.734 1.00 44.89 140 LYS E N 1
ATOM 2764 C CA . LYS E 1 54 ? 26.949 15.403 34.006 1.00 46.52 140 LYS E CA 1
ATOM 2765 C C . LYS E 1 54 ? 26.352 16.810 33.867 1.00 51.35 140 LYS E C 1
ATOM 2766 O O . LYS E 1 54 ? 26.151 17.437 34.906 1.00 59.32 140 LYS E O 1
ATOM 2772 N N . LYS E 1 55 ? 26.073 17.304 32.657 1.00 48.57 141 LYS E N 1
ATOM 2773 C CA . LYS E 1 55 ? 25.519 18.671 32.467 1.00 47.92 141 LYS E CA 1
ATOM 2774 C C . LYS E 1 55 ? 24.291 18.572 31.582 1.00 51.63 141 LYS E C 1
ATOM 2775 O O . LYS E 1 55 ? 24.343 18.896 30.406 1.00 50.25 141 LYS E O 1
ATOM 2781 N N . PRO E 1 56 ? 23.147 18.112 32.122 1.00 56.50 142 PRO E N 1
ATOM 2782 C CA . PRO E 1 56 ? 22.018 17.710 31.288 1.00 58.33 142 PRO E CA 1
ATOM 2783 C C . PRO E 1 56 ? 21.447 18.824 30.391 1.00 55.29 142 PRO E C 1
ATOM 2784 O O . PRO E 1 56 ? 20.822 18.485 29.381 1.00 49.50 142 PRO E O 1
ATOM 2788 N N . GLN E 1 57 ? 21.639 20.095 30.765 1.00 48.59 143 GLN E N 1
ATOM 2789 C CA . GLN E 1 57 ? 21.217 21.255 29.932 1.00 53.46 143 GLN E CA 1
ATOM 2790 C C . GLN E 1 57 ? 22.092 21.272 28.665 1.00 48.68 143 GLN E C 1
ATOM 2791 O O . GLN E 1 57 ? 21.538 21.332 27.540 1.00 51.55 143 GLN E O 1
ATOM 2797 N N . ALA E 1 58 ? 23.416 21.229 28.834 1.00 40.85 144 ALA E N 1
ATOM 2798 C CA . ALA E 1 58 ? 24.371 21.174 27.711 1.00 43.42 144 ALA E CA 1
ATOM 2799 C C . ALA E 1 58 ? 24.052 19.957 26.830 1.00 40.20 144 ALA E C 1
ATOM 2800 O O . ALA E 1 58 ? 24.057 20.095 25.613 1.00 44.33 144 ALA E O 1
ATOM 2802 N N . TRP E 1 59 ? 23.755 18.809 27.437 1.00 39.59 145 TRP E N 1
ATOM 2803 C CA . TRP E 1 59 ? 23.427 17.552 26.725 1.00 40.96 145 TRP E CA 1
ATOM 2804 C C . TRP E 1 59 ? 22.246 17.826 25.793 1.00 41.03 145 TRP E C 1
ATOM 2805 O O . TRP E 1 59 ? 22.286 17.418 24.613 1.00 36.65 145 TRP E O 1
ATOM 2816 N N . LEU E 1 60 ? 21.208 18.457 26.338 1.00 42.46 146 LEU E N 1
ATOM 2817 C CA . LEU E 1 60 ? 19.975 18.800 25.593 1.00 42.27 146 LEU E CA 1
ATOM 2818 C C . LEU E 1 60 ? 20.370 19.721 24.432 1.00 39.74 146 LEU E C 1
ATOM 2819 O O . LEU E 1 60 ? 20.016 19.407 23.290 1.00 39.18 146 LEU E O 1
ATOM 2824 N N . ASP E 1 61 ? 21.105 20.793 24.697 1.00 37.95 147 ASP E N 1
ATOM 2825 C CA . ASP E 1 61 ? 21.519 21.729 23.621 1.00 41.80 147 ASP E CA 1
ATOM 2826 C C . ASP E 1 61 ? 22.321 20.957 22.568 1.00 43.85 147 ASP E C 1
ATOM 2827 O O . ASP E 1 61 ? 22.020 21.092 21.361 1.00 44.72 147 ASP E O 1
ATOM 2832 N N . PHE E 1 62 ? 23.311 20.169 22.996 1.00 42.86 148 PHE E N 1
ATOM 2833 C CA . PHE E 1 62 ? 24.146 19.354 22.082 1.00 40.03 148 PHE E CA 1
ATOM 2834 C C . PHE E 1 62 ? 23.235 18.505 21.170 1.00 38.03 148 PHE E C 1
ATOM 2835 O O . PHE E 1 62 ? 23.455 18.531 19.981 1.00 38.37 148 PHE E O 1
ATOM 2843 N N . MET E 1 63 ? 22.220 17.810 21.689 1.00 37.09 149 MET E N 1
ATOM 2844 C CA . MET E 1 63 ? 21.340 16.966 20.830 1.00 39.17 149 MET E CA 1
ATOM 2845 C C . MET E 1 63 ? 20.576 17.869 19.856 1.00 37.24 149 MET E C 1
ATOM 2846 O O . MET E 1 63 ? 20.384 17.476 18.700 1.00 35.69 149 MET E O 1
ATOM 2851 N N . MET E 1 64 ? 20.023 18.973 20.354 1.00 35.87 150 MET E N 1
ATOM 2852 C CA . MET E 1 64 ? 19.223 19.908 19.540 1.00 41.23 150 MET E CA 1
ATOM 2853 C C . MET E 1 64 ? 20.039 20.276 18.289 1.00 42.09 150 MET E C 1
ATOM 2854 O O . MET E 1 64 ? 19.505 20.119 17.184 1.00 48.06 150 MET E O 1
ATOM 2859 N N . LYS E 1 65 ? 21.311 20.653 18.442 1.00 39.76 151 LYS E N 1
ATOM 2860 C CA . LYS E 1 65 ? 22.150 21.053 17.287 1.00 46.49 151 LYS E CA 1
ATOM 2861 C C . LYS E 1 65 ? 22.666 19.831 16.499 1.00 39.39 151 LYS E C 1
ATOM 2862 O O . LYS E 1 65 ? 22.510 19.820 15.314 1.00 45.04 151 LYS E O 1
ATOM 2868 N N . PHE E 1 66 ? 23.336 18.889 17.137 1.00 35.79 152 PHE E N 1
ATOM 2869 C CA . PHE E 1 66 ? 24.206 17.877 16.476 1.00 45.07 152 PHE E CA 1
ATOM 2870 C C . PHE E 1 66 ? 23.340 16.749 15.904 1.00 44.79 152 PHE E C 1
ATOM 2871 O O . PHE E 1 66 ? 23.688 16.169 14.864 1.00 46.28 152 PHE E O 1
ATOM 2879 N N . GLU E 1 67 ? 22.261 16.394 16.597 1.00 44.73 153 GLU E N 1
ATOM 2880 C CA . GLU E 1 67 ? 21.361 15.304 16.162 1.00 39.25 153 GLU E CA 1
ATOM 2881 C C . GLU E 1 67 ? 20.244 15.898 15.318 1.00 37.61 153 GLU E C 1
ATOM 2882 O O . GLU E 1 67 ? 19.984 15.344 14.246 1.00 39.54 153 GLU E O 1
ATOM 2888 N N . LEU E 1 68 ? 19.579 16.949 15.799 1.00 36.35 154 LEU E N 1
ATOM 2889 C CA . LEU E 1 68 ? 18.372 17.468 15.110 1.00 37.50 154 LEU E CA 1
ATOM 2890 C C . LEU E 1 68 ? 18.713 18.628 14.158 1.00 44.68 154 LEU E C 1
ATOM 2891 O O . LEU E 1 68 ? 17.828 19.025 13.408 1.00 46.01 154 LEU E O 1
ATOM 2896 N N . GLY E 1 69 ? 19.927 19.174 14.162 1.00 45.80 155 GLY E N 1
ATOM 2897 C CA . GLY E 1 69 ? 20.259 20.338 13.306 1.00 50.65 155 GLY E CA 1
ATOM 2898 C C . GLY E 1 69 ? 19.414 21.577 13.604 1.00 56.06 155 GLY E C 1
ATOM 2899 O O . GLY E 1 69 ? 19.075 22.278 12.659 1.00 60.25 155 GLY E O 1
ATOM 2900 N N . LEU E 1 70 ? 19.082 21.857 14.868 1.00 56.48 156 LEU E N 1
ATOM 2901 C CA . LEU E 1 70 ? 18.267 23.036 15.250 1.00 53.42 156 LEU E CA 1
ATOM 2902 C C . LEU E 1 70 ? 19.105 24.039 16.048 1.00 55.72 156 LEU E C 1
ATOM 2903 O O . LEU E 1 70 ? 19.770 23.639 17.017 1.00 55.22 156 LEU E O 1
ATOM 2908 N N . GLU E 1 71 ? 19.024 25.317 15.684 1.00 67.07 157 GLU E N 1
ATOM 2909 C CA . GLU E 1 71 ? 19.678 26.433 16.418 1.00 82.07 157 GLU E CA 1
ATOM 2910 C C . GLU E 1 71 ? 18.611 27.157 17.245 1.00 75.81 157 GLU E C 1
ATOM 2911 O O . GLU E 1 71 ? 17.507 27.345 16.713 1.00 71.13 157 GLU E O 1
ATOM 2917 N N . LYS E 1 72 ? 18.944 27.572 18.474 1.00 90.29 158 LYS E N 1
ATOM 2918 C CA . LYS E 1 72 ? 18.059 28.376 19.375 1.00 101.98 158 LYS E CA 1
ATOM 2919 C C . LYS E 1 72 ? 17.588 29.648 18.660 1.00 96.38 158 LYS E C 1
ATOM 2920 O O . LYS E 1 72 ? 18.414 30.478 18.303 1.00 98.88 158 LYS E O 1
ATOM 2926 N N . PRO E 1 73 ? 16.272 29.858 18.402 1.00 98.31 159 PRO E N 1
ATOM 2927 C CA . PRO E 1 73 ? 15.791 31.168 17.943 1.00 101.10 159 PRO E CA 1
ATOM 2928 C C . PRO E 1 73 ? 15.938 32.291 18.989 1.00 111.71 159 PRO E C 1
ATOM 2929 O O . PRO E 1 73 ? 15.854 31.995 20.168 1.00 128.70 159 PRO E O 1
ATOM 2933 N N . ASP E 1 74 ? 16.148 33.541 18.543 1.00 116.65 160 ASP E N 1
ATOM 2934 C CA . ASP E 1 74 ? 16.266 34.748 19.417 1.00 112.17 160 ASP E CA 1
ATOM 2935 C C . ASP E 1 74 ? 14.908 35.460 19.486 1.00 104.90 160 ASP E C 1
ATOM 2936 O O . ASP E 1 74 ? 14.358 35.957 18.500 1.00 88.38 160 ASP E O 1
ATOM 2941 N N . GLY F 1 1 ? 18.158 30.548 -14.313 1.00 52.15 87 GLY F N 1
ATOM 2942 C CA . GLY F 1 1 ? 18.479 29.129 -14.517 1.00 51.85 87 GLY F CA 1
ATOM 2943 C C . GLY F 1 1 ? 18.164 28.302 -13.291 1.00 48.14 87 GLY F C 1
ATOM 2944 O O . GLY F 1 1 ? 17.612 28.850 -12.361 1.00 45.49 87 GLY F O 1
ATOM 2945 N N . SER F 1 2 ? 18.437 27.003 -13.362 1.00 57.14 88 SER F N 1
ATOM 2946 C CA . SER F 1 2 ? 18.315 26.039 -12.249 1.00 62.51 88 SER F CA 1
ATOM 2947 C C . SER F 1 2 ? 19.577 26.142 -11.402 1.00 67.91 88 SER F C 1
ATOM 2948 O O . SER F 1 2 ? 20.644 26.436 -11.964 1.00 68.68 88 SER F O 1
ATOM 2951 N N . HIS F 1 3 ? 19.446 25.863 -10.108 1.00 63.40 89 HIS F N 1
ATOM 2952 C CA . HIS F 1 3 ? 20.552 25.873 -9.131 1.00 61.06 89 HIS F CA 1
ATOM 2953 C C . HIS F 1 3 ? 20.860 24.433 -8.744 1.00 58.09 89 HIS F C 1
ATOM 2954 O O . HIS F 1 3 ? 19.944 23.609 -8.798 1.00 67.10 89 HIS F O 1
ATOM 2961 N N . SER F 1 4 ? 22.112 24.167 -8.380 1.00 57.37 90 SER F N 1
ATOM 2962 C CA . SER F 1 4 ? 22.631 22.821 -8.010 1.00 62.42 90 SER F CA 1
ATOM 2963 C C . SER F 1 4 ? 23.083 22.842 -6.551 1.00 61.09 90 SER F C 1
ATOM 2964 O O . SER F 1 4 ? 24.125 23.522 -6.260 1.00 53.82 90 SER F O 1
ATOM 2967 N N . GLU F 1 5 ? 22.325 22.158 -5.682 1.00 56.17 91 GLU F N 1
ATOM 2968 C CA . GLU F 1 5 ? 22.664 21.922 -4.252 1.00 60.67 91 GLU F CA 1
ATOM 2969 C C . GLU F 1 5 ? 24.069 21.290 -4.158 1.00 59.30 91 GLU F C 1
ATOM 2970 O O . GLU F 1 5 ? 24.914 21.799 -3.364 1.00 47.89 91 GLU F O 1
ATOM 2976 N N . ALA F 1 6 ? 24.321 20.252 -4.965 1.00 56.41 92 ALA F N 1
ATOM 2977 C CA . ALA F 1 6 ? 25.637 19.585 -5.133 1.00 55.53 92 ALA F CA 1
ATOM 2978 C C . ALA F 1 6 ? 26.749 20.609 -5.407 1.00 54.57 92 ALA F C 1
ATOM 2979 O O . ALA F 1 6 ? 27.796 20.490 -4.757 1.00 52.69 92 ALA F O 1
ATOM 2981 N N . ASP F 1 7 ? 26.532 21.573 -6.318 1.00 54.97 93 ASP F N 1
ATOM 2982 C CA . ASP F 1 7 ? 27.545 22.594 -6.722 1.00 58.02 93 ASP F CA 1
ATOM 2983 C C . ASP F 1 7 ? 27.749 23.605 -5.580 1.00 52.32 93 ASP F C 1
ATOM 2984 O O . ASP F 1 7 ? 28.898 24.096 -5.420 1.00 50.28 93 ASP F O 1
ATOM 2989 N N . ASN F 1 8 ? 26.693 23.921 -4.833 1.00 49.32 94 ASN F N 1
ATOM 2990 C CA . ASN F 1 8 ? 26.773 24.859 -3.685 1.00 54.84 94 ASN F CA 1
ATOM 2991 C C . ASN F 1 8 ? 27.644 24.170 -2.630 1.00 54.26 94 ASN F C 1
ATOM 2992 O O . ASN F 1 8 ? 28.634 24.804 -2.158 1.00 43.80 94 ASN F O 1
ATOM 2997 N N . TYR F 1 9 ? 27.355 22.894 -2.345 1.00 49.20 95 TYR F N 1
ATOM 2998 C CA . TYR F 1 9 ? 28.099 22.097 -1.338 1.00 46.88 95 TYR F CA 1
ATOM 2999 C C . TYR F 1 9 ? 29.574 22.000 -1.769 1.00 43.29 95 TYR F C 1
ATOM 3000 O O . TYR F 1 9 ? 30.435 22.249 -0.934 1.00 39.97 95 TYR F O 1
ATOM 3009 N N . ALA F 1 10 ? 29.849 21.682 -3.036 1.00 40.82 96 ALA F N 1
ATOM 3010 C CA . ALA F 1 10 ? 31.210 21.481 -3.578 1.00 40.00 96 ALA F CA 1
ATOM 3011 C C . ALA F 1 10 ? 32.048 22.754 -3.363 1.00 46.18 96 ALA F C 1
ATOM 3012 O O . ALA F 1 10 ? 33.269 22.644 -3.045 1.00 50.02 96 ALA F O 1
ATOM 3014 N N . ARG F 1 11 ? 31.430 23.930 -3.467 1.00 47.67 97 ARG F N 1
ATOM 3015 C CA . ARG F 1 11 ? 32.147 25.222 -3.330 1.00 49.58 97 ARG F CA 1
ATOM 3016 C C . ARG F 1 11 ? 32.465 25.441 -1.844 1.00 46.78 97 ARG F C 1
ATOM 3017 O O . ARG F 1 11 ? 33.622 25.818 -1.514 1.00 49.29 97 ARG F O 1
ATOM 3025 N N . GLU F 1 12 ? 31.494 25.177 -0.972 1.00 41.39 98 GLU F N 1
ATOM 3026 C CA . GLU F 1 12 ? 31.668 25.253 0.506 1.00 44.08 98 GLU F CA 1
ATOM 3027 C C . GLU F 1 12 ? 32.773 24.264 0.926 1.00 39.68 98 GLU F C 1
ATOM 3028 O O . GLU F 1 12 ? 33.639 24.667 1.732 1.00 37.28 98 GLU F O 1
ATOM 3034 N N . LEU F 1 13 ? 32.787 23.055 0.347 1.00 36.93 99 LEU F N 1
ATOM 3035 C CA . LEU F 1 13 ? 33.797 21.991 0.601 1.00 39.89 99 LEU F CA 1
ATOM 3036 C C . LEU F 1 13 ? 35.181 22.564 0.299 1.00 43.87 99 LEU F C 1
ATOM 3037 O O . LEU F 1 13 ? 36.109 22.422 1.157 1.00 40.62 99 LEU F O 1
ATOM 3042 N N . LYS F 1 14 ? 35.302 23.177 -0.885 1.00 43.44 100 LYS F N 1
ATOM 3043 C CA . LYS F 1 14 ? 36.583 23.692 -1.433 1.00 44.75 100 LYS F CA 1
ATOM 3044 C C . LYS F 1 14 ? 37.078 24.831 -0.540 1.00 40.23 100 LYS F C 1
ATOM 3045 O O . LYS F 1 14 ? 38.262 24.884 -0.261 1.00 39.50 100 LYS F O 1
ATOM 3051 N N . ARG F 1 15 ? 36.189 25.703 -0.081 1.00 36.18 101 ARG F N 1
ATOM 3052 C CA . ARG F 1 15 ? 36.600 26.784 0.841 1.00 36.91 101 ARG F CA 1
ATOM 3053 C C . ARG F 1 15 ? 37.157 26.169 2.127 1.00 38.41 101 ARG F C 1
ATOM 3054 O O . ARG F 1 15 ? 38.227 26.592 2.584 1.00 39.32 101 ARG F O 1
ATOM 3062 N N . GLU F 1 16 ? 36.412 25.248 2.729 1.00 37.14 102 GLU F N 1
ATOM 3063 C CA . GLU F 1 16 ? 36.691 24.769 4.108 1.00 38.25 102 GLU F CA 1
ATOM 3064 C C . GLU F 1 16 ? 37.985 23.955 4.030 1.00 35.97 102 GLU F C 1
ATOM 3065 O O . GLU F 1 16 ? 38.812 24.051 4.951 1.00 41.98 102 GLU F O 1
ATOM 3071 N N . GLN F 1 17 ? 38.175 23.215 2.953 1.00 38.66 103 GLN F N 1
ATOM 3072 C CA . GLN F 1 17 ? 39.409 22.417 2.779 1.00 41.12 103 GLN F CA 1
ATOM 3073 C C . GLN F 1 17 ? 40.656 23.332 2.727 1.00 40.73 103 GLN F C 1
ATOM 3074 O O . GLN F 1 17 ? 41.659 22.975 3.340 1.00 40.46 103 GLN F O 1
ATOM 3080 N N . GLU F 1 18 ? 40.572 24.476 2.053 1.00 39.51 104 GLU F N 1
ATOM 3081 C CA . GLU F 1 18 ? 41.691 25.436 1.944 1.00 42.91 104 GLU F CA 1
ATOM 3082 C C . GLU F 1 18 ? 42.087 25.890 3.349 1.00 47.34 104 GLU F C 1
ATOM 3083 O O . GLU F 1 18 ? 43.310 26.105 3.594 1.00 44.45 104 GLU F O 1
ATOM 3089 N N . GLU F 1 19 ? 41.099 26.088 4.226 1.00 43.75 105 GLU F N 1
ATOM 3090 C CA . GLU F 1 19 ? 41.383 26.561 5.594 1.00 46.33 105 GLU F CA 1
ATOM 3091 C C . GLU F 1 19 ? 42.122 25.441 6.312 1.00 40.41 105 GLU F C 1
ATOM 3092 O O . GLU F 1 19 ? 43.113 25.714 6.989 1.00 40.73 105 GLU F O 1
ATOM 3098 N N . ILE F 1 20 ? 41.669 24.202 6.150 1.00 43.76 106 ILE F N 1
ATOM 3099 C CA . ILE F 1 20 ? 42.307 23.060 6.855 1.00 38.41 106 ILE F CA 1
ATOM 3100 C C . ILE F 1 20 ? 43.762 22.977 6.393 1.00 43.44 106 ILE F C 1
ATOM 3101 O O . ILE F 1 20 ? 44.641 22.654 7.208 1.00 43.76 106 ILE F O 1
ATOM 3106 N N . ILE F 1 21 ? 44.010 23.245 5.109 1.00 46.22 107 ILE F N 1
ATOM 3107 C CA . ILE F 1 21 ? 45.379 23.231 4.521 1.00 44.11 107 ILE F CA 1
ATOM 3108 C C . ILE F 1 21 ? 46.192 24.424 5.018 1.00 44.30 107 ILE F C 1
ATOM 3109 O O . ILE F 1 21 ? 47.310 24.194 5.439 1.00 46.31 107 ILE F O 1
ATOM 3114 N N . ARG F 1 22 ? 45.663 25.644 4.949 1.00 43.20 108 ARG F N 1
ATOM 3115 C CA . ARG F 1 22 ? 46.426 26.877 5.244 1.00 41.19 108 ARG F CA 1
ATOM 3116 C C . ARG F 1 22 ? 46.472 27.193 6.748 1.00 46.55 108 ARG F C 1
ATOM 3117 O O . ARG F 1 22 ? 47.572 27.628 7.217 1.00 46.47 108 ARG F O 1
ATOM 3125 N N . VAL F 1 23 ? 45.371 27.025 7.493 1.00 42.84 109 VAL F N 1
ATOM 3126 C CA . VAL F 1 23 ? 45.275 27.455 8.926 1.00 41.25 109 VAL F CA 1
ATOM 3127 C C . VAL F 1 23 ? 44.710 26.310 9.777 1.00 43.11 109 VAL F C 1
ATOM 3128 O O . VAL F 1 23 ? 43.693 26.437 10.486 1.00 37.86 109 VAL F O 1
ATOM 3132 N N . PRO F 1 24 ? 45.407 25.148 9.756 1.00 40.95 110 PRO F N 1
ATOM 3133 C CA . PRO F 1 24 ? 44.919 23.949 10.433 1.00 37.89 110 PRO F CA 1
ATOM 3134 C C . PRO F 1 24 ? 44.694 24.193 11.931 1.00 45.99 110 PRO F C 1
ATOM 3135 O O . PRO F 1 24 ? 43.704 23.709 12.470 1.00 46.70 110 PRO F O 1
ATOM 3139 N N . ASP F 1 25 ? 45.616 24.908 12.584 1.00 46.79 111 ASP F N 1
ATOM 3140 C CA . ASP F 1 25 ? 45.559 25.176 14.047 1.00 45.53 111 ASP F CA 1
ATOM 3141 C C . ASP F 1 25 ? 44.309 26.039 14.335 1.00 41.58 111 ASP F C 1
ATOM 3142 O O . ASP F 1 25 ? 43.660 25.795 15.388 1.00 40.24 111 ASP F O 1
ATOM 3147 N N . THR F 1 26 ? 44.017 27.025 13.463 1.00 36.95 112 THR F N 1
ATOM 3148 C CA . THR F 1 26 ? 42.801 27.877 13.503 1.00 40.22 112 THR F CA 1
ATOM 3149 C C . THR F 1 26 ? 41.591 26.955 13.387 1.00 41.98 112 THR F C 1
ATOM 3150 O O . THR F 1 26 ? 40.622 27.115 14.195 1.00 40.40 112 THR F O 1
ATOM 3154 N N . GLU F 1 27 ? 41.647 26.002 12.446 1.00 36.77 113 GLU F N 1
ATOM 3155 C CA . GLU F 1 27 ? 40.504 25.089 12.220 1.00 34.58 113 GLU F CA 1
ATOM 3156 C C . GLU F 1 27 ? 40.348 24.132 13.407 1.00 38.77 113 GLU F C 1
ATOM 3157 O O . GLU F 1 27 ? 39.198 23.759 13.733 1.00 37.70 113 GLU F O 1
ATOM 3163 N N . ALA F 1 28 ? 41.438 23.786 14.077 1.00 37.60 114 ALA F N 1
ATOM 3164 C CA . ALA F 1 28 ? 41.410 22.919 15.270 1.00 37.56 114 ALA F CA 1
ATOM 3165 C C . ALA F 1 28 ? 40.786 23.686 16.430 1.00 37.96 114 ALA F C 1
ATOM 3166 O O . ALA F 1 28 ? 39.982 23.081 17.176 1.00 36.71 114 ALA F O 1
ATOM 3168 N N . ALA F 1 29 ? 41.113 24.974 16.549 1.00 35.99 115 ALA F N 1
ATOM 3169 C CA . ALA F 1 29 ? 40.585 25.875 17.597 1.00 38.07 115 ALA F CA 1
ATOM 3170 C C . ALA F 1 29 ? 39.070 25.968 17.474 1.00 40.32 115 ALA F C 1
ATOM 3171 O O . ALA F 1 29 ? 38.391 26.051 18.540 1.00 41.01 115 ALA F O 1
ATOM 3173 N N . GLU F 1 30 ? 38.567 25.943 16.237 1.00 37.91 116 GLU F N 1
ATOM 3174 C CA . GLU F 1 30 ? 37.119 26.058 15.932 1.00 37.41 116 GLU F CA 1
ATOM 3175 C C . GLU F 1 30 ? 36.402 24.836 16.507 1.00 41.53 116 GLU F C 1
ATOM 3176 O O . GLU F 1 30 ? 35.267 24.964 17.044 1.00 41.68 116 GLU F O 1
ATOM 3182 N N . VAL F 1 31 ? 37.002 23.671 16.361 1.00 35.20 117 VAL F N 1
ATOM 3183 C CA . VAL F 1 31 ? 36.390 22.432 16.888 1.00 37.37 117 VAL F CA 1
ATOM 3184 C C . VAL F 1 31 ? 36.378 22.557 18.412 1.00 37.81 117 VAL F C 1
ATOM 3185 O O . VAL F 1 31 ? 35.328 22.317 19.002 1.00 40.14 117 VAL F O 1
ATOM 3189 N N . ALA F 1 32 ? 37.486 23.012 19.002 1.00 38.11 118 ALA F N 1
ATOM 3190 C CA . ALA F 1 32 ? 37.611 23.212 20.460 1.00 37.00 118 ALA F CA 1
ATOM 3191 C C . ALA F 1 32 ? 36.513 24.163 20.942 1.00 41.52 118 ALA F C 1
ATOM 3192 O O . ALA F 1 32 ? 35.874 23.869 21.972 1.00 50.07 118 ALA F O 1
ATOM 3194 N N . GLU F 1 33 ? 36.320 25.285 20.249 1.00 44.32 119 GLU F N 1
ATOM 3195 C CA . GLU F 1 33 ? 35.400 26.360 20.681 1.00 41.33 119 GLU F CA 1
ATOM 3196 C C . GLU F 1 33 ? 33.987 25.795 20.634 1.00 39.09 119 GLU F C 1
ATOM 3197 O O . GLU F 1 33 ? 33.187 26.025 21.578 1.00 39.89 119 GLU F O 1
ATOM 3203 N N . ILE F 1 34 ? 33.684 25.043 19.588 1.00 40.10 120 ILE F N 1
ATOM 3204 C CA . ILE F 1 34 ? 32.335 24.440 19.422 1.00 39.62 120 ILE F CA 1
ATOM 3205 C C . ILE F 1 34 ? 32.054 23.499 20.595 1.00 37.44 120 ILE F C 1
ATOM 3206 O O . ILE F 1 34 ? 30.946 23.578 21.159 1.00 48.83 120 ILE F O 1
ATOM 3211 N N . LEU F 1 35 ? 32.998 22.654 20.956 1.00 34.82 121 LEU F N 1
ATOM 3212 C CA . LEU F 1 35 ? 32.778 21.664 22.030 1.00 36.99 121 LEU F CA 1
ATOM 3213 C C . LEU F 1 35 ? 32.828 22.382 23.390 1.00 36.07 121 LEU F C 1
ATOM 3214 O O . LEU F 1 35 ? 32.013 22.029 24.236 1.00 38.50 121 LEU F O 1
ATOM 3219 N N . ALA F 1 36 ? 33.686 23.386 23.565 1.00 34.66 122 ALA F N 1
ATOM 3220 C CA . ALA F 1 36 ? 33.791 24.170 24.813 1.00 39.75 122 ALA F CA 1
ATOM 3221 C C . ALA F 1 36 ? 32.455 24.866 25.108 1.00 39.06 122 ALA F C 1
ATOM 3222 O O . ALA F 1 36 ? 32.142 25.050 26.289 1.00 41.49 122 ALA F O 1
ATOM 3224 N N . ARG F 1 37 ? 31.611 25.112 24.118 1.00 39.99 123 ARG F N 1
ATOM 3225 C CA . ARG F 1 37 ? 30.293 25.754 24.389 1.00 45.60 123 ARG F CA 1
ATOM 3226 C C . ARG F 1 37 ? 29.392 24.880 25.250 1.00 44.29 123 ARG F C 1
ATOM 3227 O O . ARG F 1 37 ? 28.434 25.417 25.824 1.00 41.22 123 ARG F O 1
ATOM 3235 N N . TYR F 1 38 ? 29.589 23.569 25.213 1.00 45.03 124 TYR F N 1
ATOM 3236 C CA . TYR F 1 38 ? 28.691 22.599 25.882 1.00 50.21 124 TYR F CA 1
ATOM 3237 C C . TYR F 1 38 ? 29.288 22.284 27.265 1.00 52.93 124 TYR F C 1
ATOM 3238 O O . TYR F 1 38 ? 28.799 21.327 27.907 1.00 49.21 124 TYR F O 1
ATOM 3247 N N . GLY F 1 39 ? 30.283 23.079 27.700 1.00 49.37 125 GLY F N 1
ATOM 3248 C CA . GLY F 1 39 ? 30.947 22.974 29.015 1.00 45.86 125 GLY F CA 1
ATOM 3249 C C . GLY F 1 39 ? 31.968 21.851 29.031 1.00 48.76 125 GLY F C 1
ATOM 3250 O O . GLY F 1 39 ? 32.288 21.325 30.123 1.00 55.73 125 GLY F O 1
ATOM 3251 N N . ILE F 1 40 ? 32.450 21.444 27.862 1.00 41.09 126 ILE F N 1
ATOM 3252 C CA . ILE F 1 40 ? 33.451 20.358 27.771 1.00 40.03 126 ILE F CA 1
ATOM 3253 C C . ILE F 1 40 ? 34.818 20.998 27.993 1.00 41.46 126 ILE F C 1
ATOM 3254 O O . ILE F 1 40 ? 35.109 21.983 27.363 1.00 46.11 126 ILE F O 1
ATOM 3259 N N . GLU F 1 41 ? 35.637 20.400 28.857 1.00 46.52 127 GLU F N 1
ATOM 3260 C CA . GLU F 1 41 ? 36.953 20.950 29.244 1.00 43.90 127 GLU F CA 1
ATOM 3261 C C . GLU F 1 41 ? 38.003 20.488 28.249 1.00 41.02 127 GLU F C 1
ATOM 3262 O O . GLU F 1 41 ? 37.819 19.520 27.510 1.00 35.93 127 GLU F O 1
ATOM 3268 N N . PRO F 1 42 ? 39.127 21.226 28.208 1.00 41.12 128 PRO F N 1
ATOM 3269 C CA . PRO F 1 42 ? 40.235 20.923 27.305 1.00 43.79 128 PRO F CA 1
ATOM 3270 C C . PRO F 1 42 ? 40.797 19.496 27.350 1.00 47.68 128 PRO F C 1
ATOM 3271 O O . PRO F 1 42 ? 41.252 19.057 26.313 1.00 46.53 128 PRO F O 1
ATOM 3275 N N . HIS F 1 43 ? 40.813 18.815 28.497 1.00 45.58 129 HIS F N 1
ATOM 3276 C CA . HIS F 1 43 ? 41.356 17.425 28.551 1.00 49.20 129 HIS F CA 1
ATOM 3277 C C . HIS F 1 43 ? 40.259 16.459 28.110 1.00 44.19 129 HIS F C 1
ATOM 3278 O O . HIS F 1 43 ? 40.609 15.330 27.786 1.00 45.17 129 HIS F O 1
ATOM 3285 N N . GLU F 1 44 ? 39.002 16.902 28.096 1.00 40.83 130 GLU F N 1
ATOM 3286 C CA . GLU F 1 44 ? 37.855 16.057 27.689 1.00 38.36 130 GLU F CA 1
ATOM 3287 C C . GLU F 1 44 ? 37.726 16.109 26.158 1.00 42.10 130 GLU F C 1
ATOM 3288 O O . GLU F 1 44 ? 37.461 15.037 25.563 1.00 40.77 130 GLU F O 1
ATOM 3294 N N . TYR F 1 45 ? 37.888 17.277 25.518 1.00 42.39 131 TYR F N 1
ATOM 3295 C CA . TYR F 1 45 ? 37.632 17.431 24.053 1.00 42.17 131 TYR F CA 1
ATOM 3296 C C . TYR F 1 45 ? 38.920 17.371 23.258 1.00 40.92 131 TYR F C 1
ATOM 3297 O O . TYR F 1 45 ? 38.826 17.061 22.062 1.00 45.06 131 TYR F O 1
ATOM 3306 N N . GLY F 1 46 ? 40.066 17.645 23.879 1.00 40.33 132 GLY F N 1
ATOM 3307 C CA . GLY F 1 46 ? 41.372 17.698 23.180 1.00 44.45 132 GLY F CA 1
ATOM 3308 C C . GLY F 1 46 ? 41.646 16.416 22.391 1.00 48.91 132 GLY F C 1
ATOM 3309 O O . GLY F 1 46 ? 42.238 16.446 21.322 1.00 52.66 132 GLY F O 1
ATOM 3310 N N . PRO F 1 47 ? 41.325 15.219 22.922 1.00 44.63 133 PRO F N 1
ATOM 3311 C CA . PRO F 1 47 ? 41.493 13.989 22.155 1.00 50.86 133 PRO F CA 1
ATOM 3312 C C . PRO F 1 47 ? 40.560 13.848 20.947 1.00 45.79 133 PRO F C 1
ATOM 3313 O O . PRO F 1 47 ? 40.947 13.178 20.029 1.00 42.34 133 PRO F O 1
ATOM 3317 N N . VAL F 1 48 ? 39.356 14.416 20.997 1.00 42.06 134 VAL F N 1
ATOM 3318 C CA . VAL F 1 48 ? 38.477 14.471 19.800 1.00 42.78 134 VAL F CA 1
ATOM 3319 C C . VAL F 1 48 ? 39.136 15.356 18.752 1.00 39.25 134 VAL F C 1
ATOM 3320 O O . VAL F 1 48 ? 39.290 14.906 17.613 1.00 38.43 134 VAL F O 1
ATOM 3324 N N . VAL F 1 49 ? 39.570 16.541 19.153 1.00 40.35 135 VAL F N 1
ATOM 3325 C CA . VAL F 1 49 ? 40.293 17.455 18.244 1.00 38.54 135 VAL F CA 1
ATOM 3326 C C . VAL F 1 49 ? 41.460 16.697 17.624 1.00 44.83 135 VAL F C 1
ATOM 3327 O O . VAL F 1 49 ? 41.729 16.823 16.402 1.00 46.73 135 VAL F O 1
ATOM 3331 N N . ASN F 1 50 ? 42.204 15.977 18.445 1.00 53.20 136 ASN F N 1
ATOM 3332 C CA . ASN F 1 50 ? 43.460 15.352 17.960 1.00 51.45 136 ASN F CA 1
ATOM 3333 C C . ASN F 1 50 ? 43.124 14.186 17.047 1.00 43.20 136 ASN F C 1
ATOM 3334 O O . ASN F 1 50 ? 43.848 14.019 16.104 1.00 47.16 136 ASN F O 1
ATOM 3339 N N . ALA F 1 51 ? 42.067 13.422 17.328 1.00 45.22 137 ALA F N 1
ATOM 3340 C CA . ALA F 1 51 ? 41.606 12.313 16.457 1.00 44.27 137 ALA F CA 1
ATOM 3341 C C . ALA F 1 51 ? 41.196 12.849 15.080 1.00 39.96 137 ALA F C 1
ATOM 3342 O O . ALA F 1 51 ? 41.519 12.198 14.079 1.00 42.21 137 ALA F O 1
ATOM 3344 N N . LEU F 1 52 ? 40.530 14.003 15.021 1.00 37.14 138 LEU F N 1
ATOM 3345 C CA . LEU F 1 52 ? 40.046 14.567 13.739 1.00 38.84 138 LEU F CA 1
ATOM 3346 C C . LEU F 1 52 ? 41.261 14.976 12.917 1.00 41.56 138 LEU F C 1
ATOM 3347 O O . LEU F 1 52 ? 41.296 14.655 11.742 1.00 49.83 138 LEU F O 1
ATOM 3352 N N . ARG F 1 53 ? 42.182 15.719 13.520 1.00 45.41 139 ARG F N 1
ATOM 3353 C CA . ARG F 1 53 ? 43.466 16.149 12.897 1.00 51.14 139 ARG F CA 1
ATOM 3354 C C . ARG F 1 53 ? 44.183 14.984 12.190 1.00 52.45 139 ARG F C 1
ATOM 3355 O O . ARG F 1 53 ? 44.803 15.216 11.153 1.00 48.32 139 ARG F O 1
ATOM 3363 N N . LYS F 1 54 ? 44.150 13.778 12.754 1.00 47.41 140 LYS F N 1
ATOM 3364 C CA . LYS F 1 54 ? 44.870 12.626 12.168 1.00 49.90 140 LYS F CA 1
ATOM 3365 C C . LYS F 1 54 ? 44.023 12.032 11.039 1.00 49.36 140 LYS F C 1
ATOM 3366 O O . LYS F 1 54 ? 44.601 11.294 10.245 1.00 53.02 140 LYS F O 1
ATOM 3372 N N . LYS F 1 55 ? 42.734 12.382 10.944 1.00 44.23 141 LYS F N 1
ATOM 3373 C CA . LYS F 1 55 ? 41.815 11.927 9.861 1.00 43.09 141 LYS F CA 1
ATOM 3374 C C . LYS F 1 55 ? 41.230 13.146 9.138 1.00 44.39 141 LYS F C 1
ATOM 3375 O O . LYS F 1 55 ? 40.081 13.555 9.346 1.00 43.53 141 LYS F O 1
ATOM 3381 N N . PRO F 1 56 ? 42.044 13.814 8.297 1.00 51.63 142 PRO F N 1
ATOM 3382 C CA . PRO F 1 56 ? 41.671 15.108 7.708 1.00 48.21 142 PRO F CA 1
ATOM 3383 C C . PRO F 1 56 ? 40.388 15.124 6.867 1.00 41.75 142 PRO F C 1
ATOM 3384 O O . PRO F 1 56 ? 39.685 16.111 6.871 1.00 40.28 142 PRO F O 1
ATOM 3388 N N . GLN F 1 57 ? 40.081 14.037 6.187 1.00 43.10 143 GLN F N 1
ATOM 3389 C CA . GLN F 1 57 ? 38.806 13.910 5.447 1.00 44.86 143 GLN F CA 1
ATOM 3390 C C . GLN F 1 57 ? 37.647 13.943 6.469 1.00 45.49 143 GLN F C 1
ATOM 3391 O O . GLN F 1 57 ? 36.653 14.655 6.256 1.00 46.07 143 GLN F O 1
ATOM 3397 N N . ALA F 1 58 ? 37.736 13.192 7.562 1.00 42.88 144 ALA F N 1
ATOM 3398 C CA . ALA F 1 58 ? 36.691 13.200 8.610 1.00 42.08 144 ALA F CA 1
ATOM 3399 C C . ALA F 1 58 ? 36.645 14.586 9.271 1.00 35.60 144 ALA F C 1
ATOM 3400 O O . ALA F 1 58 ? 35.557 15.075 9.542 1.00 31.91 144 ALA F O 1
ATOM 3402 N N . TRP F 1 59 ? 37.803 15.200 9.505 1.00 35.54 145 TRP F N 1
ATOM 3403 C CA . TRP F 1 59 ? 37.900 16.571 10.064 1.00 34.68 145 TRP F CA 1
ATOM 3404 C C . TRP F 1 59 ? 37.148 17.549 9.160 1.00 33.61 145 TRP F C 1
ATOM 3405 O O . TRP F 1 59 ? 36.383 18.370 9.690 1.00 36.85 145 TRP F O 1
ATOM 3416 N N . LEU F 1 60 ? 37.313 17.425 7.847 1.00 38.67 146 LEU F N 1
ATOM 3417 C CA . LEU F 1 60 ? 36.658 18.308 6.849 1.00 42.84 146 LEU F CA 1
ATOM 3418 C C . LEU F 1 60 ? 35.151 18.142 6.994 1.00 37.88 146 LEU F C 1
ATOM 3419 O O . LEU F 1 60 ? 34.427 19.176 7.102 1.00 32.95 146 LEU F O 1
ATOM 3424 N N . ASP F 1 61 ? 34.685 16.906 7.005 1.00 37.61 147 ASP F N 1
ATOM 3425 C CA . ASP F 1 61 ? 33.229 16.594 7.066 1.00 37.43 147 ASP F CA 1
ATOM 3426 C C . ASP F 1 61 ? 32.636 17.080 8.386 1.00 38.20 147 ASP F C 1
ATOM 3427 O O . ASP F 1 61 ? 31.437 17.492 8.436 1.00 36.56 147 ASP F O 1
ATOM 3432 N N . PHE F 1 62 ? 33.420 16.970 9.463 1.00 40.56 148 PHE F N 1
ATOM 3433 C CA . PHE F 1 62 ? 32.985 17.414 10.796 1.00 38.21 148 PHE F CA 1
ATOM 3434 C C . PHE F 1 62 ? 32.732 18.925 10.721 1.00 39.46 148 PHE F C 1
ATOM 3435 O O . PHE F 1 62 ? 31.653 19.351 11.201 1.00 40.10 148 PHE F O 1
ATOM 3443 N N . MET F 1 63 ? 33.685 19.699 10.156 1.00 38.13 149 MET F N 1
ATOM 3444 C CA . MET F 1 63 ? 33.557 21.181 10.082 1.00 38.64 149 MET F CA 1
ATOM 3445 C C . MET F 1 63 ? 32.329 21.461 9.227 1.00 35.74 149 MET F C 1
ATOM 3446 O O . MET F 1 63 ? 31.551 22.339 9.577 1.00 38.25 149 MET F O 1
ATOM 3451 N N . MET F 1 64 ? 32.157 20.717 8.143 1.00 36.09 150 MET F N 1
ATOM 3452 C CA . MET F 1 64 ? 31.055 20.975 7.199 1.00 36.74 150 MET F CA 1
ATOM 3453 C C . MET F 1 64 ? 29.749 20.853 7.975 1.00 40.95 150 MET F C 1
ATOM 3454 O O . MET F 1 64 ? 28.862 21.662 7.747 1.00 43.39 150 MET F O 1
ATOM 3459 N N . LYS F 1 65 ? 29.608 19.840 8.819 1.00 48.55 151 LYS F N 1
ATOM 3460 C CA . LYS F 1 65 ? 28.305 19.607 9.499 1.00 50.42 151 LYS F CA 1
ATOM 3461 C C . LYS F 1 65 ? 28.204 20.495 10.749 1.00 40.66 151 LYS F C 1
ATOM 3462 O O . LYS F 1 65 ? 27.207 21.154 10.879 1.00 39.86 151 LYS F O 1
ATOM 3468 N N . PHE F 1 66 ? 29.217 20.554 11.601 1.00 39.86 152 PHE F N 1
ATOM 3469 C CA . PHE F 1 66 ? 29.076 21.126 12.966 1.00 47.15 152 PHE F CA 1
ATOM 3470 C C . PHE F 1 66 ? 29.487 22.596 12.996 1.00 46.74 152 PHE F C 1
ATOM 3471 O O . PHE F 1 66 ? 28.889 23.325 13.797 1.00 42.34 152 PHE F O 1
ATOM 3479 N N . GLU F 1 67 ? 30.416 23.035 12.145 1.00 42.22 153 GLU F N 1
ATOM 3480 C CA . GLU F 1 67 ? 30.684 24.489 11.978 1.00 42.89 153 GLU F CA 1
ATOM 3481 C C . GLU F 1 67 ? 29.636 25.131 11.051 1.00 40.11 153 GLU F C 1
ATOM 3482 O O . GLU F 1 67 ? 29.100 26.195 11.447 1.00 37.56 153 GLU F O 1
ATOM 3488 N N . LEU F 1 68 ? 29.394 24.551 9.868 1.00 34.62 154 LEU F N 1
ATOM 3489 C CA . LEU F 1 68 ? 28.735 25.241 8.715 1.00 38.99 154 LEU F CA 1
ATOM 3490 C C . LEU F 1 68 ? 27.267 24.793 8.594 1.00 46.21 154 LEU F C 1
ATOM 3491 O O . LEU F 1 68 ? 26.534 25.397 7.790 1.00 49.38 154 LEU F O 1
ATOM 3496 N N . GLY F 1 69 ? 26.856 23.753 9.324 1.00 43.77 155 GLY F N 1
ATOM 3497 C CA . GLY F 1 69 ? 25.481 23.225 9.294 1.00 48.38 155 GLY F CA 1
ATOM 3498 C C . GLY F 1 69 ? 25.088 22.642 7.950 1.00 50.69 155 GLY F C 1
ATOM 3499 O O . GLY F 1 69 ? 23.922 22.817 7.573 1.00 58.51 155 GLY F O 1
ATOM 3500 N N . LEU F 1 70 ? 26.005 21.986 7.229 1.00 56.34 156 LEU F N 1
ATOM 3501 C CA . LEU F 1 70 ? 25.693 21.355 5.916 1.00 57.08 156 LEU F CA 1
ATOM 3502 C C . LEU F 1 70 ? 25.840 19.833 6.006 1.00 60.74 156 LEU F C 1
ATOM 3503 O O . LEU F 1 70 ? 26.794 19.376 6.629 1.00 61.58 156 LEU F O 1
ATOM 3508 N N . GLU F 1 71 ? 24.956 19.081 5.342 1.00 82.81 157 GLU F N 1
ATOM 3509 C CA . GLU F 1 71 ? 25.109 17.606 5.150 1.00 92.43 157 GLU F CA 1
ATOM 3510 C C . GLU F 1 71 ? 25.356 17.323 3.658 1.00 85.75 157 GLU F C 1
ATOM 3511 O O . GLU F 1 71 ? 24.970 18.176 2.793 1.00 66.09 157 GLU F O 1
ATOM 3517 N N . LYS F 1 72 ? 26.007 16.193 3.363 1.00 92.45 158 LYS F N 1
ATOM 3518 C CA . LYS F 1 72 ? 26.314 15.747 1.972 1.00 102.62 158 LYS F CA 1
ATOM 3519 C C . LYS F 1 72 ? 25.011 15.563 1.199 1.00 104.94 158 LYS F C 1
ATOM 3520 O O . LYS F 1 72 ? 24.005 15.159 1.775 1.00 101.62 158 LYS F O 1
ATOM 3526 N N . PRO F 1 73 ? 24.987 15.825 -0.128 1.00 120.45 159 PRO F N 1
ATOM 3527 C CA . PRO F 1 73 ? 23.743 15.765 -0.902 1.00 119.40 159 PRO F CA 1
ATOM 3528 C C . PRO F 1 73 ? 23.237 14.324 -1.105 1.00 110.43 159 PRO F C 1
ATOM 3529 O O . PRO F 1 73 ? 24.013 13.389 -0.964 1.00 89.59 159 PRO F O 1
ATOM 3533 N N . ASP F 1 74 ? 21.947 14.182 -1.430 1.00 115.98 160 ASP F N 1
ATOM 3534 C CA . ASP F 1 74 ? 21.265 12.867 -1.580 1.00 120.15 160 ASP F CA 1
ATOM 3535 C C . ASP F 1 74 ? 20.151 12.969 -2.635 1.00 118.46 160 ASP F C 1
ATOM 3536 O O . ASP F 1 74 ? 20.379 13.007 -3.853 1.00 87.23 160 ASP F O 1
ATOM 3541 N N . GLY G 1 1 ? 14.997 8.113 20.952 1.00 51.14 87 GLY H N 1
ATOM 3542 C CA . GLY G 1 1 ? 14.843 7.377 19.678 1.00 48.79 87 GLY H CA 1
ATOM 3543 C C . GLY G 1 1 ? 15.272 8.220 18.497 1.00 50.75 87 GLY H C 1
ATOM 3544 O O . GLY G 1 1 ? 15.997 9.249 18.718 1.00 41.37 87 GLY H O 1
ATOM 3545 N N . SER G 1 2 ? 14.852 7.822 17.295 1.00 50.30 88 SER H N 1
ATOM 3546 C CA . SER G 1 2 ? 15.256 8.453 16.007 1.00 63.39 88 SER H CA 1
ATOM 3547 C C . SER G 1 2 ? 14.248 9.532 15.564 1.00 61.62 88 SER H C 1
ATOM 3548 O O . SER G 1 2 ? 13.130 9.584 16.113 1.00 61.16 88 SER H O 1
ATOM 3551 N N . HIS G 1 3 ? 14.665 10.363 14.608 1.00 66.77 89 HIS H N 1
ATOM 3552 C CA . HIS G 1 3 ? 13.929 11.551 14.100 1.00 74.09 89 HIS H CA 1
ATOM 3553 C C . HIS G 1 3 ? 14.240 11.779 12.620 1.00 83.46 89 HIS H C 1
ATOM 3554 O O . HIS G 1 3 ? 14.999 12.728 12.336 1.00 104.57 89 HIS H O 1
ATOM 3561 N N . SER G 1 4 ? 13.655 11.009 11.705 1.00 79.09 90 SER H N 1
ATOM 3562 C CA . SER G 1 4 ? 13.878 11.195 10.248 1.00 69.01 90 SER H CA 1
ATOM 3563 C C . SER G 1 4 ? 13.145 12.437 9.717 1.00 65.74 90 SER H C 1
ATOM 3564 O O . SER G 1 4 ? 12.261 13.000 10.414 1.00 71.06 90 SER H O 1
ATOM 3567 N N . GLU G 1 5 ? 13.525 12.839 8.504 1.00 73.09 91 GLU H N 1
ATOM 3568 C CA . GLU G 1 5 ? 12.863 13.869 7.652 1.00 69.27 91 GLU H CA 1
ATOM 3569 C C . GLU G 1 5 ? 11.439 13.393 7.329 1.00 70.31 91 GLU H C 1
ATOM 3570 O O . GLU G 1 5 ? 10.519 14.236 7.401 1.00 67.82 91 GLU H O 1
ATOM 3576 N N . ALA G 1 6 ? 11.276 12.098 6.996 1.00 67.12 92 ALA H N 1
ATOM 3577 C CA . ALA G 1 6 ? 9.984 11.426 6.699 1.00 69.17 92 ALA H CA 1
ATOM 3578 C C . ALA G 1 6 ? 9.055 11.576 7.905 1.00 63.70 92 ALA H C 1
ATOM 3579 O O . ALA G 1 6 ? 7.841 11.760 7.728 1.00 57.15 92 ALA H O 1
ATOM 3581 N N . ASP G 1 7 ? 9.643 11.526 9.094 1.00 66.78 93 ASP H N 1
ATOM 3582 C CA . ASP G 1 7 ? 8.908 11.494 10.378 1.00 68.41 93 ASP H CA 1
ATOM 3583 C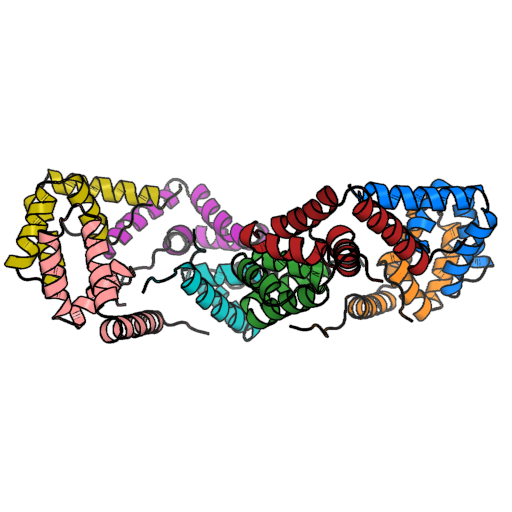 C . ASP G 1 7 ? 8.412 12.900 10.731 1.00 62.99 93 ASP H C 1
ATOM 3584 O O . ASP G 1 7 ? 7.264 13.033 11.193 1.00 62.26 93 ASP H O 1
ATOM 3589 N N . ASN G 1 8 ? 9.255 13.912 10.554 1.00 63.53 94 ASN H N 1
ATOM 3590 C CA . ASN G 1 8 ? 8.891 15.329 10.815 1.00 62.34 94 ASN H CA 1
ATOM 3591 C C . ASN G 1 8 ? 7.823 15.721 9.804 1.00 57.67 94 ASN H C 1
ATOM 3592 O O . ASN G 1 8 ? 6.854 16.418 10.181 1.00 60.48 94 ASN H O 1
ATOM 3597 N N . TYR G 1 9 ? 7.991 15.287 8.558 1.00 49.37 95 TYR H N 1
ATOM 3598 C CA . TYR G 1 9 ? 7.046 15.640 7.478 1.00 57.44 95 TYR H CA 1
ATOM 3599 C C . TYR G 1 9 ? 5.656 15.091 7.825 1.00 53.59 95 TYR H C 1
ATOM 3600 O O . TYR G 1 9 ? 4.714 15.892 7.763 1.00 49.37 95 TYR H O 1
ATOM 3609 N N . ALA G 1 10 ? 5.554 13.810 8.204 1.00 50.20 96 ALA H N 1
ATOM 3610 C CA . ALA G 1 10 ? 4.281 13.113 8.514 1.00 54.99 96 ALA H CA 1
ATOM 3611 C C . ALA G 1 10 ? 3.550 13.828 9.664 1.00 51.07 96 ALA H C 1
ATOM 3612 O O . ALA G 1 10 ? 2.327 14.030 9.538 1.00 62.04 96 ALA H O 1
ATOM 3614 N N . ARG G 1 11 ? 4.251 14.228 10.729 1.00 55.46 97 ARG H N 1
ATOM 3615 C CA . ARG G 1 11 ? 3.592 14.881 11.893 1.00 66.06 97 ARG H CA 1
ATOM 3616 C C . ARG G 1 11 ? 3.131 16.296 11.510 1.00 61.29 97 ARG H C 1
ATOM 3617 O O . ARG G 1 11 ? 2.071 16.681 11.994 1.00 59.38 97 ARG H O 1
ATOM 3625 N N . GLU G 1 12 ? 3.852 17.028 10.657 1.00 62.56 98 GLU H N 1
ATOM 3626 C CA . GLU G 1 12 ? 3.427 18.391 10.221 1.00 65.80 98 GLU H CA 1
ATOM 3627 C C . GLU G 1 12 ? 2.244 18.254 9.244 1.00 61.36 98 GLU H C 1
ATOM 3628 O O . GLU G 1 12 ? 1.312 19.079 9.353 1.00 66.60 98 GLU H O 1
ATOM 3634 N N . LEU G 1 13 ? 2.264 17.235 8.376 1.00 52.88 99 LEU H N 1
ATOM 3635 C CA . LEU G 1 13 ? 1.169 16.839 7.430 1.00 64.00 99 LEU H CA 1
ATOM 3636 C C . LEU G 1 13 ? -0.134 16.615 8.217 1.00 63.25 99 LEU H C 1
ATOM 3637 O O . LEU G 1 13 ? -1.159 17.209 7.839 1.00 59.28 99 LEU H O 1
ATOM 3642 N N . LYS G 1 14 ? -0.090 15.732 9.229 1.00 68.08 100 LYS H N 1
ATOM 3643 C CA . LYS G 1 14 ? -1.230 15.397 10.115 1.00 68.77 100 LYS H CA 1
ATOM 3644 C C . LYS G 1 14 ? -1.778 16.697 10.711 1.00 61.76 100 LYS H C 1
ATOM 3645 O O . LYS G 1 14 ? -2.989 16.933 10.614 1.00 58.47 100 LYS H O 1
ATOM 3651 N N . ARG G 1 15 ? -0.912 17.506 11.315 1.00 65.82 101 ARG H N 1
ATOM 3652 C CA . ARG G 1 15 ? -1.301 18.779 11.970 1.00 64.35 101 ARG H CA 1
ATOM 3653 C C . ARG G 1 15 ? -1.996 19.670 10.926 1.00 66.50 101 ARG H C 1
ATOM 3654 O O . ARG G 1 15 ? -3.144 20.070 11.180 1.00 74.34 101 ARG H O 1
ATOM 3662 N N . GLU G 1 16 ? -1.376 19.918 9.770 1.00 61.60 102 GLU H N 1
ATOM 3663 C CA . GLU G 1 16 ? -1.948 20.821 8.718 1.00 64.29 102 GLU H CA 1
ATOM 3664 C C . GLU G 1 16 ? -3.277 20.275 8.162 1.00 57.96 102 GLU H C 1
ATOM 3665 O O . GLU G 1 16 ? -4.157 21.103 7.917 1.00 57.47 102 GLU H O 1
ATOM 3671 N N . GLN G 1 17 ? -3.400 18.965 7.909 1.00 61.71 103 GLN H N 1
ATOM 3672 C CA . GLN G 1 17 ? -4.654 18.355 7.381 1.00 61.30 103 GLN H CA 1
ATOM 3673 C C . GLN G 1 17 ? -5.769 18.607 8.398 1.00 57.35 103 GLN H C 1
ATOM 3674 O O . GLN G 1 17 ? -6.826 19.128 7.988 1.00 68.72 103 GLN H O 1
ATOM 3680 N N . GLU G 1 18 ? -5.525 18.287 9.669 1.00 57.24 104 GLU H N 1
ATOM 3681 C CA . GLU G 1 18 ? -6.463 18.531 10.799 1.00 59.23 104 GLU H CA 1
ATOM 3682 C C . GLU G 1 18 ? -6.945 19.996 10.759 1.00 60.76 104 GLU H C 1
ATOM 3683 O O . GLU G 1 18 ? -8.138 20.226 10.981 1.00 71.02 104 GLU H O 1
ATOM 3685 N N . GLU G 1 19 ? -6.066 20.963 10.500 1.00 58.31 105 GLU H N 1
ATOM 3686 C CA . GLU G 1 19 ? -6.449 22.401 10.513 1.00 57.34 105 GLU H CA 1
ATOM 3687 C C . GLU G 1 19 ? -7.352 22.720 9.311 1.00 55.33 105 GLU H C 1
ATOM 3688 O O . GLU G 1 19 ? -8.303 23.512 9.465 1.00 53.45 105 GLU H O 1
ATOM 3694 N N . ILE G 1 20 ? -7.071 22.118 8.154 1.00 55.48 106 ILE H N 1
ATOM 3695 C CA . ILE G 1 20 ? -7.875 22.299 6.910 1.00 61.16 106 ILE H CA 1
ATOM 3696 C C . ILE G 1 20 ? -9.321 21.818 7.178 1.00 59.25 106 ILE H C 1
ATOM 3697 O O . ILE G 1 20 ? -10.260 22.537 6.806 1.00 56.95 106 ILE H O 1
ATOM 3702 N N . ILE G 1 21 ? -9.495 20.694 7.871 1.00 59.93 107 ILE H N 1
ATOM 3703 C CA . ILE G 1 21 ? -10.823 20.079 8.156 1.00 60.39 107 ILE H CA 1
ATOM 3704 C C . ILE G 1 21 ? -11.546 20.915 9.208 1.00 58.47 107 ILE H C 1
ATOM 3705 O O . ILE G 1 21 ? -12.734 21.185 9.003 1.00 59.73 107 ILE H O 1
ATOM 3710 N N . ARG G 1 22 ? -10.857 21.345 10.261 1.00 61.91 108 ARG H N 1
ATOM 3711 C CA . ARG G 1 22 ? -11.500 22.019 11.425 1.00 65.89 108 ARG H CA 1
ATOM 3712 C C . ARG G 1 22 ? -11.637 23.541 11.200 1.00 64.02 108 ARG H C 1
ATOM 3713 O O . ARG G 1 22 ? -12.678 24.085 11.620 1.00 69.91 108 ARG H O 1
ATOM 3721 N N . VAL G 1 23 ? -10.688 24.234 10.554 1.00 68.27 109 VAL H N 1
ATOM 3722 C CA . VAL G 1 23 ? -10.825 25.706 10.289 1.00 60.82 109 VAL H CA 1
ATOM 3723 C C . VAL G 1 23 ? -10.503 26.003 8.825 1.00 57.59 109 VAL H C 1
ATOM 3724 O O . VAL G 1 23 ? -9.675 26.856 8.512 1.00 53.58 109 VAL H O 1
ATOM 3728 N N . PRO G 1 24 ? -11.232 25.390 7.868 1.00 57.28 110 PRO H N 1
ATOM 3729 C CA . PRO G 1 24 ? -10.967 25.608 6.446 1.00 58.59 110 PRO H CA 1
ATOM 3730 C C . PRO G 1 24 ? -10.946 27.099 6.035 1.00 58.86 110 PRO H C 1
ATOM 3731 O O . PRO G 1 24 ? -10.202 27.464 5.144 1.00 48.76 110 PRO H O 1
ATOM 3735 N N . ASP G 1 25 ? -11.727 27.952 6.699 1.00 53.07 111 ASP H N 1
ATOM 3736 C CA . ASP G 1 25 ? -11.825 29.380 6.313 1.00 57.01 111 ASP H CA 1
ATOM 3737 C C . ASP G 1 25 ? -10.521 30.086 6.721 1.00 59.82 111 ASP H C 1
ATOM 3738 O O . ASP G 1 25 ? -10.081 31.005 5.958 1.00 53.05 111 ASP H O 1
ATOM 3743 N N . THR G 1 26 ? -9.911 29.662 7.840 1.00 54.98 112 THR H N 1
ATOM 3744 C CA . THR G 1 26 ? -8.625 30.210 8.368 1.00 56.39 112 THR H CA 1
ATOM 3745 C C . THR G 1 26 ? -7.469 29.838 7.423 1.00 55.19 112 THR H C 1
ATOM 3746 O O . THR G 1 26 ? -6.685 30.735 7.048 1.00 51.32 112 THR H O 1
ATOM 3750 N N . GLU G 1 27 ? -7.372 28.556 7.064 1.00 52.23 113 GLU H N 1
ATOM 3751 C CA . GLU G 1 27 ? -6.266 28.011 6.242 1.00 53.37 113 GLU H CA 1
ATOM 3752 C C . GLU G 1 27 ? -6.273 28.695 4.883 1.00 55.27 113 GLU H C 1
ATOM 3753 O O . GLU G 1 27 ? -5.182 28.908 4.340 1.00 59.16 113 GLU H O 1
ATOM 3759 N N . ALA G 1 28 ? -7.469 29.016 4.380 1.00 60.18 114 ALA H N 1
ATOM 3760 C CA . ALA G 1 28 ? -7.691 29.708 3.094 1.00 54.84 114 ALA H CA 1
ATOM 3761 C C . ALA G 1 28 ? -7.192 31.142 3.234 1.00 46.44 114 ALA H C 1
ATOM 3762 O O . ALA G 1 28 ? -6.685 31.671 2.265 1.00 50.55 114 ALA H O 1
ATOM 3764 N N . ALA G 1 29 ? -7.359 31.754 4.404 1.00 50.75 115 ALA H N 1
ATOM 3765 C CA . ALA G 1 29 ? -6.904 33.131 4.689 1.00 49.74 115 ALA H CA 1
ATOM 3766 C C . ALA G 1 29 ? -5.373 33.173 4.651 1.00 55.09 115 ALA H C 1
ATOM 3767 O O . ALA G 1 29 ? -4.824 34.156 4.091 1.00 56.02 115 ALA H O 1
ATOM 3769 N N . GLU G 1 30 ? -4.712 32.152 5.215 1.00 52.95 116 GLU H N 1
ATOM 3770 C CA . GLU G 1 30 ? -3.225 32.003 5.229 1.00 52.71 116 GLU H CA 1
ATOM 3771 C C . GLU G 1 30 ? -2.686 32.087 3.791 1.00 53.03 116 GLU H C 1
ATOM 3772 O O . GLU G 1 30 ? -1.692 32.804 3.586 1.00 53.64 116 GLU H O 1
ATOM 3778 N N . VAL G 1 31 ? -3.331 31.422 2.825 1.00 52.98 117 VAL H N 1
ATOM 3779 C CA . VAL G 1 31 ? -2.944 31.490 1.376 1.00 53.31 117 VAL H CA 1
ATOM 3780 C C . VAL G 1 31 ? -3.071 32.936 0.889 1.00 50.57 117 VAL H C 1
ATOM 3781 O O . VAL G 1 31 ? -2.106 33.447 0.362 1.00 52.15 117 VAL H O 1
ATOM 3785 N N . ALA G 1 32 ? -4.216 33.583 1.084 1.00 45.96 118 ALA H N 1
ATOM 3786 C CA . ALA G 1 32 ? -4.398 35.006 0.699 1.00 58.01 118 ALA H CA 1
ATOM 3787 C C . ALA G 1 32 ? -3.270 35.859 1.306 1.00 59.50 118 ALA H C 1
ATOM 3788 O O . ALA G 1 32 ? -2.659 36.618 0.551 1.00 57.86 118 ALA H O 1
ATOM 3790 N N . GLU G 1 33 ? -3.021 35.745 2.617 1.00 57.13 119 GLU H N 1
ATOM 3791 C CA . GLU G 1 33 ? -2.051 36.607 3.344 1.00 61.70 119 GLU H CA 1
ATOM 3792 C C . GLU G 1 33 ? -0.636 36.341 2.822 1.00 56.09 119 GLU H C 1
ATOM 3793 O O . GLU G 1 33 ? 0.127 37.324 2.691 1.00 49.48 119 GLU H O 1
ATOM 3799 N N . ILE G 1 34 ? -0.309 35.073 2.525 1.00 46.42 120 ILE H N 1
ATOM 3800 C CA . ILE G 1 34 ? 1.016 34.694 1.953 1.00 49.74 120 ILE H CA 1
ATOM 3801 C C . ILE G 1 34 ? 1.208 35.309 0.555 1.00 53.87 120 ILE H C 1
ATOM 3802 O O . ILE G 1 34 ? 2.296 35.869 0.306 1.00 53.19 120 ILE H O 1
ATOM 3807 N N . LEU G 1 35 ? 0.240 35.185 -0.352 1.00 49.83 121 LEU H N 1
ATOM 3808 C CA . LEU G 1 35 ? 0.370 35.773 -1.715 1.00 49.00 121 LEU H CA 1
ATOM 3809 C C . LEU G 1 35 ? 0.309 37.311 -1.623 1.00 47.45 121 LEU H C 1
ATOM 3810 O O . LEU G 1 35 ? 1.106 37.974 -2.305 1.00 49.79 121 LEU H O 1
ATOM 3815 N N . ALA G 1 36 ? -0.527 37.862 -0.735 1.00 45.93 122 ALA H N 1
ATOM 3816 C CA . ALA G 1 36 ? -0.591 39.313 -0.439 1.00 54.14 122 ALA H CA 1
ATOM 3817 C C . ALA G 1 36 ? 0.809 39.843 -0.060 1.00 57.26 122 ALA H C 1
ATOM 3818 O O . ALA G 1 36 ? 1.105 40.993 -0.403 1.00 51.91 122 ALA H O 1
ATOM 3820 N N . ARG G 1 37 ? 1.639 39.049 0.623 1.00 57.76 123 ARG H N 1
ATOM 3821 C CA . ARG G 1 37 ? 2.994 39.505 1.052 1.00 69.85 123 ARG H CA 1
ATOM 3822 C C . ARG G 1 37 ? 3.864 39.808 -0.183 1.00 63.92 123 ARG H C 1
ATOM 3823 O O . ARG G 1 37 ? 4.620 40.764 -0.120 1.00 66.55 123 ARG H O 1
ATOM 3831 N N . TYR G 1 38 ? 3.724 39.072 -1.288 1.00 63.13 124 TYR H N 1
ATOM 3832 C CA . TYR G 1 38 ? 4.512 39.288 -2.534 1.00 56.96 124 TYR H CA 1
ATOM 3833 C C . TYR G 1 38 ? 3.777 40.245 -3.494 1.00 55.61 124 TYR H C 1
ATOM 3834 O O . TYR G 1 38 ? 4.134 40.251 -4.674 1.00 56.96 124 TYR H O 1
ATOM 3843 N N . GLY G 1 39 ? 2.821 41.060 -3.006 1.00 59.30 125 GLY H N 1
ATOM 3844 C CA . GLY G 1 39 ? 2.155 42.153 -3.767 1.00 62.80 125 GLY H CA 1
ATOM 3845 C C . GLY G 1 39 ? 1.069 41.681 -4.744 1.00 60.65 125 GLY H C 1
ATOM 3846 O O . GLY G 1 39 ? 0.698 42.426 -5.654 1.00 64.02 125 GLY H O 1
ATOM 3847 N N . ILE G 1 40 ? 0.573 40.464 -4.583 1.00 57.33 126 ILE H N 1
ATOM 3848 C CA . ILE G 1 40 ? -0.557 39.922 -5.391 1.00 57.08 126 ILE H CA 1
ATOM 3849 C C . ILE G 1 40 ? -1.852 40.524 -4.843 1.00 55.66 126 ILE H C 1
ATOM 3850 O O . ILE G 1 40 ? -2.092 40.363 -3.630 1.00 51.58 126 ILE H O 1
ATOM 3855 N N . GLU G 1 41 ? -2.649 41.161 -5.705 1.00 58.59 127 GLU H N 1
ATOM 3856 C CA . GLU G 1 41 ? -3.940 41.785 -5.315 1.00 54.59 127 GLU H CA 1
ATOM 3857 C C . GLU G 1 41 ? -5.010 40.698 -5.224 1.00 57.27 127 GLU H C 1
ATOM 3858 O O . GLU G 1 41 ? -4.858 39.600 -5.792 1.00 46.17 127 GLU H O 1
ATOM 3864 N N . PRO G 1 42 ? -6.146 40.991 -4.538 1.00 56.02 128 PRO H N 1
ATOM 3865 C CA . PRO G 1 42 ? -7.234 40.027 -4.384 1.00 58.94 128 PRO H CA 1
ATOM 3866 C C . PRO G 1 42 ? -7.727 39.422 -5.701 1.00 54.20 128 PRO H C 1
ATOM 3867 O O . PRO G 1 42 ? -7.990 38.225 -5.684 1.00 54.97 128 PRO H O 1
ATOM 3871 N N . HIS G 1 43 ? -7.800 40.217 -6.778 1.00 56.11 129 HIS H N 1
ATOM 3872 C CA . HIS G 1 43 ? -8.404 39.791 -8.067 1.00 58.41 129 HIS H CA 1
ATOM 3873 C C . HIS G 1 43 ? -7.460 38.790 -8.724 1.00 53.31 129 HIS H C 1
ATOM 3874 O O . HIS G 1 43 ? -7.932 38.045 -9.588 1.00 55.94 129 HIS H O 1
ATOM 3881 N N . GLU G 1 44 ? -6.197 38.738 -8.284 1.00 57.34 130 GLU H N 1
ATOM 3882 C CA . GLU G 1 44 ? -5.143 37.862 -8.872 1.00 56.64 130 GLU H CA 1
ATOM 3883 C C . GLU G 1 44 ? -5.008 36.587 -8.028 1.00 54.24 130 GLU H C 1
ATOM 3884 O O . GLU G 1 44 ? -4.920 35.504 -8.617 1.00 56.50 130 GLU H O 1
ATOM 3890 N N . TYR G 1 45 ? -5.009 36.687 -6.693 1.00 54.49 131 TYR H N 1
ATOM 3891 C CA . TYR G 1 45 ? -4.865 35.502 -5.800 1.00 51.99 131 TYR H CA 1
ATOM 3892 C C . TYR G 1 45 ? -6.218 34.813 -5.532 1.00 54.79 131 TYR H C 1
ATOM 3893 O O . TYR G 1 45 ? -6.198 33.588 -5.199 1.00 54.81 131 TYR H O 1
ATOM 3902 N N . GLY G 1 46 ? -7.354 35.516 -5.676 1.00 50.20 132 GLY H N 1
ATOM 3903 C CA . GLY G 1 46 ? -8.689 34.911 -5.443 1.00 44.24 132 GLY H CA 1
ATOM 3904 C C . GLY G 1 46 ? -8.868 33.583 -6.178 1.00 38.10 132 GLY H C 1
ATOM 3905 O O . GLY G 1 46 ? -9.275 32.570 -5.604 1.00 39.55 132 GLY H O 1
ATOM 3906 N N . PRO G 1 47 ? -8.604 33.530 -7.497 1.00 39.86 133 PRO H N 1
ATOM 3907 C CA . PRO G 1 47 ? -8.757 32.278 -8.245 1.00 42.76 133 PRO H CA 1
ATOM 3908 C C . PRO G 1 47 ? -7.789 31.171 -7.819 1.00 47.32 133 PRO H C 1
ATOM 3909 O O . PRO G 1 47 ? -8.132 30.015 -8.028 1.00 47.05 133 PRO H O 1
ATOM 3913 N N . VAL G 1 48 ? -6.653 31.531 -7.188 1.00 50.08 134 VAL H N 1
ATOM 3914 C CA . VAL G 1 48 ? -5.685 30.533 -6.631 1.00 45.86 134 VAL H CA 1
ATOM 3915 C C . VAL G 1 48 ? -6.268 29.955 -5.349 1.00 43.51 134 VAL H C 1
ATOM 3916 O O . VAL G 1 48 ? -6.299 28.731 -5.232 1.00 47.53 134 VAL H O 1
ATOM 3920 N N . VAL G 1 49 ? -6.756 30.798 -4.445 1.00 50.87 135 VAL H N 1
ATOM 3921 C CA . VAL G 1 49 ? -7.426 30.346 -3.181 1.00 54.74 135 VAL H CA 1
ATOM 3922 C C . VAL G 1 49 ? -8.601 29.408 -3.522 1.00 50.06 135 VAL H C 1
ATOM 3923 O O . VAL G 1 49 ? -8.642 28.291 -3.034 1.00 44.12 135 VAL H O 1
ATOM 3927 N N . ASN G 1 50 ? -9.540 29.873 -4.340 1.00 54.99 136 ASN H N 1
ATOM 3928 C CA . ASN G 1 50 ? -10.700 29.063 -4.784 1.00 53.99 136 ASN H CA 1
ATOM 3929 C C . ASN G 1 50 ? -10.196 27.730 -5.375 1.00 49.91 136 ASN H C 1
ATOM 3930 O O . ASN G 1 50 ? -10.697 26.661 -4.967 1.00 48.00 136 ASN H O 1
ATOM 3935 N N . ALA G 1 51 ? -9.225 27.770 -6.294 1.00 51.22 137 ALA H N 1
ATOM 3936 C CA . ALA G 1 51 ? -8.681 26.564 -6.974 1.00 51.51 137 ALA H CA 1
ATOM 3937 C C . ALA G 1 51 ? -8.215 25.530 -5.944 1.00 45.86 137 ALA H C 1
ATOM 3938 O O . ALA G 1 51 ? -8.522 24.358 -6.137 1.00 50.51 137 ALA H O 1
ATOM 3940 N N . LEU G 1 52 ? -7.537 25.961 -4.875 1.00 52.88 138 LEU H N 1
ATOM 3941 C CA . LEU G 1 52 ? -7.006 25.073 -3.806 1.00 47.43 138 LEU H CA 1
ATOM 3942 C C . LEU G 1 52 ? -8.163 24.528 -2.958 1.00 49.41 138 LEU H C 1
ATOM 3943 O O . LEU G 1 52 ? -8.123 23.347 -2.571 1.00 52.51 138 LEU H O 1
ATOM 3948 N N . ARG G 1 53 ? -9.151 25.349 -2.622 1.00 52.99 139 ARG H N 1
ATOM 3949 C CA . ARG G 1 53 ? -10.302 24.872 -1.812 1.00 55.29 139 ARG H CA 1
ATOM 3950 C C . ARG G 1 53 ? -10.938 23.646 -2.490 1.00 54.62 139 ARG H C 1
ATOM 3951 O O . ARG G 1 53 ? -11.220 22.667 -1.775 1.00 61.00 139 ARG H O 1
ATOM 3959 N N . LYS G 1 54 ? -11.079 23.658 -3.821 1.00 57.70 140 LYS H N 1
ATOM 3960 C CA . LYS G 1 54 ? -11.756 22.578 -4.600 1.00 60.61 140 LYS H CA 1
ATOM 3961 C C . LYS G 1 54 ? -10.841 21.352 -4.733 1.00 58.53 140 LYS H C 1
ATOM 3962 O O . LYS G 1 54 ? -11.264 20.366 -5.369 1.00 54.03 140 LYS H O 1
ATOM 3968 N N . LYS G 1 55 ? -9.649 21.371 -4.130 1.00 63.01 141 LYS H N 1
ATOM 3969 C CA . LYS G 1 55 ? -8.647 20.276 -4.270 1.00 65.59 141 LYS H CA 1
ATOM 3970 C C . LYS G 1 55 ? -7.880 20.078 -2.967 1.00 70.77 141 LYS H C 1
ATOM 3971 O O . LYS G 1 55 ? -6.728 20.492 -2.863 1.00 62.38 141 LYS H O 1
ATOM 3977 N N . PRO G 1 56 ? -8.468 19.419 -1.944 1.00 77.36 142 PRO H N 1
ATOM 3978 C CA . PRO G 1 56 ? -7.822 19.335 -0.632 1.00 70.55 142 PRO H CA 1
ATOM 3979 C C . PRO G 1 56 ? -6.385 18.786 -0.645 1.00 57.60 142 PRO H C 1
ATOM 3980 O O . PRO G 1 56 ? -5.619 19.192 0.196 1.00 55.43 142 PRO H O 1
ATOM 3984 N N . GLN G 1 57 ? -6.045 17.863 -1.541 1.00 57.68 143 GLN H N 1
ATOM 3985 C CA . GLN G 1 57 ? -4.684 17.263 -1.545 1.00 63.78 143 GLN H CA 1
ATOM 3986 C C . GLN G 1 57 ? -3.680 18.374 -1.880 1.00 57.50 143 GLN H C 1
ATOM 3987 O O . GLN G 1 57 ? -2.616 18.429 -1.235 1.00 56.82 143 GLN H O 1
ATOM 3993 N N . ALA G 1 58 ? -3.998 19.182 -2.891 1.00 48.87 144 ALA H N 1
ATOM 3994 C CA . ALA G 1 58 ? -3.122 20.233 -3.432 1.00 48.64 144 ALA H CA 1
ATOM 3995 C C . ALA G 1 58 ? -3.071 21.381 -2.427 1.00 53.15 144 ALA H C 1
ATOM 3996 O O . ALA G 1 58 ? -1.985 21.955 -2.226 1.00 52.91 144 ALA H O 1
ATOM 3998 N N . TRP G 1 59 ? -4.215 21.706 -1.839 1.00 47.65 145 TRP H N 1
ATOM 3999 C CA . TRP G 1 59 ? -4.343 22.719 -0.761 1.00 49.79 145 TRP H CA 1
ATOM 4000 C C . TRP G 1 59 ? -3.356 22.378 0.370 1.00 47.43 145 TRP H C 1
ATOM 4001 O O . TRP G 1 59 ? -2.633 23.277 0.786 1.00 43.50 145 TRP H O 1
ATOM 4012 N N . LEU G 1 60 ? -3.325 21.124 0.820 1.00 44.81 146 LEU H N 1
ATOM 4013 C CA . LEU G 1 60 ? -2.440 20.637 1.906 1.00 46.13 146 LEU H CA 1
ATOM 4014 C C . LEU G 1 60 ? -0.970 20.723 1.466 1.00 54.47 146 LEU H C 1
ATOM 4015 O O . LEU G 1 60 ? -0.161 21.291 2.214 1.00 48.66 146 LEU H O 1
ATOM 4020 N N . ASP G 1 61 ? -0.633 20.187 0.291 1.00 52.60 147 ASP H N 1
ATOM 4021 C CA . ASP G 1 61 ? 0.731 20.287 -0.280 1.00 48.63 147 ASP H CA 1
ATOM 4022 C C . ASP G 1 61 ? 1.144 21.759 -0.334 1.00 52.72 147 ASP H C 1
ATOM 4023 O O . ASP G 1 61 ? 2.286 22.065 0.057 1.00 56.24 147 ASP H O 1
ATOM 4028 N N . PHE G 1 62 ? 0.245 22.639 -0.773 1.00 45.57 148 PHE H N 1
ATOM 4029 C CA . PHE G 1 62 ? 0.546 24.077 -0.958 1.00 46.81 148 PHE H CA 1
ATOM 4030 C C . PHE G 1 62 ? 0.869 24.709 0.399 1.00 51.43 148 PHE H C 1
ATOM 4031 O O . PHE G 1 62 ? 1.759 25.568 0.426 1.00 52.04 148 PHE H O 1
ATOM 4039 N N . MET G 1 63 ? 0.186 24.308 1.478 1.00 50.85 149 MET H N 1
ATOM 4040 C CA . MET G 1 63 ? 0.469 24.851 2.837 1.00 51.95 149 MET H CA 1
ATOM 4041 C C . MET G 1 63 ? 1.853 24.349 3.285 1.00 48.11 149 MET H C 1
ATOM 4042 O O . MET G 1 63 ? 2.611 25.113 3.864 1.00 45.19 149 MET H O 1
ATOM 4047 N N . MET G 1 64 ? 2.130 23.064 3.108 1.00 46.58 150 MET H N 1
ATOM 4048 C CA . MET G 1 64 ? 3.392 22.465 3.565 1.00 52.01 150 MET H CA 1
ATOM 4049 C C . MET G 1 64 ? 4.532 23.291 2.953 1.00 53.89 150 MET H C 1
ATOM 4050 O O . MET G 1 64 ? 5.424 23.672 3.707 1.00 50.19 150 MET H O 1
ATOM 4055 N N . LYS G 1 65 ? 4.462 23.627 1.661 1.00 53.37 151 LYS H N 1
ATOM 4056 C CA . LYS G 1 65 ? 5.554 24.327 0.945 1.00 52.61 151 LYS H CA 1
ATOM 4057 C C . LYS G 1 65 ? 5.545 25.817 1.288 1.00 50.72 151 LYS H C 1
ATOM 4058 O O . LYS G 1 65 ? 6.530 26.287 1.828 1.00 55.83 151 LYS H O 1
ATOM 4064 N N . PHE G 1 66 ? 4.466 26.533 1.018 1.00 47.67 152 PHE H N 1
ATOM 4065 C CA . PHE G 1 66 ? 4.470 28.014 1.054 1.00 53.15 152 PHE H CA 1
ATOM 4066 C C . PHE G 1 66 ? 4.310 28.544 2.485 1.00 53.92 152 PHE H C 1
ATOM 4067 O O . PHE G 1 66 ? 4.698 29.702 2.713 1.00 53.10 152 PHE H O 1
ATOM 4075 N N . GLU G 1 67 ? 3.739 27.771 3.412 1.00 52.36 153 GLU H N 1
ATOM 4076 C CA . GLU G 1 67 ? 3.525 28.257 4.797 1.00 52.87 153 GLU H CA 1
ATOM 4077 C C . GLU G 1 67 ? 4.667 27.743 5.678 1.00 52.93 153 GLU H C 1
ATOM 4078 O O . GLU G 1 67 ? 5.244 28.562 6.408 1.00 59.00 153 GLU H O 1
ATOM 4084 N N . LEU G 1 68 ? 4.959 26.443 5.648 1.00 52.84 154 LEU H N 1
ATOM 4085 C CA . LEU G 1 68 ? 5.918 25.806 6.590 1.00 55.86 154 LEU H CA 1
ATOM 4086 C C . LEU G 1 68 ? 7.285 25.561 5.916 1.00 60.82 154 LEU H C 1
ATOM 4087 O O . LEU G 1 68 ? 8.159 24.967 6.572 1.00 69.54 154 LEU H O 1
ATOM 4092 N N . GLY G 1 69 ? 7.435 25.951 4.646 1.00 58.63 155 GLY H N 1
ATOM 4093 C CA . GLY G 1 69 ? 8.650 25.758 3.834 1.00 61.05 155 GLY H CA 1
ATOM 4094 C C . GLY G 1 69 ? 9.138 24.326 3.820 1.00 60.17 155 GLY H C 1
ATOM 4095 O O . GLY G 1 69 ? 10.365 24.164 3.860 1.00 59.20 155 GLY H O 1
ATOM 4096 N N . LEU G 1 70 ? 8.242 23.328 3.769 1.00 58.07 156 LEU H N 1
ATOM 4097 C CA . LEU G 1 70 ? 8.634 21.889 3.742 1.00 59.64 156 LEU H CA 1
ATOM 4098 C C . LEU G 1 70 ? 8.394 21.292 2.349 1.00 62.73 156 LEU H C 1
ATOM 4099 O O . LEU G 1 70 ? 7.304 21.532 1.753 1.00 62.56 156 LEU H O 1
ATOM 4104 N N . GLU G 1 71 ? 9.379 20.527 1.862 1.00 68.55 157 GLU H N 1
ATOM 4105 C CA . GLU G 1 71 ? 9.290 19.701 0.623 1.00 80.13 157 GLU H CA 1
ATOM 4106 C C . GLU G 1 71 ? 8.964 18.256 1.034 1.00 74.36 157 GLU H C 1
ATOM 4107 O O . GLU G 1 71 ? 9.381 17.887 2.150 1.00 62.07 157 GLU H O 1
ATOM 4113 N N . LYS G 1 72 ? 8.292 17.473 0.172 1.00 80.16 158 LYS H N 1
ATOM 4114 C CA . LYS G 1 72 ? 8.095 15.993 0.332 1.00 95.98 158 LYS H CA 1
ATOM 4115 C C . LYS G 1 72 ? 9.432 15.246 0.373 1.00 104.14 158 LYS H C 1
ATOM 4116 O O . LYS G 1 72 ? 10.267 15.453 -0.501 1.00 105.34 158 LYS H O 1
ATOM 4122 N N . PRO G 1 73 ? 9.651 14.298 1.318 1.00 109.52 159 PRO H N 1
ATOM 4123 C CA . PRO G 1 73 ? 10.961 13.655 1.484 1.00 107.40 159 PRO H CA 1
ATOM 4124 C C . PRO G 1 73 ? 11.475 12.885 0.255 1.00 107.39 159 PRO H C 1
ATOM 4125 O O . PRO G 1 73 ? 10.837 11.998 -0.306 1.00 107.90 159 PRO H O 1
ATOM 4129 N N . GLY H 1 1 ? 39.203 30.340 9.786 1.00 45.47 87 GLY I N 1
ATOM 4130 C CA . GLY H 1 1 ? 38.494 31.658 9.746 1.00 40.99 87 GLY I CA 1
ATOM 4131 C C . GLY H 1 1 ? 36.977 31.544 9.887 1.00 48.89 87 GLY I C 1
ATOM 4132 O O . GLY H 1 1 ? 36.385 30.417 9.782 1.00 42.48 87 GLY I O 1
ATOM 4133 N N . SER H 1 2 ? 36.351 32.684 10.152 1.00 50.44 88 SER I N 1
ATOM 4134 C CA . SER H 1 2 ? 34.890 32.806 10.382 1.00 58.53 88 SER I CA 1
ATOM 4135 C C . SER H 1 2 ? 34.163 32.747 9.034 1.00 46.44 88 SER I C 1
ATOM 4136 O O . SER H 1 2 ? 34.787 33.044 8.038 1.00 44.52 88 SER I O 1
ATOM 4139 N N . HIS H 1 3 ? 32.901 32.320 9.031 1.00 42.91 89 HIS I N 1
ATOM 4140 C CA . HIS H 1 3 ? 31.980 32.383 7.868 1.00 48.04 89 HIS I CA 1
ATOM 4141 C C . HIS H 1 3 ? 30.799 33.295 8.230 1.00 54.53 89 HIS I C 1
ATOM 4142 O O . HIS H 1 3 ? 30.516 33.469 9.419 1.00 49.26 89 HIS I O 1
ATOM 4149 N N . SER H 1 4 ? 30.129 33.858 7.230 1.00 57.06 90 SER I N 1
ATOM 4150 C CA . SER H 1 4 ? 29.013 34.822 7.416 1.00 65.57 90 SER I CA 1
ATOM 4151 C C . SER H 1 4 ? 27.771 34.330 6.644 1.00 58.22 90 SER I C 1
ATOM 4152 O O . SER H 1 4 ? 27.807 34.327 5.355 1.00 53.04 90 SER I O 1
ATOM 4155 N N . GLU H 1 5 ? 26.737 33.895 7.373 1.00 57.04 91 GLU I N 1
ATOM 4156 C CA . GLU H 1 5 ? 25.421 33.538 6.764 1.00 59.81 91 GLU I CA 1
ATOM 4157 C C . GLU H 1 5 ? 24.848 34.777 6.047 1.00 55.90 91 GLU I C 1
ATOM 4158 O O . GLU H 1 5 ? 24.461 34.633 4.865 1.00 56.84 91 GLU I O 1
ATOM 4164 N N . ALA H 1 6 ? 24.859 35.964 6.669 1.00 52.25 92 ALA I N 1
ATOM 4165 C CA . ALA H 1 6 ? 24.447 37.219 5.985 1.00 56.14 92 ALA I CA 1
ATOM 4166 C C . ALA H 1 6 ? 25.125 37.285 4.606 1.00 50.95 92 ALA I C 1
ATOM 4167 O O . ALA H 1 6 ? 24.382 37.495 3.610 1.00 51.60 92 ALA I O 1
ATOM 4169 N N . ASP H 1 7 ? 26.451 37.044 4.523 1.00 55.74 93 ASP I N 1
ATOM 4170 C CA . ASP H 1 7 ? 27.246 37.135 3.258 1.00 55.18 93 ASP I CA 1
ATOM 4171 C C . ASP H 1 7 ? 26.798 36.068 2.249 1.00 47.91 93 ASP I C 1
ATOM 4172 O O . ASP H 1 7 ? 26.805 36.353 1.048 1.00 50.47 93 ASP I O 1
ATOM 4177 N N . ASN H 1 8 ? 26.505 34.857 2.704 1.00 49.99 94 ASN I N 1
ATOM 4178 C CA . ASN H 1 8 ? 26.153 33.728 1.804 1.00 51.98 94 ASN I CA 1
ATOM 4179 C C . ASN H 1 8 ? 24.797 34.047 1.168 1.00 50.69 94 ASN I C 1
ATOM 4180 O O . ASN H 1 8 ? 24.671 33.859 -0.040 1.00 53.99 94 ASN I O 1
ATOM 4185 N N . TYR H 1 9 ? 23.839 34.518 1.970 1.00 47.95 95 TYR I N 1
ATOM 4186 C CA . TYR H 1 9 ? 22.475 34.873 1.522 1.00 48.30 95 TYR I CA 1
ATOM 4187 C C . TYR H 1 9 ? 22.634 36.002 0.511 1.00 50.82 95 TYR I C 1
ATOM 4188 O O . TYR H 1 9 ? 22.133 35.901 -0.642 1.00 39.58 95 TYR I O 1
ATOM 4197 N N . ALA H 1 10 ? 23.387 37.028 0.922 1.00 53.94 96 ALA I N 1
ATOM 4198 C CA . ALA H 1 10 ? 23.698 38.213 0.094 1.00 57.24 96 ALA I CA 1
ATOM 4199 C C . ALA H 1 10 ? 24.266 37.766 -1.268 1.00 45.92 96 ALA I C 1
ATOM 4200 O O . ALA H 1 10 ? 23.827 38.326 -2.275 1.00 45.37 96 ALA I O 1
ATOM 4202 N N . ARG H 1 11 ? 25.134 36.758 -1.359 1.00 50.29 97 ARG I N 1
ATOM 4203 C CA . ARG H 1 11 ? 25.656 36.270 -2.685 1.00 55.70 97 ARG I CA 1
ATOM 4204 C C . ARG H 1 11 ? 24.563 35.543 -3.503 1.00 47.22 97 ARG I C 1
ATOM 4205 O O . ARG H 1 11 ? 24.572 35.616 -4.742 1.00 46.58 97 ARG I O 1
ATOM 4213 N N . GLU H 1 12 ? 23.695 34.788 -2.850 1.00 42.27 98 GLU I N 1
ATOM 4214 C CA . GLU H 1 12 ? 22.581 34.084 -3.536 1.00 48.04 98 GLU I CA 1
ATOM 4215 C C . GLU H 1 12 ? 21.625 35.145 -4.099 1.00 44.85 98 GLU I C 1
ATOM 4216 O O . GLU H 1 12 ? 21.325 35.067 -5.308 1.00 36.17 98 GLU I O 1
ATOM 4222 N N . LEU H 1 13 ? 21.225 36.101 -3.236 1.00 42.93 99 LEU I N 1
ATOM 4223 C CA . LEU H 1 13 ? 20.403 37.315 -3.536 1.00 48.34 99 LEU I CA 1
ATOM 4224 C C . LEU H 1 13 ? 21.006 38.008 -4.771 1.00 52.37 99 LEU I C 1
ATOM 4225 O O . LEU H 1 13 ? 20.284 38.209 -5.765 1.00 54.84 99 LEU I O 1
ATOM 4230 N N . LYS H 1 14 ? 22.318 38.234 -4.757 1.00 50.99 100 LYS I N 1
ATOM 4231 C CA . LYS H 1 14 ? 23.059 38.918 -5.849 1.00 53.84 100 LYS I CA 1
ATOM 4232 C C . LYS H 1 14 ? 22.893 38.132 -7.150 1.00 46.35 100 LYS I C 1
ATOM 4233 O O . LYS H 1 14 ? 22.490 38.762 -8.122 1.00 44.05 100 LYS I O 1
ATOM 4239 N N . ARG H 1 15 ? 23.169 36.817 -7.178 1.00 48.42 101 ARG I N 1
ATOM 4240 C CA . ARG H 1 15 ? 23.054 35.999 -8.424 1.00 48.91 101 ARG I CA 1
ATOM 4241 C C . ARG H 1 15 ? 21.600 35.975 -8.919 1.00 47.65 101 ARG I C 1
ATOM 4242 O O . ARG H 1 15 ? 21.399 35.968 -10.146 1.00 50.21 101 ARG I O 1
ATOM 4250 N N . GLU H 1 16 ? 20.634 35.903 -7.999 1.00 50.21 102 GLU I N 1
ATOM 4251 C CA . GLU H 1 16 ? 19.179 35.810 -8.331 1.00 55.65 102 GLU I CA 1
ATOM 4252 C C . GLU H 1 16 ? 18.699 37.135 -8.927 1.00 52.49 102 GLU I C 1
ATOM 4253 O O . GLU H 1 16 ? 17.921 37.051 -9.879 1.00 45.68 102 GLU I O 1
ATOM 4259 N N . GLN H 1 17 ? 19.148 38.292 -8.402 1.00 52.58 103 GLN I N 1
ATOM 4260 C CA . GLN H 1 17 ? 18.801 39.636 -8.953 1.00 52.70 103 GLN I CA 1
ATOM 4261 C C . GLN H 1 17 ? 19.312 39.747 -10.383 1.00 55.17 103 GLN I C 1
ATOM 4262 O O . GLN H 1 17 ? 18.659 40.405 -11.214 1.00 60.83 103 GLN I O 1
ATOM 4268 N N . GLU H 1 18 ? 20.488 39.168 -10.616 1.00 53.88 104 GLU I N 1
ATOM 4269 C CA . GLU H 1 18 ? 21.176 39.239 -11.918 1.00 56.77 104 GLU I CA 1
ATOM 4270 C C . GLU H 1 18 ? 20.305 38.474 -12.909 1.00 46.95 104 GLU I C 1
ATOM 4271 O O . GLU H 1 18 ? 20.159 38.952 -14.022 1.00 55.68 104 GLU I O 1
ATOM 4277 N N . GLU H 1 19 ? 19.784 37.313 -12.519 1.00 46.04 105 GLU I N 1
ATOM 4278 C CA . GLU H 1 19 ? 18.988 36.426 -13.417 1.00 47.87 105 GLU I CA 1
ATOM 4279 C C . GLU H 1 19 ? 17.664 37.107 -13.784 1.00 44.08 105 GLU I C 1
ATOM 4280 O O . GLU H 1 19 ? 17.263 37.015 -14.926 1.00 45.56 105 GLU I O 1
ATOM 4286 N N . ILE H 1 20 ? 17.024 37.785 -12.843 1.00 44.00 106 ILE I N 1
ATOM 4287 C CA . ILE H 1 20 ? 15.745 38.506 -13.079 1.00 49.12 106 ILE I CA 1
ATOM 4288 C C . ILE H 1 20 ? 15.986 39.557 -14.171 1.00 52.15 106 ILE I C 1
ATOM 4289 O O . ILE H 1 20 ? 15.186 39.622 -15.106 1.00 57.47 106 ILE I O 1
ATOM 4294 N N . ILE H 1 21 ? 17.062 40.341 -14.041 1.00 56.37 107 ILE I N 1
ATOM 4295 C CA . ILE H 1 21 ? 17.483 41.440 -14.968 1.00 55.47 107 ILE I CA 1
ATOM 4296 C C . ILE H 1 21 ? 17.866 40.880 -16.346 1.00 53.48 107 ILE I C 1
ATOM 4297 O O . ILE H 1 21 ? 17.501 41.509 -17.357 1.00 59.28 107 ILE I O 1
ATOM 4302 N N . ARG H 1 22 ? 18.564 39.747 -16.393 1.00 49.31 108 ARG I N 1
ATOM 4303 C CA . ARG H 1 22 ? 19.246 39.208 -17.605 1.00 50.21 108 ARG I CA 1
ATOM 4304 C C . ARG H 1 22 ? 18.356 38.211 -18.345 1.00 54.78 108 ARG I C 1
ATOM 4305 O O . ARG H 1 22 ? 18.359 38.280 -19.573 1.00 50.99 108 ARG I O 1
ATOM 4313 N N . VAL H 1 23 ? 17.696 37.275 -17.633 1.00 52.79 109 VAL I N 1
ATOM 4314 C CA . VAL H 1 23 ? 16.791 36.245 -18.231 1.00 54.13 109 VAL I CA 1
ATOM 4315 C C . VAL H 1 23 ? 15.421 36.294 -17.549 1.00 54.78 109 VAL I C 1
ATOM 4316 O O . VAL H 1 23 ? 14.908 35.290 -17.047 1.00 56.83 109 VAL I O 1
ATOM 4320 N N . PRO H 1 24 ? 14.717 37.438 -17.610 1.00 49.24 110 PRO I N 1
ATOM 4321 C CA . PRO H 1 24 ? 13.448 37.578 -16.904 1.00 55.24 110 PRO I CA 1
ATOM 4322 C C . PRO H 1 24 ? 12.471 36.442 -17.273 1.00 55.43 110 PRO I C 1
ATOM 4323 O O . PRO H 1 24 ? 11.827 35.965 -16.381 1.00 61.72 110 PRO I O 1
ATOM 4327 N N . ASP H 1 25 ? 12.426 35.999 -18.535 1.00 53.45 111 ASP I N 1
ATOM 4328 C CA . ASP H 1 25 ? 11.446 34.985 -19.014 1.00 55.65 111 ASP I CA 1
ATOM 4329 C C . ASP H 1 25 ? 11.750 33.626 -18.382 1.00 60.44 111 ASP I C 1
ATOM 4330 O O . ASP H 1 25 ? 10.810 32.865 -18.060 1.00 64.00 111 ASP I O 1
ATOM 4335 N N . THR H 1 26 ? 13.024 33.294 -18.226 1.00 56.73 112 THR I N 1
ATOM 4336 C CA . THR H 1 26 ? 13.398 32.036 -17.548 1.00 52.55 112 THR I CA 1
ATOM 4337 C C . THR H 1 26 ? 12.859 32.096 -16.114 1.00 49.36 112 THR I C 1
ATOM 4338 O O . THR H 1 26 ? 12.268 31.086 -15.649 1.00 51.33 112 THR I O 1
ATOM 4342 N N . GLU H 1 27 ? 13.050 33.240 -15.452 1.00 42.26 113 GLU I N 1
ATOM 4343 C CA . GLU H 1 27 ? 12.710 33.426 -14.022 1.00 49.57 113 GLU I CA 1
ATOM 4344 C C . GLU H 1 27 ? 11.172 33.443 -13.864 1.00 50.58 113 GLU I C 1
ATOM 4345 O O . GLU H 1 27 ? 10.669 32.920 -12.825 1.00 44.51 113 GLU I O 1
ATOM 4351 N N . ALA H 1 28 ? 10.448 33.986 -14.850 1.00 47.01 114 ALA I N 1
ATOM 4352 C CA . ALA H 1 28 ? 8.961 33.976 -14.916 1.00 51.92 114 ALA I CA 1
ATOM 4353 C C . ALA H 1 28 ? 8.437 32.531 -14.992 1.00 48.42 114 ALA I C 1
ATOM 4354 O O . ALA H 1 28 ? 7.548 32.196 -14.164 1.00 50.03 114 ALA I O 1
ATOM 4356 N N . ALA H 1 29 ? 9.004 31.706 -15.885 1.00 44.24 115 ALA I N 1
ATOM 4357 C CA . ALA H 1 29 ? 8.591 30.302 -16.127 1.00 45.43 115 ALA I CA 1
ATOM 4358 C C . ALA H 1 29 ? 8.867 29.444 -14.895 1.00 49.33 115 ALA I C 1
ATOM 4359 O O . ALA H 1 29 ? 8.208 28.380 -14.727 1.00 57.96 115 ALA I O 1
ATOM 4361 N N . GLU H 1 30 ? 9.864 29.834 -14.106 1.00 48.94 116 GLU I N 1
ATOM 4362 C CA . GLU H 1 30 ? 10.214 29.144 -12.849 1.00 40.25 116 GLU I CA 1
ATOM 4363 C C . GLU H 1 30 ? 9.044 29.324 -11.898 1.00 34.92 116 GLU I C 1
ATOM 4364 O O . GLU H 1 30 ? 8.716 28.350 -11.232 1.00 40.80 116 GLU I O 1
ATOM 4370 N N . VAL H 1 31 ? 8.495 30.535 -11.768 1.00 37.88 117 VAL I N 1
ATOM 4371 C CA . VAL H 1 31 ? 7.357 30.795 -10.823 1.00 43.65 117 VAL I CA 1
ATOM 4372 C C . VAL H 1 31 ? 6.151 29.944 -11.294 1.00 48.33 117 VAL I C 1
ATOM 4373 O O . VAL H 1 31 ? 5.494 29.307 -10.434 1.00 42.94 117 VAL I O 1
ATOM 4377 N N . ALA H 1 32 ? 5.935 29.873 -12.617 1.00 45.30 118 ALA I N 1
ATOM 4378 C CA . ALA H 1 32 ? 4.849 29.108 -13.266 1.00 45.28 118 ALA I CA 1
ATOM 4379 C C . ALA H 1 32 ? 5.008 27.628 -12.937 1.00 44.83 118 ALA I C 1
ATOM 4380 O O . ALA H 1 32 ? 3.997 27.006 -12.604 1.00 44.73 118 ALA I O 1
ATOM 4382 N N . GLU H 1 33 ? 6.219 27.087 -13.016 1.00 46.11 119 GLU I N 1
ATOM 4383 C CA . GLU H 1 33 ? 6.439 25.625 -12.825 1.00 44.61 119 GLU I CA 1
ATOM 4384 C C . GLU H 1 33 ? 6.158 25.291 -11.361 1.00 47.60 119 GLU I C 1
ATOM 4385 O O . GLU H 1 33 ? 5.616 24.213 -11.074 1.00 47.61 119 GLU I O 1
ATOM 4391 N N . ILE H 1 34 ? 6.582 26.182 -10.463 1.00 46.52 120 ILE I N 1
ATOM 4392 C CA . ILE H 1 34 ? 6.362 26.038 -9.005 1.00 41.88 120 ILE I CA 1
ATOM 4393 C C . ILE H 1 34 ? 4.845 26.049 -8.745 1.00 44.01 120 ILE I C 1
ATOM 4394 O O . ILE H 1 34 ? 4.379 25.164 -8.024 1.00 40.70 120 ILE I O 1
ATOM 4399 N N . LEU H 1 35 ? 4.089 27.033 -9.245 1.00 47.47 121 LEU I N 1
ATOM 4400 C CA . LEU H 1 35 ? 2.621 27.095 -8.989 1.00 48.27 121 LEU I CA 1
ATOM 4401 C C . LEU H 1 35 ? 1.907 25.897 -9.652 1.00 48.29 121 LEU I C 1
ATOM 4402 O O . LEU H 1 35 ? 1.043 25.317 -9.016 1.00 44.88 121 LEU I O 1
ATOM 4407 N N . ALA H 1 36 ? 2.361 25.456 -10.823 1.00 47.91 122 ALA I N 1
ATOM 4408 C CA . ALA H 1 36 ? 1.757 24.346 -11.595 1.00 47.50 122 ALA I CA 1
ATOM 4409 C C . ALA H 1 36 ? 1.832 23.056 -10.782 1.00 51.65 122 ALA I C 1
ATOM 4410 O O . ALA H 1 36 ? 1.036 22.133 -11.066 1.00 43.66 122 ALA I O 1
ATOM 4412 N N . ARG H 1 37 ? 2.745 22.974 -9.811 1.00 52.91 123 ARG I N 1
ATOM 4413 C CA . ARG H 1 37 ? 2.879 21.751 -8.973 1.00 54.45 123 ARG I CA 1
ATOM 4414 C C . ARG H 1 37 ? 1.666 21.577 -8.061 1.00 58.03 123 ARG I C 1
ATOM 4415 O O . ARG H 1 37 ? 1.447 20.425 -7.666 1.00 74.41 123 ARG I O 1
ATOM 4423 N N . TYR H 1 38 ? 0.909 22.637 -7.738 1.00 56.81 124 TYR I N 1
ATOM 4424 C CA . TYR H 1 38 ? -0.143 22.597 -6.677 1.00 53.13 124 TYR I CA 1
ATOM 4425 C C . TYR H 1 38 ? -1.531 22.735 -7.291 1.00 54.13 124 TYR I C 1
ATOM 4426 O O . TYR H 1 38 ? -2.338 23.504 -6.749 1.00 55.12 124 TYR I O 1
ATOM 4435 N N . GLY H 1 39 ? -1.800 21.952 -8.345 1.00 61.45 125 GLY I N 1
ATOM 4436 C CA . GLY H 1 39 ? -3.120 21.794 -8.987 1.00 53.75 125 GLY I CA 1
ATOM 4437 C C . GLY H 1 39 ? -3.724 23.119 -9.402 1.00 62.03 125 GLY I C 1
ATOM 4438 O O . GLY H 1 39 ? -4.970 23.174 -9.530 1.00 65.52 125 GLY I O 1
ATOM 4439 N N . ILE H 1 40 ? -2.891 24.149 -9.613 1.00 61.36 126 ILE I N 1
ATOM 4440 C CA . ILE H 1 40 ? -3.332 25.485 -10.107 1.00 57.36 126 ILE I CA 1
ATOM 4441 C C . ILE H 1 40 ? -3.127 25.529 -11.621 1.00 53.12 126 ILE I C 1
ATOM 4442 O O . ILE H 1 40 ? -1.989 25.262 -12.056 1.00 53.59 126 ILE I O 1
ATOM 4447 N N . GLU H 1 41 ? -4.181 25.872 -12.367 1.00 50.24 127 GLU I N 1
ATOM 4448 C CA . GLU H 1 41 ? -4.223 25.755 -13.847 1.00 52.19 127 GLU I CA 1
ATOM 4449 C C . GLU H 1 41 ? -3.615 27.033 -14.426 1.00 48.29 127 GLU I C 1
ATOM 4450 O O . GLU H 1 41 ? -3.622 28.085 -13.790 1.00 57.37 127 GLU I O 1
ATOM 4456 N N . PRO H 1 42 ? -3.087 26.975 -15.663 1.00 40.77 128 PRO I N 1
ATOM 4457 C CA . PRO H 1 42 ? -2.468 28.127 -16.299 1.00 43.00 128 PRO I CA 1
ATOM 4458 C C . PRO H 1 42 ? -3.257 29.441 -16.251 1.00 45.48 128 PRO I C 1
ATOM 4459 O O . PRO H 1 42 ? -2.622 30.474 -16.171 1.00 48.87 128 PRO I O 1
ATOM 4463 N N . HIS H 1 43 ? -4.586 29.411 -16.351 1.00 51.42 129 HIS I N 1
ATOM 4464 C CA . HIS H 1 43 ? -5.414 30.656 -16.368 1.00 48.76 129 HIS I CA 1
ATOM 4465 C C . HIS H 1 43 ? -5.465 31.264 -14.968 1.00 43.51 129 HIS I C 1
ATOM 4466 O O . HIS H 1 43 ? -5.719 32.474 -14.882 1.00 40.23 129 HIS I O 1
ATOM 4473 N N . GLU H 1 44 ? -5.211 30.455 -13.937 1.00 39.96 130 GLU I N 1
ATOM 4474 C CA . GLU H 1 44 ? -5.188 30.876 -12.507 1.00 43.75 130 GLU I CA 1
ATOM 4475 C C . GLU H 1 44 ? -3.793 31.366 -12.092 1.00 47.73 130 GLU I C 1
ATOM 4476 O O . GLU H 1 44 ? -3.741 32.326 -11.305 1.00 52.31 130 GLU I O 1
ATOM 4482 N N . TYR H 1 45 ? -2.697 30.764 -12.578 1.00 49.67 131 TYR I N 1
ATOM 4483 C CA . TYR H 1 45 ? -1.341 31.208 -12.158 1.00 49.33 131 TYR I CA 1
ATOM 4484 C C . TYR H 1 45 ? -0.808 32.297 -13.097 1.00 43.89 131 TYR I C 1
ATOM 4485 O O . TYR H 1 45 ? -0.040 33.136 -12.627 1.00 50.47 131 TYR I O 1
ATOM 4494 N N . GLY H 1 46 ? -1.229 32.314 -14.352 1.00 48.62 132 GLY I N 1
ATOM 4495 C CA . GLY H 1 46 ? -0.735 33.272 -15.358 1.00 49.51 132 GLY I CA 1
ATOM 4496 C C . GLY H 1 46 ? -0.737 34.696 -14.816 1.00 49.99 132 GLY I C 1
ATOM 4497 O O . GLY H 1 46 ? 0.280 35.392 -14.867 1.00 54.04 132 GLY I O 1
ATOM 4498 N N . PRO H 1 47 ? -1.895 35.161 -14.297 1.00 51.36 133 PRO I N 1
ATOM 4499 C CA . PRO H 1 47 ? -2.018 36.526 -13.791 1.00 52.24 133 PRO I CA 1
ATOM 4500 C C . PRO H 1 47 ? -1.167 36.818 -12.538 1.00 47.88 133 PRO I C 1
ATOM 4501 O O . PRO H 1 47 ? -0.859 37.966 -12.296 1.00 48.37 133 PRO I O 1
ATOM 4505 N N . VAL H 1 48 ? -0.837 35.801 -11.749 1.00 50.78 134 VAL I N 1
ATOM 4506 C CA . VAL H 1 48 ? 0.012 35.948 -10.527 1.00 54.69 134 VAL I CA 1
ATOM 4507 C C . VAL H 1 48 ? 1.463 36.151 -10.988 1.00 49.69 134 VAL I C 1
ATOM 4508 O O . VAL H 1 48 ? 2.113 37.095 -10.532 1.00 54.58 134 VAL I O 1
ATOM 4512 N N . VAL H 1 49 ? 1.911 35.333 -11.924 1.00 44.30 135 VAL I N 1
ATOM 4513 C CA . VAL H 1 49 ? 3.230 35.499 -12.588 1.00 48.02 135 VAL I CA 1
ATOM 4514 C C . VAL H 1 49 ? 3.355 36.926 -13.146 1.00 56.46 135 VAL I C 1
ATOM 4515 O O . VAL H 1 49 ? 4.361 37.609 -12.816 1.00 51.33 135 VAL I O 1
ATOM 4519 N N . ASN H 1 50 ? 2.382 37.381 -13.941 1.00 57.87 136 ASN I N 1
ATOM 4520 C CA . ASN H 1 50 ? 2.406 38.722 -14.580 1.00 51.41 136 ASN I CA 1
ATOM 4521 C C . ASN H 1 50 ? 2.463 39.813 -13.515 1.00 49.43 136 ASN I C 1
ATOM 4522 O O . ASN H 1 50 ? 3.180 40.790 -13.745 1.00 53.54 136 ASN I O 1
ATOM 4527 N N . ALA H 1 51 ? 1.712 39.680 -12.425 1.00 44.68 137 ALA I N 1
ATOM 4528 C CA . ALA H 1 51 ? 1.700 40.645 -11.301 1.00 52.12 137 ALA I CA 1
ATOM 4529 C C . ALA H 1 51 ? 3.068 40.664 -10.582 1.00 56.81 137 ALA I C 1
ATOM 4530 O O . ALA H 1 51 ? 3.546 41.771 -10.279 1.00 58.94 137 ALA I O 1
ATOM 4532 N N . LEU H 1 52 ? 3.668 39.499 -10.306 1.00 53.37 138 LEU I N 1
ATOM 4533 C CA . LEU H 1 52 ? 4.999 39.347 -9.632 1.00 59.74 138 LEU I CA 1
ATOM 4534 C C . LEU H 1 52 ? 6.096 40.045 -10.444 1.00 57.03 138 LEU I C 1
ATOM 4535 O O . LEU H 1 52 ? 6.900 40.783 -9.890 1.00 52.05 138 LEU I O 1
ATOM 4540 N N . ARG H 1 53 ? 6.105 39.715 -11.724 1.00 54.93 139 ARG I N 1
ATOM 4541 C CA . ARG H 1 53 ? 6.982 40.205 -12.805 1.00 54.10 139 ARG I CA 1
ATOM 4542 C C . ARG H 1 53 ? 7.019 41.742 -12.894 1.00 59.87 139 ARG I C 1
ATOM 4543 O O . ARG H 1 53 ? 7.967 42.242 -13.502 1.00 58.69 139 ARG I O 1
ATOM 4551 N N . LYS H 1 54 ? 6.010 42.461 -12.382 1.00 62.38 140 LYS I N 1
ATOM 4552 C CA . LYS H 1 54 ? 5.946 43.952 -12.410 1.00 62.39 140 LYS I CA 1
ATOM 4553 C C . LYS H 1 54 ? 6.381 44.522 -11.057 1.00 66.13 140 LYS I C 1
ATOM 4554 O O . LYS H 1 54 ? 6.421 45.752 -10.939 1.00 66.11 140 LYS I O 1
ATOM 4560 N N . LYS H 1 55 ? 6.739 43.671 -10.090 1.00 66.98 141 LYS I N 1
ATOM 4561 C CA . LYS H 1 55 ? 7.295 44.095 -8.772 1.00 70.90 141 LYS I CA 1
ATOM 4562 C C . LYS H 1 55 ? 8.620 43.362 -8.539 1.00 77.25 141 LYS I C 1
ATOM 4563 O O . LYS H 1 55 ? 8.646 42.184 -8.167 1.00 50.60 141 LYS I O 1
ATOM 4569 N N . PRO H 1 56 ? 9.766 44.066 -8.705 1.00 84.39 142 PRO I N 1
ATOM 4570 C CA . PRO H 1 56 ? 11.065 43.399 -8.765 1.00 79.03 142 PRO I CA 1
ATOM 4571 C C . PRO H 1 56 ? 11.432 42.808 -7.392 1.00 59.36 142 PRO I C 1
ATOM 4572 O O . PRO H 1 56 ? 11.774 41.662 -7.364 1.00 59.71 142 PRO I O 1
ATOM 4576 N N . GLN H 1 57 ? 11.260 43.562 -6.305 1.00 57.51 143 GLN I N 1
ATOM 4577 C CA . GLN H 1 57 ? 11.568 43.123 -4.909 1.00 62.67 143 GLN I CA 1
ATOM 4578 C C . GLN H 1 57 ? 10.747 41.883 -4.519 1.00 61.42 143 GLN I C 1
ATOM 4579 O O . GLN H 1 57 ? 11.364 40.905 -4.019 1.00 57.83 143 GLN I O 1
ATOM 4585 N N . ALA H 1 58 ? 9.419 41.936 -4.678 1.00 54.40 144 ALA I N 1
ATOM 4586 C CA . ALA H 1 58 ? 8.505 40.805 -4.382 1.00 56.74 144 ALA I CA 1
ATOM 4587 C C . ALA H 1 58 ? 8.908 39.605 -5.238 1.00 50.52 144 ALA I C 1
ATOM 4588 O O . ALA H 1 58 ? 8.890 38.476 -4.710 1.00 48.19 144 ALA I O 1
ATOM 4590 N N . TRP H 1 59 ? 9.211 39.833 -6.522 1.00 44.45 145 TRP I N 1
ATOM 4591 C CA . TRP H 1 59 ? 9.599 38.733 -7.441 1.00 45.84 145 TRP I CA 1
ATOM 4592 C C . TRP H 1 59 ? 10.864 38.059 -6.916 1.00 45.65 145 TRP I C 1
ATOM 4593 O O . TRP H 1 59 ? 10.901 36.827 -6.880 1.00 45.27 145 TRP I O 1
ATOM 4604 N N . LEU H 1 60 ? 11.849 38.863 -6.506 1.00 48.92 146 LEU I N 1
ATOM 4605 C CA . LEU H 1 60 ? 13.139 38.362 -5.970 1.00 48.11 146 LEU I CA 1
ATOM 4606 C C . LEU H 1 60 ? 12.866 37.577 -4.670 1.00 42.73 146 LEU I C 1
ATOM 4607 O O . LEU H 1 60 ? 13.358 36.461 -4.541 1.00 42.89 146 LEU I O 1
ATOM 4612 N N . ASP H 1 61 ? 12.083 38.136 -3.751 1.00 42.90 147 ASP I N 1
ATOM 4613 C CA . ASP H 1 61 ? 11.756 37.506 -2.447 1.00 46.96 147 ASP I CA 1
ATOM 4614 C C . ASP H 1 61 ? 11.029 36.177 -2.700 1.00 47.76 147 ASP I C 1
ATOM 4615 O O . ASP H 1 61 ? 11.426 35.153 -2.088 1.00 46.12 147 ASP I O 1
ATOM 4620 N N . PHE H 1 62 ? 10.058 36.165 -3.618 1.00 52.10 148 PHE I N 1
ATOM 4621 C CA . PHE H 1 62 ? 9.305 34.940 -3.993 1.00 49.72 148 PHE I CA 1
ATOM 4622 C C . PHE H 1 62 ? 10.306 33.848 -4.373 1.00 45.15 148 PHE I C 1
ATOM 4623 O O . PHE H 1 62 ? 10.289 32.745 -3.821 1.00 45.62 148 PHE I O 1
ATOM 4631 N N . MET H 1 63 ? 11.186 34.124 -5.323 1.00 48.16 149 MET I N 1
ATOM 4632 C CA . MET H 1 63 ? 12.121 33.062 -5.766 1.00 48.01 149 MET I CA 1
ATOM 4633 C C . MET H 1 63 ? 13.131 32.738 -4.652 1.00 45.14 149 MET I C 1
ATOM 4634 O O . MET H 1 63 ? 13.407 31.549 -4.461 1.00 42.52 149 MET I O 1
ATOM 4639 N N . MET H 1 64 ? 13.598 33.718 -3.884 1.00 46.89 150 MET I N 1
ATOM 4640 C CA . MET H 1 64 ? 14.580 33.453 -2.799 1.00 51.93 150 MET I CA 1
ATOM 4641 C C . MET H 1 64 ? 13.948 32.418 -1.869 1.00 54.38 150 MET I C 1
ATOM 4642 O O . MET H 1 64 ? 14.598 31.410 -1.575 1.00 50.80 150 MET I O 1
ATOM 4647 N N . LYS H 1 65 ? 12.700 32.634 -1.465 1.00 53.08 151 LYS I N 1
ATOM 4648 C CA . LYS H 1 65 ? 12.040 31.717 -0.509 1.00 52.13 151 LYS I CA 1
ATOM 4649 C C . LYS H 1 65 ? 11.604 30.448 -1.247 1.00 46.04 151 LYS I C 1
ATOM 4650 O O . LYS H 1 65 ? 11.918 29.362 -0.755 1.00 49.57 151 LYS I O 1
ATOM 4656 N N . PHE H 1 66 ? 10.928 30.543 -2.382 1.00 42.38 152 PHE I N 1
ATOM 4657 C CA . PHE H 1 66 ? 10.128 29.386 -2.891 1.00 50.79 152 PHE I CA 1
ATOM 4658 C C . PHE H 1 66 ? 10.872 28.613 -3.980 1.00 46.23 152 PHE I C 1
ATOM 4659 O O . PHE H 1 66 ? 10.572 27.444 -4.129 1.00 43.97 152 PHE I O 1
ATOM 4667 N N . GLU H 1 67 ? 11.786 29.231 -4.731 1.00 47.34 153 GLU I N 1
ATOM 4668 C CA . GLU H 1 67 ? 12.620 28.481 -5.694 1.00 41.00 153 GLU I CA 1
ATOM 4669 C C . GLU H 1 67 ? 13.832 27.917 -4.940 1.00 48.23 153 GLU I C 1
ATOM 4670 O O . GLU H 1 67 ? 14.128 26.732 -5.097 1.00 50.76 153 GLU I O 1
ATOM 4676 N N . LEU H 1 68 ? 14.511 28.750 -4.152 1.00 47.79 154 LEU I N 1
ATOM 4677 C CA . LEU H 1 68 ? 15.864 28.468 -3.593 1.00 49.38 154 LEU I CA 1
ATOM 4678 C C . LEU H 1 68 ? 15.757 27.974 -2.139 1.00 50.22 154 LEU I C 1
ATOM 4679 O O . LEU H 1 68 ? 16.753 27.441 -1.645 1.00 50.79 154 LEU I O 1
ATOM 4684 N N . GLY H 1 69 ? 14.625 28.196 -1.469 1.00 52.04 155 GLY I N 1
ATOM 4685 C CA . GLY H 1 69 ? 14.358 27.705 -0.098 1.00 55.96 155 GLY I CA 1
ATOM 4686 C C . GLY H 1 69 ? 15.190 28.435 0.944 1.00 63.09 155 GLY I C 1
ATOM 4687 O O . GLY H 1 69 ? 15.680 27.764 1.861 1.00 57.72 155 GLY I O 1
ATOM 4688 N N . LEU H 1 70 ? 15.341 29.763 0.819 1.00 63.42 156 LEU I N 1
ATOM 4689 C CA . LEU H 1 70 ? 16.246 30.592 1.667 1.00 57.43 156 LEU I CA 1
ATOM 4690 C C . LEU H 1 70 ? 15.450 31.654 2.437 1.00 62.04 156 LEU I C 1
ATOM 4691 O O . LEU H 1 70 ? 14.570 32.295 1.822 1.00 55.74 156 LEU I O 1
ATOM 4696 N N . GLU H 1 71 ? 15.778 31.858 3.725 1.00 71.69 157 GLU I N 1
ATOM 4697 C CA . GLU H 1 71 ? 15.205 32.930 4.596 1.00 75.82 157 GLU I CA 1
ATOM 4698 C C . GLU H 1 71 ? 16.242 34.045 4.765 1.00 74.43 157 GLU I C 1
ATOM 4699 O O . GLU H 1 71 ? 17.411 33.698 5.000 1.00 70.56 157 GLU I O 1
ATOM 4705 N N . LYS H 1 72 ? 15.829 35.321 4.701 1.00 80.53 158 LYS I N 1
ATOM 4706 C CA . LYS H 1 72 ? 16.690 36.499 5.036 1.00 85.79 158 LYS I CA 1
ATOM 4707 C C . LYS H 1 72 ? 17.070 36.432 6.516 1.00 94.85 158 LYS I C 1
ATOM 4708 O O . LYS H 1 72 ? 16.186 36.475 7.366 1.00 114.36 158 LYS I O 1
ATOM 4710 N N . PRO H 1 73 ? 18.367 36.307 6.890 1.00 90.99 159 PRO I N 1
ATOM 4711 C CA . PRO H 1 73 ? 18.753 36.264 8.304 1.00 94.45 159 PRO I CA 1
ATOM 4712 C C . PRO H 1 73 ? 18.689 37.632 9.003 1.00 92.85 159 PRO I C 1
ATOM 4713 O O . PRO H 1 73 ? 18.600 37.681 10.233 1.00 97.46 159 PRO I O 1
#